Protein AF-A0A9D2EVM4-F1 (afdb_monomer)

Nearest PDB structures (foldseek):
  6ewy-assembly1_A  TM=7.109E-01  e=2.590E-03  Mycobacterium tuberculosis H37Rv
  6tpi-assembly1_A  TM=6.115E-01  e=6.003E-03  Escherichia coli K-12
  3g67-assembly1_B  TM=6.527E-01  e=3.254E-01  Thermotoga maritima
  3g6b-assembly1_B  TM=5.627E-01  e=4.232E-01  Thermotoga maritima
  3g6b-assembly1_A  TM=4.853E-01  e=1.748E+00  Thermotoga maritima

Foldseek 3Di:
DDDDDDDPPDDDPDPPCPDPPDDPDDDPPDDPPVVVVVVVLVVVLVVLVVVLVVLVVVLVVLVVVLVVLCVVLVVVLVVLVVVLVVLVVVLVVLVVVLVVLVVVLVVLVVVLVVVVVVCVVCPVCPLVVVLVVDPDPVVSVVSVVVVVVVVVVSVVSVVVSVVSVVVSVVSVVVSVVSQVVQLVSVVVSLVSVVVSVVSCVVSVVSVVVSVVVNVVSVVVSVVSVVVVVVVVVVVVVVVVVVVVVVVVPPDDDDDDDDDDDDDDDDDDDDDDDDDDDDDDDDDDDDDDDDDDDDDDDDDPPPPDDPPVVDDLLLLQLLLLCVPPVPFPLLSSLQSLLLLVLQLVDPVFPVDSLRSCPDPPARVCPPPPSSVCCSVSPDGPSSSVSNVCSVVVVDHPFPNFNHKDFDDPPDDADDGGRMGTD

Radius of gyration: 46.39 Å; Cα contacts (8 Å, |Δi|>4): 265; chains: 1; bounding box: 104×55×164 Å

Sequence (421 aa):
MKRIRKSSRGCVCLLLSAAIGAVQILPVQAAGTGLEEASERVESAEAQATTLEEAQRQLEGYLSDLNTQLDELGGDLEDLAGQQADLDARLSETRTELADARATEEEQYEAMKKRIQYMYENRDAGFFSLIFSEDSLSDILNKAEYAMEMASYDRRMLTAYKETKDLVSQKESDLLAEQEELDRIVSETQTKQNEILAAIGETGQKIEESARDLEDAENQLAQYRAELQQRELEAEERMAALESETLTADSGVPEAVPDQPEETEPVREPEAPDREPAQTEPAEPEDPGNTEDPGNGNEDVSGGFDYSAYSDLELMAAMIYREANTEPWEGKVAVGNVIMNRLQSSRYPDTMIGVLSQPYQFTPWGSAGYIRALQNGVNSTCMQAAQAAMNGTENYIGNLLHFRMVAPGYTGIIIGNHVFY

Mean predicted aligned error: 19.8 Å

Solvent-accessible surface area (backbone atoms only — not comparable to full-atom values): 25290 Å² total; per-residue (Å²): 143,80,84,82,77,93,84,76,97,67,91,75,94,77,74,92,70,79,76,84,73,78,82,81,80,72,87,76,91,82,62,80,75,58,59,59,63,46,49,56,51,49,55,52,52,50,51,51,51,50,50,50,52,50,46,52,52,49,52,53,46,52,54,52,52,48,50,50,53,50,54,52,54,47,47,57,50,51,54,50,52,49,54,47,52,58,46,56,51,47,53,54,48,48,55,48,55,37,50,56,39,49,52,52,42,50,52,50,50,54,51,50,49,55,52,52,49,52,58,60,75,54,41,90,64,36,68,68,58,64,33,73,69,51,98,40,75,66,58,29,48,52,49,51,49,53,49,52,54,50,55,52,46,56,51,49,52,56,50,51,49,49,54,40,52,53,47,38,58,44,41,56,53,51,54,48,55,56,48,56,52,45,43,47,51,52,53,52,51,50,48,52,55,50,50,53,54,47,52,54,49,55,49,48,52,52,52,55,51,50,49,49,55,46,51,54,51,52,52,51,54,50,49,54,52,51,53,50,54,52,52,51,51,53,48,52,53,51,50,53,50,51,54,59,52,59,72,63,68,86,72,84,85,87,93,90,87,90,90,83,89,85,93,88,85,90,88,85,86,86,88,85,86,90,86,84,86,89,86,80,88,89,89,85,88,88,87,84,87,86,88,88,86,87,81,92,77,88,80,86,71,92,66,83,79,70,70,82,82,52,52,66,56,53,57,42,12,26,46,27,41,74,77,27,64,91,38,50,70,68,30,25,24,35,52,28,33,27,55,49,38,32,48,76,29,96,90,49,42,80,41,64,69,54,50,46,65,35,80,88,76,39,73,54,55,94,32,73,74,36,52,48,26,59,74,69,49,71,56,54,69,30,46,50,20,24,51,37,20,74,69,61,80,51,74,84,61,78,81,34,66,44,70,44,71,67,56,92,94,69,81,60,56,75,42,75,65,32,32,34,68

pLDDT: mean 74.56, std 22.9, range [23.88, 98.25]

Structure (mmCIF, N/CA/C/O backbone):
data_AF-A0A9D2EVM4-F1
#
_entry.id   AF-A0A9D2EVM4-F1
#
loop_
_atom_site.group_PDB
_atom_site.id
_atom_site.type_symbol
_atom_site.label_atom_id
_atom_site.label_alt_id
_atom_site.label_comp_id
_atom_site.label_asym_id
_atom_site.label_entity_id
_atom_site.label_seq_id
_atom_site.pdbx_PDB_ins_code
_atom_site.Cartn_x
_atom_site.Cartn_y
_atom_site.Cartn_z
_atom_site.occupancy
_atom_site.B_iso_or_equiv
_atom_site.auth_seq_id
_atom_site.auth_comp_id
_atom_site.auth_asym_id
_atom_site.auth_atom_id
_atom_site.pdbx_PDB_model_num
ATOM 1 N N . MET A 1 1 ? -12.514 16.812 -3.019 1.00 39.31 1 MET A N 1
ATOM 2 C CA . MET A 1 1 ? -13.933 17.065 -2.649 1.00 39.31 1 MET A CA 1
ATOM 3 C C . MET A 1 1 ? -14.755 15.774 -2.695 1.00 39.31 1 MET A C 1
ATOM 5 O O . MET A 1 1 ? -15.059 15.314 -3.788 1.00 39.31 1 MET A O 1
ATOM 9 N N . LYS A 1 2 ? -15.196 15.246 -1.548 1.00 30.52 2 LYS A N 1
ATOM 10 C CA . LYS A 1 2 ? -16.432 14.445 -1.383 1.00 30.52 2 LYS A CA 1
ATOM 11 C C . LYS A 1 2 ? -16.743 14.401 0.118 1.00 30.52 2 LYS A C 1
ATOM 13 O O . LYS A 1 2 ? -15.826 14.280 0.917 1.00 30.52 2 LYS A O 1
ATOM 18 N N . ARG A 1 3 ? -18.006 14.585 0.517 1.00 29.69 3 ARG A N 1
ATOM 19 C CA . ARG A 1 3 ? -18.390 14.607 1.942 1.00 29.69 3 ARG A CA 1
ATOM 20 C C . ARG A 1 3 ? -18.597 13.176 2.438 1.00 29.69 3 ARG A C 1
ATOM 22 O O . ARG A 1 3 ? -19.536 12.526 1.979 1.00 29.69 3 ARG A O 1
ATOM 29 N N . ILE A 1 4 ? -17.779 12.725 3.388 1.00 31.95 4 ILE A N 1
ATOM 30 C CA . ILE A 1 4 ? -18.047 11.495 4.146 1.00 31.95 4 ILE A CA 1
ATOM 31 C C . ILE A 1 4 ? -19.376 11.679 4.901 1.00 31.95 4 ILE A C 1
ATOM 33 O O . ILE A 1 4 ? -19.664 12.751 5.444 1.00 31.95 4 ILE A O 1
ATOM 37 N N . ARG A 1 5 ? -20.246 10.665 4.860 1.00 30.02 5 ARG A N 1
ATOM 38 C CA . ARG A 1 5 ? -21.597 10.735 5.436 1.00 30.02 5 ARG A CA 1
ATOM 39 C C . ARG A 1 5 ? -21.552 10.482 6.944 1.00 30.02 5 ARG A C 1
ATOM 41 O O . ARG A 1 5 ? -21.119 9.421 7.374 1.00 30.02 5 ARG A O 1
ATOM 48 N N . LYS A 1 6 ? -22.103 11.406 7.741 1.00 35.56 6 LYS A N 1
ATOM 49 C CA . LYS A 1 6 ? -22.449 11.151 9.151 1.00 35.56 6 LYS A CA 1
ATOM 50 C C . LYS A 1 6 ? -23.478 10.011 9.216 1.00 35.56 6 LYS A C 1
ATOM 52 O O . LYS A 1 6 ? -24.622 10.246 8.838 1.00 35.56 6 LYS A O 1
ATOM 57 N N . SER A 1 7 ? -23.093 8.812 9.667 1.00 31.84 7 SER A N 1
ATOM 58 C CA . SER A 1 7 ? -24.020 7.666 9.752 1.00 31.84 7 SER A CA 1
ATOM 59 C C . SER A 1 7 ? -23.641 6.585 10.787 1.00 31.84 7 SER A C 1
ATOM 61 O O . SER A 1 7 ? -23.829 5.401 10.523 1.00 31.84 7 SER A O 1
ATOM 63 N N . SER A 1 8 ? -23.123 6.968 11.960 1.00 28.34 8 SER A N 1
ATOM 64 C CA . SER A 1 8 ? -22.851 6.022 13.070 1.00 28.34 8 SER A CA 1
ATOM 65 C C . SER A 1 8 ? -22.829 6.648 14.480 1.00 28.34 8 SER A C 1
ATOM 67 O O . SER A 1 8 ? -22.432 5.996 15.438 1.00 28.34 8 SER A O 1
ATOM 69 N N . ARG A 1 9 ? -23.276 7.904 14.657 1.00 33.75 9 ARG A N 1
ATOM 70 C CA . ARG A 1 9 ? -23.354 8.554 15.985 1.00 33.75 9 ARG A CA 1
ATOM 71 C C . ARG A 1 9 ? -24.579 8.062 16.773 1.00 33.75 9 ARG A C 1
ATOM 73 O O . ARG A 1 9 ? -25.579 8.770 16.861 1.00 33.75 9 ARG A O 1
ATOM 80 N N . GLY A 1 10 ? -24.498 6.840 17.298 1.00 28.72 10 GLY A N 1
ATOM 81 C CA . GLY A 1 10 ? -25.513 6.215 18.148 1.00 28.72 10 GLY A CA 1
ATOM 82 C C . GLY A 1 10 ? -25.089 6.107 19.620 1.00 28.72 10 GLY A C 1
ATOM 83 O O . GLY A 1 10 ? -23.987 5.673 19.923 1.00 28.72 10 GLY A O 1
ATOM 84 N N . CYS A 1 11 ? -26.008 6.468 20.516 1.00 32.12 11 CYS A N 1
ATOM 85 C CA . CYS A 1 11 ? -26.177 5.924 21.874 1.00 32.12 11 CYS A CA 1
ATOM 86 C C . CYS A 1 11 ? -25.090 6.036 22.969 1.00 32.12 11 CYS A C 1
ATOM 88 O O . CYS A 1 11 ? -25.388 5.586 24.067 1.00 32.12 11 CYS A O 1
ATOM 90 N N . VAL A 1 12 ? -23.925 6.673 22.784 1.00 32.91 12 VAL A N 1
ATOM 91 C CA . VAL A 1 12 ? -22.953 6.830 23.906 1.00 32.91 12 VAL A CA 1
ATOM 92 C C . VAL A 1 12 ? -23.187 8.094 24.764 1.00 32.91 12 VAL A C 1
ATOM 94 O O . VAL A 1 12 ? -23.060 8.055 25.981 1.00 32.91 12 VAL A O 1
ATOM 97 N N . CYS A 1 13 ? -23.591 9.226 24.178 1.00 32.88 13 CYS A N 1
ATOM 98 C CA . CYS A 1 13 ? -23.642 10.524 24.884 1.00 32.88 13 CYS A CA 1
ATOM 99 C C . CYS A 1 13 ? -25.000 10.853 25.553 1.00 32.88 13 CYS A C 1
ATOM 101 O O . CYS A 1 13 ? -25.493 11.968 25.384 1.00 32.88 13 CYS A O 1
ATOM 103 N N . LEU A 1 14 ? -25.646 9.905 26.248 1.00 29.47 14 LEU A N 1
ATOM 104 C CA . LEU A 1 14 ? -27.000 10.101 26.817 1.00 29.47 14 LEU A CA 1
ATOM 105 C C . LEU A 1 14 ? -27.133 9.966 28.348 1.00 29.47 14 LEU A C 1
ATOM 107 O O . LEU A 1 14 ? -28.240 10.123 28.852 1.00 29.47 14 LEU A O 1
ATOM 111 N N . LEU A 1 15 ? -26.038 9.738 29.084 1.00 33.72 15 LEU A N 1
ATOM 112 C CA . LEU A 1 15 ? -26.059 9.576 30.552 1.00 33.72 15 LEU A CA 1
ATOM 113 C C . LEU A 1 15 ? -25.569 10.810 31.347 1.00 33.72 15 LEU A C 1
ATOM 115 O O . LEU A 1 15 ? -25.613 10.816 32.571 1.00 33.72 15 LEU A O 1
ATOM 119 N N . LEU A 1 16 ? -25.165 11.898 30.681 1.00 36.28 16 LEU A N 1
ATOM 120 C CA . LEU A 1 16 ? -24.618 13.106 31.328 1.00 36.28 16 LEU A CA 1
ATOM 121 C C . LEU A 1 16 ? -25.695 14.123 31.762 1.00 36.28 16 LEU A C 1
ATOM 123 O O . LEU A 1 16 ? -25.605 15.315 31.468 1.00 36.28 16 LEU A O 1
ATOM 127 N N . SER A 1 17 ? -26.741 13.658 32.451 1.00 34.50 17 SER A N 1
ATOM 128 C CA . SER A 1 17 ? -27.715 14.548 33.108 1.00 34.50 17 SER A CA 1
ATOM 129 C C . SER A 1 17 ? -28.422 13.914 34.314 1.00 34.50 17 SER A C 1
ATOM 131 O O . SER A 1 17 ? -29.630 14.094 34.494 1.00 34.50 17 SER A O 1
ATOM 133 N N . ALA A 1 18 ? -27.681 13.186 35.155 1.00 38.19 18 ALA A N 1
ATOM 134 C CA . ALA A 1 18 ? -28.130 12.830 36.499 1.00 38.19 18 ALA A CA 1
ATOM 135 C C . ALA A 1 18 ? -28.306 14.118 37.328 1.00 38.19 18 ALA A C 1
ATOM 137 O O . ALA A 1 18 ? -27.344 14.729 37.791 1.00 38.19 18 ALA A O 1
ATOM 138 N N . ALA A 1 19 ? -29.546 14.594 37.456 1.00 33.41 19 ALA A N 1
ATOM 139 C CA . ALA A 1 19 ? -29.829 15.856 38.127 1.00 33.41 19 ALA A CA 1
ATOM 140 C C . ALA A 1 19 ? -29.589 15.732 39.641 1.00 33.41 19 ALA A C 1
ATOM 142 O O . ALA A 1 19 ? -30.377 15.103 40.350 1.00 33.41 19 ALA A O 1
ATOM 143 N N . ILE A 1 20 ? -28.533 16.384 40.143 1.00 40.50 20 ILE A N 1
ATOM 144 C CA . ILE A 1 20 ? -28.272 16.543 41.580 1.00 40.50 20 ILE A CA 1
ATOM 145 C C . ILE A 1 20 ? -29.317 17.511 42.159 1.00 40.50 20 ILE A C 1
ATOM 147 O O . ILE A 1 20 ? -29.101 18.713 42.312 1.00 40.50 20 ILE A O 1
ATOM 151 N N . GLY A 1 21 ? -30.507 16.976 42.433 1.00 34.19 21 GLY A N 1
ATOM 152 C CA . GLY A 1 21 ? -31.557 17.669 43.165 1.00 34.19 21 GLY A CA 1
ATOM 153 C C . GLY A 1 21 ? -31.127 17.846 44.616 1.00 34.19 21 GLY A C 1
ATOM 154 O O . GLY A 1 21 ? -31.143 16.883 45.380 1.00 34.19 21 GLY A O 1
ATOM 155 N N . ALA A 1 22 ? -30.733 19.066 44.982 1.00 36.06 22 ALA A N 1
ATOM 156 C CA . ALA A 1 22 ? -30.311 19.393 46.339 1.00 36.06 22 ALA A CA 1
ATOM 157 C C . ALA A 1 22 ? -31.415 19.051 47.355 1.00 36.06 22 ALA A C 1
ATOM 159 O O . ALA A 1 22 ? -32.533 19.567 47.264 1.00 36.06 22 ALA A O 1
ATOM 160 N N . VAL A 1 23 ? -31.087 18.207 48.336 1.00 39.44 23 VAL A N 1
ATOM 161 C CA . VAL A 1 23 ? -31.995 17.834 49.426 1.00 39.44 23 VAL A CA 1
ATOM 162 C C . VAL A 1 23 ? -32.197 19.059 50.321 1.00 39.44 23 VAL A C 1
ATOM 164 O O . VAL A 1 23 ? -31.332 19.436 51.106 1.00 39.44 23 VAL A O 1
ATOM 167 N N . GLN A 1 24 ? -33.332 19.740 50.158 1.00 33.44 24 GLN A N 1
ATOM 168 C CA . GLN A 1 24 ? -33.692 20.921 50.944 1.00 33.44 24 GLN A CA 1
ATOM 169 C C . GLN A 1 24 ? -34.193 20.492 52.329 1.00 33.44 24 GLN A C 1
ATOM 171 O O . GLN A 1 24 ? -35.390 20.295 52.531 1.00 33.44 24 GLN A O 1
ATOM 176 N N . ILE A 1 25 ? -33.268 20.346 53.279 1.00 42.88 25 ILE A N 1
ATOM 177 C CA . ILE A 1 25 ? -33.569 19.943 54.658 1.00 42.88 25 ILE A CA 1
ATOM 178 C C . ILE A 1 25 ? -34.434 21.013 55.348 1.00 42.88 25 ILE A C 1
ATOM 180 O O . ILE A 1 25 ? -33.997 22.148 55.551 1.00 42.88 25 ILE A O 1
ATOM 184 N N . LEU A 1 26 ? -35.645 20.636 55.766 1.00 32.88 26 LEU A N 1
ATOM 185 C CA . LEU A 1 26 ? -36.423 21.394 56.750 1.00 32.88 26 LEU A CA 1
ATOM 186 C C . LEU A 1 26 ? -36.026 20.958 58.174 1.00 32.88 26 LEU A C 1
ATOM 188 O O . LEU A 1 26 ? -35.838 19.766 58.418 1.00 32.88 26 LEU A O 1
ATOM 192 N N . PRO A 1 27 ? -35.894 21.886 59.139 1.00 36.81 27 PRO A N 1
ATOM 193 C CA . PRO A 1 27 ? -35.387 21.560 60.470 1.00 36.81 27 PRO A CA 1
ATOM 194 C C . PRO A 1 27 ? -36.449 20.852 61.327 1.00 36.81 27 PRO A C 1
ATOM 196 O O . PRO A 1 27 ? -37.291 21.504 61.948 1.00 36.81 27 PRO A O 1
ATOM 199 N N . VAL A 1 28 ? -36.387 19.520 61.414 1.00 40.44 28 VAL A N 1
ATOM 200 C CA . VAL A 1 28 ? -37.257 18.724 62.299 1.00 40.44 28 VAL A CA 1
ATOM 201 C C . VAL A 1 28 ? -36.814 18.852 63.767 1.00 40.44 28 VAL A C 1
ATOM 203 O O . VAL A 1 28 ? -35.996 18.098 64.288 1.00 40.44 28 VAL A O 1
ATOM 206 N N . GLN A 1 29 ? -37.338 19.862 64.466 1.00 39.78 29 GLN A N 1
ATOM 207 C CA . GLN A 1 29 ? -36.953 20.195 65.848 1.00 39.78 29 GLN A CA 1
ATOM 208 C C . GLN A 1 29 ? -37.598 19.276 66.914 1.00 39.78 29 GLN A C 1
ATOM 210 O O . GLN A 1 29 ? -38.138 19.770 67.902 1.00 39.78 29 GLN A O 1
ATOM 215 N N . ALA A 1 30 ? -37.554 17.948 66.725 1.00 39.72 30 ALA A N 1
ATOM 216 C CA . ALA A 1 30 ? -38.198 16.983 67.631 1.00 39.72 30 ALA A CA 1
ATOM 217 C C . ALA A 1 30 ? -37.574 15.562 67.685 1.00 39.72 30 ALA A C 1
ATOM 219 O O . ALA A 1 30 ? -38.296 14.594 67.911 1.00 39.72 30 ALA A O 1
ATOM 220 N N . ALA A 1 31 ? -36.251 15.393 67.535 1.00 38.28 31 ALA A N 1
ATOM 221 C CA . ALA A 1 31 ? -35.596 14.101 67.812 1.00 38.28 31 ALA A CA 1
ATOM 222 C C . ALA A 1 31 ? -34.158 14.243 68.346 1.00 38.28 31 ALA A C 1
ATOM 224 O O . ALA A 1 31 ? -33.323 14.916 67.745 1.00 38.28 31 ALA A O 1
ATOM 225 N N . GLY A 1 32 ? -33.851 13.568 69.460 1.00 52.47 32 GLY A N 1
ATOM 226 C CA . GLY A 1 32 ? -32.473 13.347 69.917 1.00 52.47 32 GLY A CA 1
ATOM 227 C C . GLY A 1 32 ? -31.830 12.153 69.201 1.00 52.47 32 GLY A C 1
ATOM 228 O O . GLY A 1 32 ? -32.542 11.267 68.729 1.00 52.47 32 GLY A O 1
ATOM 229 N N . THR A 1 33 ? -30.494 12.110 69.135 1.00 49.50 33 THR A N 1
ATOM 230 C CA . THR A 1 33 ? -29.648 11.106 68.434 1.00 49.50 33 THR A CA 1
ATOM 231 C C . THR A 1 33 ? -29.844 10.978 66.913 1.00 49.50 33 THR A C 1
ATOM 233 O O . THR A 1 33 ? -28.857 10.979 66.186 1.00 49.50 33 THR A O 1
ATOM 236 N N . GLY A 1 34 ? -31.077 10.974 66.397 1.00 46.44 34 GLY A N 1
ATOM 237 C CA . GLY A 1 34 ? -31.350 10.852 64.959 1.00 46.44 34 GLY A CA 1
ATOM 238 C C . GLY A 1 34 ? -30.875 12.035 64.106 1.00 46.44 34 GLY A C 1
ATOM 239 O O . GLY A 1 34 ? -30.682 11.868 62.908 1.00 46.44 34 GLY A O 1
ATOM 240 N N . LEU A 1 35 ? -30.656 13.216 64.698 1.00 44.41 35 LEU A N 1
ATOM 241 C CA . LEU A 1 35 ? -30.181 14.400 63.969 1.00 44.41 35 LEU A CA 1
ATOM 242 C C . LEU A 1 35 ? -28.689 14.306 63.583 1.00 44.41 35 LEU A C 1
ATOM 244 O O . LEU A 1 35 ? -28.296 14.808 62.536 1.00 44.41 35 LEU A O 1
ATOM 248 N N . GLU A 1 36 ? -27.871 13.652 64.413 1.00 51.59 36 GLU A N 1
ATOM 249 C CA . GLU A 1 36 ? -26.440 13.417 64.150 1.00 51.59 36 GLU A CA 1
ATOM 250 C C . GLU A 1 36 ? -26.270 12.280 63.130 1.00 51.59 36 GLU A C 1
ATOM 252 O O . GLU A 1 36 ? -25.610 12.466 62.110 1.00 51.59 36 GLU A O 1
ATOM 257 N N . GLU A 1 37 ? -27.014 11.179 63.312 1.00 52.78 37 GLU A N 1
ATOM 258 C CA . GLU A 1 37 ? -27.149 10.071 62.346 1.00 52.78 37 GLU A CA 1
ATOM 259 C C . GLU A 1 37 ? -27.666 10.519 60.959 1.00 52.78 37 GLU A C 1
ATOM 261 O O . GLU A 1 37 ? -27.427 9.843 59.956 1.00 52.78 37 GLU A O 1
ATOM 266 N N . ALA A 1 38 ? -28.416 11.624 60.890 1.00 50.75 38 ALA A N 1
ATOM 267 C CA . ALA A 1 38 ? -28.861 12.231 59.636 1.00 50.75 38 ALA A CA 1
ATOM 268 C C . ALA A 1 38 ? -27.774 13.116 59.002 1.00 50.75 38 ALA A C 1
ATOM 270 O O . ALA A 1 38 ? -27.652 13.141 57.779 1.00 50.75 38 ALA A O 1
ATOM 271 N N . SER A 1 39 ? -26.961 13.801 59.813 1.00 54.44 39 SER A N 1
ATOM 272 C CA . SER A 1 39 ? -25.849 14.627 59.328 1.00 54.44 39 SER A CA 1
ATOM 273 C C . SER A 1 39 ? -24.757 13.774 58.676 1.00 54.44 39 SER A C 1
ATOM 275 O O . SER A 1 39 ? -24.348 14.081 57.559 1.00 54.44 39 SER A O 1
ATOM 277 N N . GLU A 1 40 ? -24.346 12.668 59.311 1.00 62.72 40 GLU A N 1
ATOM 278 C CA . GLU A 1 40 ? -23.362 11.732 58.734 1.00 62.72 40 GLU A CA 1
ATOM 279 C C . GLU A 1 40 ? -23.861 11.105 57.417 1.00 62.72 40 GLU A C 1
ATOM 281 O O . GLU A 1 40 ? -23.093 10.931 56.471 1.00 62.72 40 GLU A O 1
ATOM 286 N N . ARG A 1 41 ? -25.167 10.809 57.308 1.00 60.25 41 ARG A N 1
ATOM 287 C CA . ARG A 1 41 ? -25.770 10.292 56.064 1.00 60.25 41 ARG A CA 1
ATOM 288 C C . ARG A 1 41 ? -25.791 11.328 54.935 1.00 60.25 41 ARG A C 1
ATOM 290 O O . ARG A 1 41 ? -25.605 10.951 53.780 1.00 60.25 41 ARG A O 1
ATOM 297 N N . VAL A 1 42 ? -25.992 12.613 55.241 1.00 62.22 42 VAL A N 1
ATOM 298 C CA . VAL A 1 42 ? -25.883 13.694 54.242 1.00 62.22 42 VAL A CA 1
ATOM 299 C C . VAL A 1 42 ? -24.434 13.850 53.781 1.00 62.22 42 VAL A C 1
ATOM 301 O O . VAL A 1 42 ? -24.194 13.864 52.579 1.00 62.22 42 VAL A O 1
ATOM 304 N N . GLU A 1 43 ? -23.469 13.862 54.704 1.00 65.56 43 GLU A N 1
ATOM 305 C CA . GLU A 1 43 ? -22.033 13.924 54.388 1.00 65.56 43 GLU A CA 1
ATOM 306 C C . GLU A 1 43 ? -21.586 12.728 53.519 1.00 65.56 43 GLU A C 1
ATOM 308 O O . GLU A 1 43 ? -20.871 12.900 52.531 1.00 65.56 43 GLU A O 1
ATOM 313 N N . SER A 1 44 ? -22.095 11.522 53.798 1.00 65.31 44 SER A N 1
ATOM 314 C CA . SER A 1 44 ? -21.869 10.330 52.968 1.00 65.31 44 SER A CA 1
ATOM 315 C C . SER A 1 44 ? -22.487 10.436 51.563 1.00 65.31 44 SER A C 1
ATOM 317 O O . SER A 1 44 ? -21.851 10.043 50.582 1.00 65.31 44 SER A O 1
ATOM 319 N N . ALA A 1 45 ? -23.690 11.004 51.433 1.00 61.84 45 ALA A N 1
ATOM 320 C CA . ALA A 1 45 ? -24.338 11.211 50.137 1.00 61.84 45 ALA A CA 1
ATOM 321 C C . ALA A 1 45 ? -23.655 12.314 49.302 1.00 61.84 45 ALA A C 1
ATOM 323 O O . ALA A 1 45 ? -23.560 12.192 48.079 1.00 61.84 45 ALA A O 1
ATOM 324 N N . GLU A 1 46 ? -23.141 13.366 49.948 1.00 65.44 46 GLU A N 1
ATOM 325 C CA . GLU A 1 46 ? -22.321 14.398 49.303 1.00 65.44 46 GLU A CA 1
ATOM 326 C C . GLU A 1 46 ? -20.970 13.828 48.837 1.00 65.44 46 GLU A C 1
ATOM 328 O O . GLU A 1 46 ? -20.564 14.093 47.705 1.00 65.44 46 GLU A O 1
ATOM 333 N N . ALA A 1 47 ? -20.328 12.957 49.625 1.00 71.25 47 ALA A N 1
ATOM 334 C CA . ALA A 1 47 ? -19.101 12.264 49.220 1.00 71.25 47 ALA A CA 1
ATOM 335 C C . ALA A 1 47 ? -19.302 11.350 47.990 1.00 71.25 47 ALA A C 1
ATOM 337 O O . ALA A 1 47 ? -18.462 11.307 47.085 1.00 71.25 47 ALA A O 1
ATOM 338 N N . GLN A 1 48 ? -20.435 10.643 47.895 1.00 69.38 48 GLN A N 1
ATOM 339 C CA . GLN A 1 48 ? -20.762 9.872 46.688 1.00 69.38 48 GLN A CA 1
ATOM 340 C C . GLN A 1 48 ? -21.030 10.778 45.479 1.00 69.38 48 GLN A C 1
ATOM 342 O O . GLN A 1 48 ? -20.581 10.468 44.375 1.00 69.38 48 GLN A O 1
ATOM 347 N N . ALA A 1 49 ? -21.677 11.932 45.674 1.00 69.19 49 ALA A N 1
ATOM 348 C CA . ALA A 1 49 ? -21.855 12.917 44.609 1.00 69.19 49 ALA A CA 1
ATOM 349 C C . ALA A 1 49 ? -20.511 13.478 44.098 1.00 69.19 49 ALA A C 1
ATOM 351 O O . ALA A 1 49 ? -20.334 13.587 42.885 1.00 69.19 49 ALA A O 1
ATOM 352 N N . THR A 1 50 ? -19.533 13.755 44.972 1.00 77.69 50 THR A N 1
ATOM 353 C CA . THR A 1 50 ? -18.189 14.165 44.519 1.00 77.69 50 THR A CA 1
ATOM 354 C C . THR A 1 50 ? -17.448 13.038 43.802 1.00 77.69 50 THR A C 1
ATOM 356 O O . THR A 1 50 ? -16.760 13.305 42.821 1.00 77.69 50 THR A O 1
ATOM 359 N N . THR A 1 51 ? -17.640 11.779 44.214 1.00 76.56 51 THR A N 1
ATOM 360 C CA . THR A 1 51 ? -17.060 10.611 43.520 1.00 76.56 51 THR A CA 1
ATOM 361 C C . THR A 1 51 ? -17.609 10.482 42.089 1.00 76.56 51 THR A C 1
ATOM 363 O O . THR A 1 51 ? -16.846 10.286 41.144 1.00 76.56 51 THR A O 1
ATOM 366 N N . LEU A 1 52 ? -18.921 10.684 41.903 1.00 72.44 52 LEU A N 1
ATOM 367 C CA . LEU A 1 52 ? -19.565 10.720 40.582 1.00 72.44 52 LEU A CA 1
ATOM 368 C C . LEU A 1 52 ? -19.046 11.881 39.710 1.00 72.44 52 LEU A C 1
ATOM 370 O O . LEU A 1 52 ? -18.799 11.687 38.519 1.00 72.44 52 LEU A O 1
ATOM 374 N N . GLU A 1 53 ? -18.832 13.076 40.278 1.00 77.06 53 GLU A N 1
ATOM 375 C CA . GLU A 1 53 ? -18.210 14.192 39.544 1.00 77.06 53 GLU A CA 1
A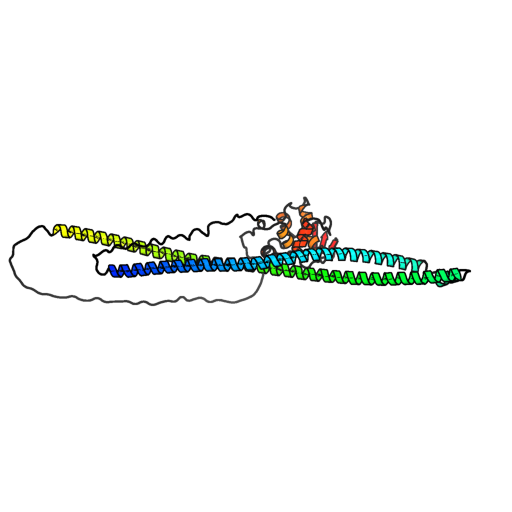TOM 376 C C . GLU A 1 53 ? -16.757 13.897 39.132 1.00 77.06 53 GLU A C 1
ATOM 378 O O . GLU A 1 53 ? -16.321 14.313 38.057 1.00 77.06 53 GLU A O 1
ATOM 383 N N . GLU A 1 54 ? -15.982 13.205 39.970 1.00 81.31 54 GLU A N 1
ATOM 384 C CA . GLU A 1 54 ? -14.603 12.825 39.649 1.00 81.31 54 GLU A CA 1
ATOM 385 C C . GLU A 1 54 ? -14.545 11.769 38.540 1.00 81.31 54 GLU A C 1
ATOM 387 O O . GLU A 1 54 ? -13.772 11.942 37.596 1.00 81.31 54 GLU A O 1
ATOM 392 N N . ALA A 1 55 ? -15.414 10.753 38.570 1.00 76.38 55 ALA A N 1
ATOM 393 C CA . ALA A 1 55 ? -15.549 9.778 37.485 1.00 76.38 55 ALA A CA 1
ATOM 394 C C . ALA A 1 55 ? -15.948 10.444 36.151 1.00 76.38 55 ALA A C 1
ATOM 396 O O . ALA A 1 55 ? -15.368 10.147 35.105 1.00 76.38 55 ALA A O 1
ATOM 397 N N . GLN A 1 56 ? -16.874 11.413 36.176 1.00 78.69 56 GLN A N 1
ATOM 398 C CA . GLN A 1 56 ? -17.239 12.189 34.982 1.00 78.69 56 GLN A CA 1
ATOM 399 C C . GLN A 1 56 ? -16.055 13.000 34.430 1.00 78.69 56 GLN A C 1
ATOM 401 O O . GLN A 1 56 ? -15.808 12.967 33.225 1.00 78.69 56 GLN A O 1
ATOM 406 N N . ARG A 1 57 ? -15.269 13.666 35.290 1.00 86.38 57 ARG A N 1
ATOM 407 C CA . ARG A 1 57 ? -14.056 14.400 34.874 1.00 86.38 57 ARG A CA 1
ATOM 408 C C . ARG A 1 57 ? -12.978 13.479 34.293 1.00 86.38 57 ARG A C 1
ATOM 410 O O . ARG A 1 57 ? -12.293 13.874 33.353 1.00 86.38 57 ARG A O 1
ATOM 417 N N . GLN A 1 58 ? -12.827 12.264 34.824 1.00 84.75 58 GLN A N 1
ATOM 418 C CA . GLN A 1 58 ? -11.895 11.263 34.288 1.00 84.75 58 GLN A CA 1
ATOM 419 C C . GLN A 1 58 ? -12.333 10.777 32.898 1.00 84.75 58 GLN A C 1
ATOM 421 O O . GLN A 1 58 ? -11.517 10.765 31.978 1.00 84.75 58 GLN A O 1
ATOM 426 N N . LEU A 1 59 ? -13.625 10.484 32.708 1.00 83.25 59 LEU A N 1
ATOM 427 C CA . LEU A 1 59 ? -14.205 10.133 31.406 1.00 83.25 59 LEU A CA 1
ATOM 428 C C . LEU A 1 59 ? -14.041 11.251 30.361 1.00 83.25 59 LEU A C 1
ATOM 430 O O . LEU A 1 59 ? -13.663 10.973 29.221 1.00 83.25 59 LEU A O 1
ATOM 434 N N . GLU A 1 60 ? -14.282 12.513 30.732 1.00 85.75 60 GLU A N 1
ATOM 435 C CA . GLU A 1 60 ? -14.016 13.667 29.858 1.00 85.75 60 GLU A CA 1
ATOM 436 C C . GLU A 1 60 ? -12.523 13.782 29.500 1.00 85.75 60 GLU A C 1
ATOM 438 O O . GLU A 1 60 ? -12.189 14.045 28.343 1.00 85.75 60 GLU A O 1
ATOM 443 N N . GLY A 1 61 ? -11.630 13.511 30.459 1.00 90.62 61 GLY A N 1
ATOM 444 C CA . GLY A 1 61 ? -10.183 13.427 30.246 1.00 90.62 61 GLY A CA 1
ATOM 445 C C . GLY A 1 61 ? -9.794 12.350 29.231 1.00 90.62 61 GLY A C 1
ATOM 446 O O . GLY A 1 61 ? -9.180 12.668 28.216 1.00 90.62 61 GLY A O 1
ATOM 447 N N . TYR A 1 62 ? -10.217 11.098 29.434 1.00 87.50 62 TYR A N 1
ATOM 448 C CA . TYR A 1 62 ? -9.905 9.990 28.521 1.00 87.50 62 TYR A CA 1
ATOM 449 C C . TYR A 1 62 ? -10.428 10.227 27.096 1.00 87.50 62 TYR A C 1
ATOM 451 O O . TYR A 1 62 ? -9.759 9.876 26.125 1.00 87.50 62 TYR A O 1
ATOM 459 N N . LEU A 1 63 ? -11.598 10.858 26.947 1.00 88.94 63 LEU A N 1
ATOM 460 C CA . LEU A 1 63 ? -12.137 11.236 25.638 1.00 88.94 63 LEU A CA 1
ATOM 461 C C . LEU A 1 63 ? -11.353 12.387 24.982 1.00 88.94 63 LEU A C 1
ATOM 463 O O . LEU A 1 63 ? -11.196 12.388 23.760 1.00 88.94 63 LEU A O 1
ATOM 467 N N . SER A 1 64 ? -10.843 13.340 25.767 1.00 93.88 64 SER A N 1
ATOM 468 C CA . SER A 1 64 ? -9.968 14.419 25.286 1.00 93.88 64 SER A CA 1
ATOM 469 C C . SER A 1 64 ? -8.602 13.887 24.836 1.00 93.88 64 SER A C 1
ATOM 471 O O . SER A 1 64 ? -8.123 14.243 23.756 1.00 93.88 64 SER A O 1
ATOM 473 N N . ASP A 1 65 ? -7.997 13.000 25.625 1.00 90.50 65 ASP A N 1
ATOM 474 C CA . ASP A 1 65 ? -6.711 12.370 25.315 1.00 90.50 65 ASP A CA 1
ATOM 475 C C . ASP A 1 65 ? -6.827 11.474 24.074 1.00 90.50 65 ASP A C 1
ATOM 477 O O . ASP A 1 65 ? -6.016 11.595 23.155 1.00 90.50 65 ASP A O 1
ATOM 481 N N . LEU A 1 66 ? -7.880 10.649 23.980 1.00 92.62 66 LEU A N 1
ATOM 482 C CA . LEU A 1 66 ? -8.151 9.844 22.786 1.00 92.62 66 LEU A CA 1
ATOM 483 C C . LEU A 1 66 ? -8.371 10.720 21.548 1.00 92.62 66 LEU A C 1
ATOM 485 O O . LEU A 1 66 ? -7.821 10.414 20.495 1.00 92.62 66 LEU A O 1
ATOM 489 N N . ASN A 1 67 ? -9.149 11.805 21.638 1.00 92.81 67 ASN A N 1
ATOM 490 C CA . ASN A 1 67 ? -9.335 12.693 20.487 1.00 92.81 67 ASN A CA 1
ATOM 491 C C . ASN A 1 67 ? -8.000 13.322 20.054 1.00 92.81 67 ASN A C 1
ATOM 493 O O . ASN A 1 67 ? -7.746 13.423 18.860 1.00 92.81 67 ASN A O 1
ATOM 497 N N . THR A 1 68 ? -7.138 13.697 21.002 1.00 95.94 68 THR A N 1
ATOM 498 C CA . THR A 1 68 ? -5.804 14.245 20.704 1.00 95.94 68 THR A CA 1
ATOM 499 C C . THR A 1 68 ? -4.931 13.214 19.981 1.00 95.94 68 THR A C 1
ATOM 501 O O . THR A 1 68 ? -4.395 13.514 18.919 1.00 95.94 68 THR A O 1
ATOM 504 N N . GLN A 1 69 ? -4.872 11.974 20.478 1.00 95.00 69 GLN A N 1
ATOM 505 C CA . GLN A 1 69 ? -4.139 10.879 19.826 1.00 95.00 69 GLN A CA 1
ATOM 506 C C . GLN A 1 69 ? -4.696 10.544 18.433 1.00 95.00 69 GLN A C 1
ATOM 508 O O . GLN A 1 69 ? -3.931 10.257 17.518 1.00 95.00 69 GLN A O 1
ATOM 513 N N . LEU A 1 70 ? -6.019 10.589 18.244 1.00 92.81 70 LEU A N 1
ATOM 514 C CA . LEU A 1 70 ? -6.652 10.338 16.945 1.00 92.81 70 LEU A CA 1
ATOM 515 C C . LEU A 1 70 ? -6.438 11.480 15.941 1.00 92.81 70 LEU A C 1
ATOM 517 O O . LEU A 1 70 ? -6.326 11.204 14.748 1.00 92.81 70 LEU A O 1
ATOM 521 N N . ASP A 1 71 ? -6.358 12.733 16.396 1.00 95.44 71 ASP A N 1
ATOM 522 C CA . ASP A 1 71 ? -6.001 13.871 15.543 1.00 95.44 71 ASP A CA 1
ATOM 523 C C . ASP A 1 71 ? -4.505 13.821 15.154 1.00 95.44 71 ASP A C 1
ATOM 525 O O . ASP A 1 71 ? -4.172 14.066 13.994 1.00 95.44 71 ASP A O 1
ATOM 529 N N . GLU A 1 72 ? -3.606 13.427 16.068 1.00 95.38 72 GLU A N 1
ATOM 530 C CA . GLU A 1 72 ? -2.172 13.219 15.784 1.00 95.38 72 GLU A CA 1
ATOM 531 C C . GLU A 1 72 ? -1.935 12.048 14.811 1.00 95.38 72 GLU A C 1
ATOM 533 O O . GLU A 1 72 ? -1.324 12.233 13.758 1.00 95.38 72 GLU A O 1
ATOM 538 N N . LEU A 1 73 ? -2.487 10.862 15.097 1.00 94.00 73 LEU A N 1
ATOM 539 C CA . LEU A 1 73 ? -2.387 9.683 14.222 1.00 94.00 73 LEU A CA 1
ATOM 540 C C . LEU A 1 73 ? -3.121 9.883 12.883 1.00 94.00 73 LEU A C 1
ATOM 542 O O . LEU A 1 73 ? -2.741 9.296 11.870 1.00 94.00 73 LEU A O 1
ATOM 546 N N . GLY A 1 74 ? -4.159 10.724 12.858 1.00 90.62 74 GLY A N 1
ATOM 547 C CA . GLY A 1 74 ? -4.816 11.169 11.631 1.00 90.62 74 GLY A CA 1
ATOM 548 C C . GLY A 1 74 ? -3.912 12.052 10.766 1.00 90.62 74 GLY A C 1
ATOM 549 O O . GLY A 1 74 ? -3.906 11.891 9.546 1.00 90.62 74 GLY A O 1
ATOM 550 N N . GLY A 1 75 ? -3.115 12.927 11.390 1.00 96.69 75 GLY A N 1
ATOM 551 C CA . GLY A 1 75 ? -2.084 13.725 10.724 1.00 96.69 75 GLY A CA 1
ATOM 552 C C . GLY A 1 75 ? -0.960 12.866 10.141 1.00 96.69 75 GLY A C 1
ATOM 553 O O . GLY A 1 75 ? -0.676 12.982 8.950 1.00 96.69 75 GLY A O 1
ATOM 554 N N . ASP A 1 76 ? -0.400 11.943 10.934 1.00 96.06 76 ASP A N 1
ATOM 555 C CA . ASP A 1 76 ? 0.606 10.968 10.472 1.00 96.06 76 ASP A CA 1
ATOM 556 C C . ASP A 1 76 ? 0.122 10.207 9.219 1.00 96.06 76 ASP A C 1
ATOM 558 O O . ASP A 1 76 ? 0.879 10.000 8.270 1.00 96.06 76 ASP A O 1
ATOM 562 N N . LEU A 1 77 ? -1.154 9.800 9.193 1.00 90.25 77 LEU A N 1
ATOM 563 C CA . LEU A 1 77 ? -1.756 9.094 8.058 1.00 90.25 77 LEU A CA 1
ATOM 564 C C . LEU A 1 77 ? -2.026 9.991 6.837 1.00 90.25 77 LEU A C 1
ATOM 566 O O . LEU A 1 77 ? -1.949 9.491 5.714 1.00 90.25 77 LEU A O 1
ATOM 570 N N . GLU A 1 78 ? -2.330 11.283 7.009 1.00 93.31 78 GLU A N 1
ATOM 571 C CA . GLU A 1 78 ? -2.464 12.220 5.878 1.00 93.31 78 GLU A CA 1
ATOM 572 C C . GLU A 1 78 ? -1.092 12.521 5.244 1.00 93.31 78 GLU A C 1
ATOM 574 O O . GLU A 1 78 ? -0.972 12.490 4.016 1.00 93.31 78 GLU A O 1
ATOM 579 N N . ASP A 1 79 ? -0.040 12.684 6.055 1.00 96.88 79 ASP A N 1
ATOM 580 C CA . ASP A 1 79 ? 1.340 12.857 5.577 1.00 96.88 79 ASP A CA 1
ATOM 581 C C . ASP A 1 79 ? 1.881 11.589 4.885 1.00 96.88 79 ASP A C 1
ATOM 583 O O . ASP A 1 79 ? 2.471 11.685 3.804 1.00 96.88 79 ASP A O 1
ATOM 587 N N . LEU A 1 80 ? 1.646 10.391 5.441 1.00 93.12 80 LEU A N 1
ATOM 588 C CA . LEU A 1 80 ? 2.014 9.117 4.800 1.00 93.12 80 LEU A CA 1
ATOM 589 C C . LEU A 1 80 ? 1.264 8.900 3.475 1.00 93.12 80 LEU A C 1
ATOM 591 O O . LEU A 1 80 ? 1.871 8.482 2.488 1.00 93.12 80 LEU A O 1
ATOM 595 N N . ALA A 1 81 ? -0.029 9.236 3.409 1.00 81.69 81 ALA A N 1
ATOM 596 C CA . ALA A 1 81 ? -0.802 9.167 2.167 1.00 81.69 81 ALA A CA 1
ATOM 597 C C . ALA A 1 81 ? -0.307 10.174 1.109 1.00 81.69 81 ALA A C 1
ATOM 599 O O . ALA A 1 81 ? -0.328 9.870 -0.087 1.00 81.69 81 ALA A O 1
ATOM 600 N N . GLY A 1 82 ? 0.175 11.347 1.533 1.00 91.44 82 GLY A N 1
ATOM 601 C CA . GLY A 1 82 ? 0.859 12.310 0.666 1.00 91.44 82 GLY A CA 1
ATOM 602 C C . GLY A 1 82 ? 2.162 11.749 0.091 1.00 91.44 82 GLY A C 1
ATOM 603 O O . GLY A 1 82 ? 2.344 11.741 -1.126 1.00 91.44 82 GLY A O 1
ATOM 604 N N . GLN A 1 83 ? 3.028 11.197 0.950 1.00 95.44 83 GLN A N 1
ATOM 605 C CA . GLN A 1 83 ? 4.282 10.552 0.538 1.00 95.44 83 GLN A CA 1
ATOM 606 C C . GLN A 1 83 ? 4.040 9.378 -0.420 1.00 95.44 83 GLN A C 1
ATOM 608 O O . GLN A 1 83 ? 4.754 9.242 -1.415 1.00 95.44 83 GLN A O 1
ATOM 613 N N . GLN A 1 84 ? 3.008 8.563 -0.169 1.00 84.38 84 GLN A N 1
ATOM 614 C CA . GLN A 1 84 ? 2.621 7.480 -1.072 1.00 84.38 84 GLN A CA 1
ATOM 615 C C . GLN A 1 84 ? 2.206 8.013 -2.452 1.00 84.38 84 GLN A C 1
ATOM 617 O O . GLN A 1 84 ? 2.644 7.473 -3.464 1.00 84.38 84 GLN A O 1
ATOM 622 N N . ALA A 1 85 ? 1.396 9.075 -2.515 1.00 84.81 85 ALA A N 1
ATOM 623 C CA . ALA A 1 85 ? 0.934 9.640 -3.784 1.00 84.81 85 ALA A CA 1
ATOM 624 C C . ALA A 1 85 ? 2.081 10.231 -4.628 1.00 84.81 85 ALA A C 1
ATOM 626 O O . ALA A 1 85 ? 2.119 10.017 -5.843 1.00 84.81 85 ALA A O 1
ATOM 627 N N . ASP A 1 86 ? 3.035 10.921 -3.995 1.00 93.50 86 ASP A N 1
ATOM 628 C CA . ASP A 1 86 ? 4.239 11.431 -4.664 1.00 93.50 86 ASP A CA 1
ATOM 629 C C . ASP A 1 86 ? 5.159 10.288 -5.141 1.00 93.50 86 ASP A C 1
ATOM 631 O O . ASP A 1 86 ? 5.776 10.380 -6.207 1.00 93.50 86 ASP A O 1
ATOM 635 N N . LEU A 1 87 ? 5.235 9.183 -4.390 1.00 90.62 87 LEU A N 1
ATOM 636 C CA . LEU A 1 87 ? 6.025 8.008 -4.762 1.00 90.62 87 LEU A CA 1
ATOM 637 C C . LEU A 1 87 ? 5.379 7.180 -5.883 1.00 90.62 87 LEU A C 1
ATOM 639 O O . LEU A 1 87 ? 6.082 6.771 -6.803 1.00 90.62 87 LEU A O 1
ATOM 643 N N . ASP A 1 88 ? 4.058 6.983 -5.870 1.00 80.19 88 ASP A N 1
ATOM 644 C CA . ASP A 1 88 ? 3.327 6.331 -6.967 1.00 80.19 88 ASP A CA 1
ATOM 645 C C . ASP A 1 88 ? 3.442 7.144 -8.276 1.00 80.19 88 ASP A C 1
ATOM 647 O O . ASP A 1 88 ? 3.577 6.569 -9.362 1.00 80.19 88 ASP A O 1
ATOM 651 N N . ALA A 1 89 ? 3.469 8.481 -8.188 1.00 85.94 89 ALA A N 1
ATOM 652 C CA . ALA A 1 89 ? 3.735 9.353 -9.333 1.00 85.94 89 ALA A CA 1
ATOM 653 C C . ALA A 1 89 ? 5.161 9.161 -9.887 1.00 85.94 89 ALA A C 1
ATOM 655 O O . ALA A 1 89 ? 5.321 8.943 -11.092 1.00 85.94 89 ALA A O 1
ATOM 656 N N . ARG A 1 90 ? 6.182 9.164 -9.016 1.00 92.75 90 ARG A N 1
ATOM 657 C CA . ARG A 1 90 ? 7.581 8.878 -9.388 1.00 92.75 90 ARG A CA 1
ATOM 658 C C . ARG A 1 90 ? 7.748 7.494 -10.006 1.00 92.75 90 ARG A C 1
ATOM 660 O O . ARG A 1 90 ? 8.321 7.383 -11.082 1.00 92.75 90 ARG A O 1
ATOM 667 N N . LEU A 1 91 ? 7.174 6.456 -9.397 1.00 81.81 91 LEU A N 1
ATOM 668 C CA . LEU A 1 91 ? 7.187 5.090 -9.929 1.00 81.81 91 LEU A CA 1
ATOM 669 C C . LEU A 1 91 ? 6.600 5.026 -11.345 1.00 81.81 91 LEU A C 1
ATOM 671 O O . LEU A 1 91 ? 7.126 4.307 -12.194 1.00 81.81 91 LEU A O 1
ATOM 675 N N . SER A 1 92 ? 5.536 5.784 -11.630 1.00 83.62 92 SER A N 1
ATOM 676 C CA . SER A 1 92 ? 4.963 5.881 -12.977 1.00 83.62 92 SER A CA 1
ATOM 677 C C . SER A 1 92 ? 5.895 6.589 -13.972 1.00 83.62 92 SER A C 1
ATOM 679 O O . SER A 1 92 ? 5.957 6.184 -15.135 1.00 83.62 92 SER A O 1
ATOM 681 N N . GLU A 1 93 ? 6.621 7.623 -13.544 1.00 92.00 93 GLU A N 1
ATOM 682 C CA . GLU A 1 93 ? 7.613 8.332 -14.364 1.00 92.00 93 GLU A CA 1
ATOM 683 C C . GLU A 1 93 ? 8.836 7.439 -14.633 1.00 92.00 93 GLU A C 1
ATOM 685 O O . GLU A 1 93 ? 9.125 7.134 -15.791 1.00 92.00 93 GLU A O 1
ATOM 690 N N . THR A 1 94 ? 9.461 6.887 -13.587 1.00 87.94 94 THR A N 1
ATOM 691 C CA . THR A 1 94 ? 10.594 5.947 -13.660 1.00 87.94 94 THR A CA 1
ATOM 692 C C . THR A 1 94 ? 10.287 4.731 -14.543 1.00 87.94 94 THR A C 1
ATOM 694 O O . THR A 1 94 ? 11.118 4.357 -15.374 1.00 87.94 94 THR A O 1
ATOM 697 N N . ARG A 1 95 ? 9.091 4.126 -14.429 1.00 79.94 95 ARG A N 1
ATOM 698 C CA . ARG A 1 95 ? 8.652 3.011 -15.298 1.00 79.94 95 ARG A CA 1
ATOM 699 C C . ARG A 1 95 ? 8.537 3.429 -16.771 1.00 79.94 95 ARG A C 1
ATOM 701 O O . ARG A 1 95 ? 8.884 2.637 -17.645 1.00 79.94 95 ARG A O 1
ATOM 708 N N . THR A 1 96 ? 8.083 4.653 -17.047 1.00 88.44 96 THR A N 1
ATOM 709 C CA . THR A 1 96 ? 7.952 5.185 -18.416 1.00 88.44 96 THR A CA 1
ATOM 710 C C . THR A 1 96 ? 9.325 5.474 -19.025 1.00 88.44 96 THR A C 1
ATOM 712 O O . THR A 1 96 ? 9.634 4.974 -20.104 1.00 88.44 96 THR A O 1
ATOM 715 N N . GLU A 1 97 ? 10.193 6.188 -18.302 1.00 93.94 97 GLU A N 1
ATOM 716 C CA . GLU A 1 97 ? 11.559 6.484 -18.754 1.00 93.94 97 GLU A CA 1
ATOM 717 C C . GLU A 1 97 ? 12.391 5.208 -18.967 1.00 93.94 97 GLU A C 1
ATOM 719 O O . GLU A 1 97 ? 13.159 5.124 -19.925 1.00 93.94 97 GLU A O 1
ATOM 724 N N . LEU A 1 98 ? 12.218 4.184 -18.119 1.00 88.88 98 LEU A N 1
ATOM 725 C CA . LEU A 1 98 ? 12.868 2.882 -18.290 1.00 88.88 98 LEU A CA 1
ATOM 726 C C . LEU A 1 98 ? 12.393 2.154 -19.560 1.00 88.88 98 LEU A C 1
ATOM 728 O O . LEU A 1 98 ? 13.204 1.517 -20.236 1.00 88.88 98 LEU A O 1
ATOM 732 N N . ALA A 1 99 ? 11.104 2.244 -19.901 1.00 84.44 99 ALA A N 1
ATOM 733 C CA . ALA A 1 99 ? 10.564 1.653 -21.123 1.00 84.44 99 ALA A CA 1
ATOM 734 C C . ALA A 1 99 ? 11.123 2.343 -22.381 1.00 84.44 99 ALA A C 1
ATOM 736 O O . ALA A 1 99 ? 11.622 1.658 -23.277 1.00 84.44 99 ALA A O 1
ATOM 737 N N . ASP A 1 100 ? 11.132 3.679 -22.413 1.00 90.38 100 ASP A N 1
ATOM 738 C CA . ASP A 1 100 ? 11.693 4.460 -23.524 1.00 90.38 100 ASP A CA 1
ATOM 739 C C . ASP A 1 100 ? 13.215 4.258 -23.663 1.00 90.38 100 ASP A C 1
ATOM 741 O O . ASP A 1 100 ? 13.737 4.127 -24.777 1.00 90.38 100 ASP A O 1
ATOM 745 N N . ALA A 1 101 ? 13.941 4.156 -22.544 1.00 94.12 101 ALA A N 1
ATOM 746 C CA . ALA A 1 101 ? 15.372 3.858 -22.538 1.00 94.12 101 ALA A CA 1
ATOM 747 C C . ALA A 1 101 ? 15.671 2.445 -23.071 1.00 94.12 101 ALA A C 1
ATOM 749 O O . ALA A 1 101 ? 16.563 2.289 -23.906 1.00 94.12 101 ALA A O 1
ATOM 750 N N . ARG A 1 102 ? 14.898 1.424 -22.665 1.00 85.69 102 ARG A N 1
ATOM 751 C CA . ARG A 1 102 ? 15.017 0.049 -23.192 1.00 85.69 102 ARG A CA 1
ATOM 752 C C . ARG A 1 102 ? 14.643 -0.046 -24.679 1.00 85.69 102 ARG A C 1
ATOM 754 O O . ARG A 1 102 ? 15.322 -0.748 -25.422 1.00 85.69 102 ARG A O 1
ATOM 761 N N . ALA A 1 103 ? 13.629 0.685 -25.143 1.00 91.75 103 ALA A N 1
ATOM 762 C CA . ALA A 1 103 ? 13.283 0.743 -26.567 1.00 91.75 103 ALA A CA 1
ATOM 763 C C . ALA A 1 103 ? 14.397 1.404 -27.404 1.00 91.75 103 ALA A C 1
ATOM 765 O O . ALA A 1 103 ? 14.778 0.900 -28.463 1.00 91.75 103 ALA A O 1
ATOM 766 N N . THR A 1 104 ? 14.975 2.495 -26.891 1.00 96.25 104 THR A N 1
ATOM 767 C CA . THR A 1 104 ? 16.132 3.178 -27.495 1.00 96.25 104 THR A CA 1
ATOM 768 C C . THR A 1 104 ? 17.358 2.259 -27.554 1.00 96.25 104 THR A C 1
ATOM 770 O O . THR A 1 104 ? 18.061 2.212 -28.564 1.00 96.25 104 THR A O 1
ATOM 773 N N . GLU A 1 105 ? 17.603 1.498 -26.486 1.00 95.19 105 GLU A N 1
ATOM 774 C CA . GLU A 1 105 ? 18.669 0.502 -26.400 1.00 95.19 105 GLU A CA 1
ATOM 775 C C . GLU A 1 105 ? 18.518 -0.601 -27.462 1.00 95.19 105 GLU A C 1
ATOM 777 O O . GLU A 1 105 ? 19.488 -0.924 -28.152 1.00 95.19 105 GLU A O 1
ATOM 782 N N . GLU A 1 106 ? 17.312 -1.154 -27.634 1.00 95.31 106 GLU A N 1
ATOM 783 C CA . GLU A 1 106 ? 17.038 -2.193 -28.634 1.00 95.31 106 GLU A CA 1
ATOM 784 C C . GLU A 1 106 ? 17.218 -1.669 -30.070 1.00 95.31 106 GLU A C 1
ATOM 786 O O . GLU A 1 106 ? 17.867 -2.329 -30.890 1.00 95.31 106 GLU A O 1
ATOM 791 N N . GLU A 1 107 ? 16.736 -0.457 -30.381 1.00 96.81 107 GLU A N 1
ATOM 792 C CA . GLU A 1 107 ? 16.947 0.151 -31.703 1.00 96.81 107 GLU A CA 1
ATOM 793 C C . GLU A 1 107 ? 18.442 0.357 -31.995 1.00 96.81 107 GLU A C 1
ATOM 795 O O . GLU A 1 107 ? 18.928 -0.036 -33.063 1.00 96.81 107 GLU A O 1
ATOM 800 N N . GLN A 1 108 ? 19.194 0.914 -31.040 1.00 94.88 108 GLN A N 1
ATOM 801 C CA . GLN A 1 108 ? 20.642 1.095 -31.159 1.00 94.88 108 GLN A CA 1
ATOM 802 C C . GLN A 1 108 ? 21.373 -0.247 -31.334 1.00 94.88 108 GLN A C 1
ATOM 804 O O . GLN A 1 108 ? 22.278 -0.349 -32.169 1.00 94.88 108 GLN A O 1
ATOM 809 N N . TYR A 1 109 ? 20.975 -1.288 -30.597 1.00 94.06 109 TYR A N 1
ATOM 810 C CA . TYR A 1 109 ? 21.557 -2.627 -30.689 1.00 94.06 109 TYR A CA 1
ATOM 811 C C . TYR A 1 109 ? 21.311 -3.270 -32.062 1.00 94.06 109 TYR A C 1
ATOM 813 O O . TYR A 1 109 ? 22.250 -3.757 -32.701 1.00 94.06 109 TYR A O 1
ATOM 821 N N . GLU A 1 110 ? 20.081 -3.218 -32.580 1.00 96.81 110 GLU A N 1
ATOM 822 C CA . GLU A 1 110 ? 19.754 -3.751 -33.906 1.00 96.81 110 GLU A CA 1
ATOM 823 C C . GLU A 1 110 ? 20.370 -2.930 -35.046 1.00 96.81 110 GLU A C 1
ATOM 825 O O . GLU A 1 110 ? 20.794 -3.500 -36.058 1.00 96.81 110 GLU A O 1
ATOM 830 N N . ALA A 1 111 ? 20.478 -1.606 -34.898 1.00 94.00 111 ALA A N 1
ATOM 831 C CA . ALA A 1 111 ? 21.226 -0.760 -35.825 1.00 94.00 111 ALA A CA 1
ATOM 832 C C . ALA A 1 111 ? 22.715 -1.149 -35.847 1.00 94.00 111 ALA A C 1
ATOM 834 O O . ALA A 1 111 ? 23.280 -1.367 -36.922 1.00 94.00 111 ALA A O 1
ATOM 835 N N . MET A 1 112 ? 23.331 -1.329 -34.673 1.00 92.25 112 MET A N 1
ATOM 836 C CA . MET A 1 112 ? 24.726 -1.750 -34.531 1.00 92.25 112 MET A CA 1
ATOM 837 C C . MET A 1 112 ? 24.972 -3.151 -35.115 1.00 92.25 112 MET A C 1
ATOM 839 O O . MET A 1 112 ? 25.961 -3.360 -35.819 1.00 92.25 112 MET A O 1
ATOM 843 N N . LYS A 1 113 ? 24.049 -4.104 -34.921 1.00 94.44 113 LYS A N 1
ATOM 844 C CA . LYS A 1 113 ? 24.113 -5.439 -35.543 1.00 94.44 113 LYS A CA 1
ATOM 845 C C . LYS A 1 113 ? 24.096 -5.367 -37.068 1.00 94.44 113 LYS A C 1
ATOM 847 O O . LYS A 1 113 ? 25.008 -5.898 -37.701 1.00 94.44 113 LYS A O 1
ATOM 852 N N . LYS A 1 114 ? 23.113 -4.675 -37.660 1.00 92.56 114 LYS A N 1
ATOM 853 C CA . LYS A 1 114 ? 23.009 -4.479 -39.124 1.00 92.56 114 LYS A CA 1
ATOM 854 C C . LYS A 1 114 ? 24.263 -3.799 -39.682 1.00 92.56 114 LYS A C 1
ATOM 856 O O . LYS A 1 114 ? 24.764 -4.169 -40.743 1.00 92.56 114 LYS A O 1
ATOM 861 N N . ARG A 1 115 ? 24.809 -2.836 -38.935 1.00 89.50 115 ARG A N 1
ATOM 862 C CA . ARG A 1 115 ? 26.030 -2.103 -39.274 1.00 89.50 115 ARG A CA 1
ATOM 863 C C . ARG A 1 115 ? 27.276 -2.997 -39.283 1.00 89.50 115 ARG A C 1
ATOM 865 O O . ARG A 1 115 ? 28.037 -2.967 -40.250 1.00 89.50 115 ARG A O 1
ATOM 872 N N . ILE A 1 116 ? 27.465 -3.818 -38.250 1.00 86.19 116 ILE A N 1
ATOM 873 C CA . ILE A 1 116 ? 28.571 -4.784 -38.154 1.00 86.19 116 ILE A CA 1
ATOM 874 C C . ILE A 1 116 ? 28.441 -5.874 -39.227 1.00 86.19 116 ILE A C 1
ATOM 876 O O . ILE A 1 116 ? 29.435 -6.204 -39.874 1.00 86.19 116 ILE A O 1
ATOM 880 N N . GLN A 1 117 ? 27.227 -6.379 -39.469 1.00 89.12 117 GLN A N 1
ATOM 881 C CA . GLN A 1 117 ? 26.937 -7.335 -40.541 1.00 89.12 117 GLN A CA 1
ATOM 882 C C . GLN A 1 117 ? 27.364 -6.779 -41.907 1.00 89.12 117 GLN A C 1
ATOM 884 O O . GLN A 1 117 ? 28.164 -7.411 -42.594 1.00 89.12 117 GLN A O 1
ATOM 889 N N . TYR A 1 118 ? 26.934 -5.561 -42.257 1.00 85.25 118 TYR A N 1
ATOM 890 C CA . TYR A 1 118 ? 27.316 -4.913 -43.515 1.00 85.25 118 TYR A CA 1
ATOM 891 C C . TYR A 1 118 ? 28.842 -4.779 -43.671 1.00 85.25 118 TYR A C 1
ATOM 893 O O . TYR A 1 118 ? 29.379 -5.038 -44.749 1.00 85.25 118 TYR A O 1
ATOM 901 N N . MET A 1 119 ? 29.564 -4.414 -42.603 1.00 78.75 119 MET A N 1
ATOM 902 C CA . MET A 1 119 ? 31.033 -4.326 -42.628 1.00 78.75 119 MET A CA 1
ATOM 903 C C . MET A 1 119 ? 31.726 -5.689 -42.784 1.00 78.75 119 MET A C 1
ATOM 905 O O . MET A 1 119 ? 32.831 -5.748 -43.323 1.00 78.75 119 MET A O 1
ATOM 909 N N . TYR A 1 120 ? 31.104 -6.777 -42.323 1.00 81.44 120 TYR A N 1
ATOM 910 C CA . TYR A 1 120 ? 31.634 -8.134 -42.472 1.00 81.44 120 TYR A CA 1
ATOM 911 C C . TYR A 1 120 ? 31.348 -8.720 -43.862 1.00 81.44 120 TYR A C 1
ATOM 913 O O . TYR A 1 120 ? 32.232 -9.326 -44.464 1.00 81.44 120 TYR A O 1
ATOM 921 N N . GLU A 1 121 ? 30.143 -8.512 -44.394 1.00 84.25 121 GLU A N 1
ATOM 922 C CA . GLU A 1 121 ? 29.723 -9.018 -45.709 1.00 84.25 121 GLU A CA 1
ATOM 923 C C . GLU A 1 121 ? 30.455 -8.319 -46.866 1.00 84.25 121 GLU A C 1
ATOM 925 O O . GLU A 1 121 ? 30.830 -8.966 -47.839 1.00 84.25 121 GLU A O 1
ATOM 930 N N . ASN A 1 122 ? 30.745 -7.019 -46.743 1.00 74.00 122 ASN A N 1
ATOM 931 C CA . ASN A 1 122 ? 31.443 -6.237 -47.775 1.00 74.00 122 ASN A CA 1
ATOM 932 C C . ASN A 1 122 ? 32.979 -6.215 -47.599 1.00 74.00 122 ASN A C 1
ATOM 934 O O . ASN A 1 122 ? 33.669 -5.357 -48.153 1.00 74.00 122 ASN A O 1
ATOM 938 N N . ARG A 1 123 ? 33.536 -7.141 -46.807 1.00 64.62 123 ARG A N 1
ATOM 939 C CA . ARG A 1 123 ? 34.930 -7.098 -46.329 1.00 64.62 123 ARG A CA 1
ATOM 940 C C . ARG A 1 123 ? 35.999 -7.323 -47.404 1.00 64.62 123 ARG A C 1
ATOM 942 O O . ARG A 1 123 ? 37.110 -6.818 -47.239 1.00 64.62 123 ARG A O 1
ATOM 949 N N . ASP A 1 124 ? 35.691 -8.045 -48.482 1.00 55.38 124 ASP A N 1
ATOM 950 C CA . ASP A 1 124 ? 36.664 -8.349 -49.548 1.00 55.38 124 ASP A CA 1
ATOM 951 C C . ASP A 1 124 ? 37.106 -7.092 -50.320 1.00 55.38 124 ASP A C 1
ATOM 953 O O . ASP A 1 124 ? 38.262 -6.987 -50.727 1.00 55.38 124 ASP A O 1
ATOM 957 N N . ALA A 1 125 ? 36.238 -6.080 -50.424 1.00 55.97 125 ALA A N 1
ATOM 958 C CA . ALA A 1 125 ? 36.592 -4.738 -50.890 1.00 55.97 125 ALA A CA 1
ATOM 959 C C . ALA A 1 125 ? 37.082 -3.859 -49.719 1.00 55.97 125 ALA A C 1
ATOM 961 O O . ALA A 1 125 ? 36.583 -2.756 -49.492 1.00 55.97 125 ALA A O 1
ATOM 962 N N . GLY A 1 126 ? 38.042 -4.371 -48.938 1.00 58.47 126 GLY A N 1
ATOM 963 C CA . GLY A 1 126 ? 38.533 -3.721 -47.720 1.00 58.47 126 GLY A CA 1
ATOM 964 C C . GLY A 1 126 ? 38.957 -2.269 -47.965 1.00 58.47 126 GLY A C 1
ATOM 965 O O . GLY A 1 126 ? 39.546 -1.969 -48.999 1.00 58.47 126 GLY A O 1
ATOM 966 N N . PHE A 1 127 ? 38.676 -1.367 -47.016 1.00 61.94 127 PHE A N 1
ATOM 967 C CA . PHE A 1 127 ? 38.625 0.086 -47.265 1.00 61.94 127 PHE A CA 1
ATOM 968 C C . PHE A 1 127 ? 39.853 0.663 -48.000 1.00 61.94 127 PHE A C 1
ATOM 970 O O . PHE A 1 127 ? 39.712 1.470 -48.915 1.00 61.94 127 PHE A O 1
ATOM 977 N N . PHE A 1 128 ? 41.061 0.198 -47.670 1.00 60.66 128 PHE A N 1
ATOM 978 C CA . PHE A 1 128 ? 42.292 0.581 -48.370 1.00 60.66 128 PHE A CA 1
ATOM 979 C C . PHE A 1 128 ? 42.260 0.261 -49.874 1.00 60.66 128 PHE A C 1
ATOM 981 O O . PHE A 1 128 ? 42.690 1.081 -50.675 1.00 60.66 128 PHE A O 1
ATOM 988 N N . SER A 1 129 ? 41.702 -0.884 -50.275 1.00 64.75 129 SER A N 1
ATOM 989 C CA . SER A 1 129 ? 41.516 -1.248 -51.684 1.00 64.75 129 SER A CA 1
ATOM 990 C C . SER A 1 129 ? 40.492 -0.363 -52.396 1.00 64.75 129 SER A C 1
ATOM 992 O O . SER A 1 129 ? 40.620 -0.177 -53.598 1.00 64.75 129 SER A O 1
ATOM 994 N N . LEU A 1 130 ? 39.499 0.182 -51.682 1.00 65.69 130 LEU A N 1
ATOM 995 C CA . LEU A 1 130 ? 38.498 1.104 -52.235 1.00 65.69 130 LEU A CA 1
ATOM 996 C C . LEU A 1 130 ? 39.021 2.550 -52.341 1.00 65.69 130 LEU A C 1
ATOM 998 O O . LEU A 1 130 ? 38.527 3.323 -53.162 1.00 65.69 130 LEU A O 1
ATOM 1002 N N . ILE A 1 131 ? 40.020 2.920 -51.532 1.00 66.38 131 ILE A N 1
ATOM 1003 C CA . ILE A 1 131 ? 40.803 4.151 -51.714 1.00 66.38 131 ILE A CA 1
ATOM 1004 C C . ILE A 1 131 ? 41.756 3.977 -52.906 1.00 66.38 131 ILE A C 1
ATOM 1006 O O . ILE A 1 131 ? 41.719 4.763 -53.844 1.00 66.38 131 ILE A O 1
ATOM 1010 N N . PHE A 1 132 ? 42.590 2.932 -52.897 1.00 69.50 132 PHE A N 1
ATOM 1011 C CA . PHE A 1 132 ? 43.645 2.725 -53.899 1.00 69.50 132 PHE A CA 1
ATOM 1012 C C . PHE A 1 132 ? 43.154 2.192 -55.261 1.00 69.50 132 PHE A C 1
ATOM 1014 O O . PHE A 1 132 ? 43.982 1.924 -56.129 1.00 69.50 132 PHE A O 1
ATOM 1021 N N . SER A 1 133 ? 41.840 2.050 -55.471 1.00 74.06 133 SER A N 1
ATOM 1022 C CA . SER A 1 133 ? 41.239 1.732 -56.776 1.00 74.06 133 SER A CA 1
ATOM 1023 C C . SER A 1 133 ? 40.909 2.960 -57.634 1.00 74.06 133 SER A C 1
ATOM 1025 O O . SER A 1 133 ? 40.393 2.785 -58.732 1.00 74.06 133 SER A O 1
ATOM 1027 N N . GLU A 1 134 ? 41.128 4.181 -57.135 1.00 76.38 134 GLU A N 1
ATOM 1028 C CA . GLU A 1 134 ? 40.772 5.427 -57.828 1.00 76.38 134 GLU A CA 1
ATOM 1029 C C . GLU A 1 134 ? 41.973 6.080 -58.528 1.00 76.38 134 GLU A C 1
ATOM 1031 O O . GLU A 1 134 ? 43.055 6.198 -57.955 1.00 76.38 134 GLU A O 1
ATOM 1036 N N . ASP A 1 135 ? 41.753 6.595 -59.742 1.00 76.44 135 ASP A N 1
ATOM 1037 C CA . ASP A 1 135 ? 42.782 7.252 -60.570 1.00 76.44 13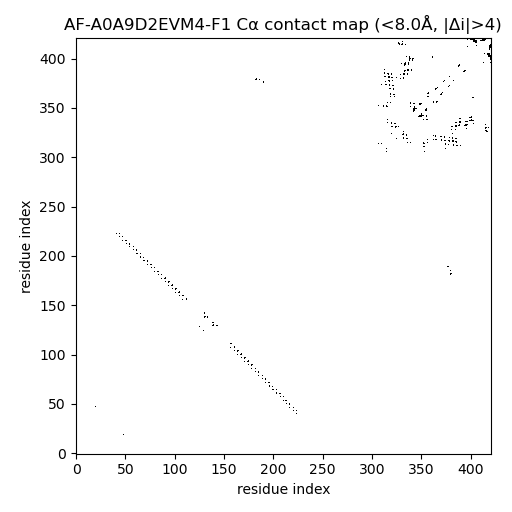5 ASP A CA 1
ATOM 1038 C C . ASP A 1 135 ? 43.159 8.678 -60.098 1.00 76.44 135 ASP A C 1
ATOM 1040 O O . ASP A 1 135 ? 44.043 9.323 -60.668 1.00 76.44 135 ASP A O 1
ATOM 1044 N N . SER A 1 136 ? 42.473 9.211 -59.080 1.00 86.62 136 SER A N 1
ATOM 1045 C CA . SER A 1 136 ? 42.471 10.636 -58.720 1.00 86.62 136 SER A CA 1
ATOM 1046 C C . SER A 1 136 ? 42.809 10.872 -57.248 1.00 86.62 136 SER A C 1
ATOM 1048 O O . SER A 1 136 ? 42.144 10.364 -56.346 1.00 86.62 136 SER A O 1
ATOM 1050 N N . LEU A 1 137 ? 43.811 11.722 -56.988 1.00 77.50 137 LEU A N 1
ATOM 1051 C CA . LEU A 1 137 ? 44.229 12.086 -55.628 1.00 77.50 137 LEU A CA 1
ATOM 1052 C C . LEU A 1 137 ? 43.131 12.829 -54.844 1.00 77.50 137 LEU A C 1
ATOM 1054 O O . LEU A 1 137 ? 43.071 12.711 -53.621 1.00 77.50 137 LEU A O 1
ATOM 1058 N N . SER A 1 138 ? 42.254 13.569 -55.529 1.00 84.06 138 SER A N 1
ATOM 1059 C CA . SER A 1 138 ? 41.111 14.236 -54.895 1.00 84.06 138 SER A CA 1
ATOM 1060 C C . SER A 1 138 ? 40.058 13.231 -54.438 1.00 84.06 138 SER A C 1
ATOM 1062 O O . SER A 1 138 ? 39.540 13.356 -53.334 1.00 84.06 138 SER A O 1
ATOM 1064 N N . ASP A 1 139 ? 39.789 12.197 -55.232 1.00 80.12 139 ASP A N 1
ATOM 1065 C CA . ASP A 1 139 ? 38.783 11.184 -54.903 1.00 80.12 139 ASP A CA 1
ATOM 1066 C C . ASP A 1 139 ? 39.307 10.181 -53.864 1.00 80.12 139 ASP A C 1
ATOM 1068 O O . ASP A 1 139 ? 38.572 9.789 -52.957 1.00 80.12 139 ASP A O 1
ATOM 1072 N N . ILE A 1 140 ? 40.613 9.886 -53.896 1.00 80.25 140 ILE A N 1
ATOM 1073 C CA . ILE A 1 140 ? 41.364 9.247 -52.802 1.00 80.25 140 ILE A CA 1
ATOM 1074 C C . ILE A 1 140 ? 41.186 10.018 -51.484 1.00 80.25 140 ILE A C 1
ATOM 1076 O O . ILE A 1 140 ? 40.874 9.408 -50.460 1.00 80.25 140 ILE A O 1
ATOM 1080 N N . LEU A 1 141 ? 41.363 11.346 -51.500 1.00 80.69 141 LEU A N 1
ATOM 1081 C CA . LEU A 1 141 ? 41.241 12.188 -50.306 1.00 80.69 141 LEU A CA 1
ATOM 1082 C C . LEU A 1 141 ? 39.796 12.233 -49.790 1.00 80.69 141 LEU A C 1
ATOM 1084 O O . LEU A 1 141 ? 39.575 11.968 -48.611 1.00 80.69 141 LEU A O 1
ATOM 1088 N N . ASN A 1 142 ? 38.822 12.467 -50.674 1.00 80.75 142 ASN A N 1
ATOM 1089 C CA . ASN A 1 142 ? 37.396 12.471 -50.337 1.00 80.75 142 ASN A CA 1
ATOM 1090 C C . ASN A 1 142 ? 36.970 11.132 -49.703 1.00 80.75 142 ASN A C 1
ATOM 1092 O O . ASN A 1 142 ? 36.333 11.109 -48.651 1.00 80.75 142 ASN A O 1
ATOM 1096 N N . LYS A 1 143 ? 37.357 9.991 -50.297 1.00 79.62 143 LYS A N 1
ATOM 1097 C CA . LYS A 1 143 ? 37.066 8.661 -49.731 1.00 79.62 143 LYS A CA 1
ATOM 1098 C C . LYS A 1 143 ? 37.739 8.433 -48.378 1.00 79.62 143 LYS A C 1
ATOM 1100 O O . LYS A 1 143 ? 37.136 7.799 -47.514 1.00 79.62 143 LYS A O 1
ATOM 1105 N N . ALA A 1 144 ? 38.963 8.923 -48.182 1.00 78.56 144 ALA A N 1
ATOM 1106 C CA . ALA A 1 144 ? 39.654 8.833 -46.897 1.00 78.56 144 ALA A CA 1
ATOM 1107 C C . ALA A 1 144 ? 38.976 9.691 -45.812 1.00 78.56 144 ALA A C 1
ATOM 1109 O O . ALA A 1 144 ? 38.886 9.257 -44.665 1.00 78.56 144 ALA A O 1
ATOM 1110 N N . GLU A 1 145 ? 38.449 10.865 -46.166 1.00 79.44 145 GLU A N 1
ATOM 1111 C CA . GLU A 1 145 ? 37.672 11.721 -45.262 1.00 79.44 145 GLU A CA 1
ATOM 1112 C C . GLU A 1 145 ? 36.362 11.039 -44.838 1.00 79.44 145 GLU A C 1
ATOM 1114 O O . GLU A 1 145 ? 36.150 10.831 -43.640 1.00 79.44 145 GLU A O 1
ATOM 1119 N N . TYR A 1 146 ? 35.572 10.530 -45.795 1.00 80.31 146 TYR A N 1
ATOM 1120 C CA . TYR A 1 146 ? 34.387 9.711 -45.498 1.00 80.31 146 TYR A CA 1
ATOM 1121 C C . TYR A 1 146 ? 34.713 8.479 -44.634 1.00 80.31 146 TYR A C 1
ATOM 1123 O O . TYR A 1 146 ? 33.907 8.100 -43.786 1.00 80.31 146 TYR A O 1
ATOM 1131 N N . ALA A 1 147 ? 35.893 7.862 -44.788 1.00 78.62 147 ALA A N 1
ATOM 1132 C CA . ALA A 1 147 ? 36.339 6.756 -43.932 1.00 78.62 147 ALA A CA 1
ATOM 1133 C C . ALA A 1 147 ? 36.436 7.166 -42.456 1.00 78.62 147 ALA A C 1
ATOM 1135 O O . ALA A 1 147 ? 35.991 6.440 -41.563 1.00 78.62 147 ALA A O 1
ATOM 1136 N N . MET A 1 148 ? 37.043 8.329 -42.207 1.00 81.31 148 MET A N 1
ATOM 1137 C CA . MET A 1 148 ? 37.301 8.850 -40.868 1.00 81.31 148 MET A CA 1
ATOM 1138 C C . MET A 1 148 ? 36.019 9.371 -40.220 1.00 81.31 148 MET A C 1
ATOM 1140 O O . MET A 1 148 ? 35.774 9.069 -39.051 1.00 81.31 148 MET A O 1
ATOM 1144 N N . GLU A 1 149 ? 35.161 10.065 -40.975 1.00 87.56 149 GLU A N 1
ATOM 1145 C CA . GLU A 1 149 ? 33.823 10.436 -40.507 1.00 87.56 149 GLU A CA 1
ATOM 1146 C C . GLU A 1 149 ? 33.011 9.198 -40.119 1.00 87.56 149 GLU A C 1
ATOM 1148 O O . GLU A 1 149 ? 32.480 9.136 -39.008 1.00 87.56 149 GLU A O 1
ATOM 1153 N N . MET A 1 150 ? 32.980 8.184 -40.989 1.00 84.56 150 MET A N 1
ATOM 1154 C CA . MET A 1 150 ? 32.227 6.950 -40.780 1.00 84.56 150 MET A CA 1
ATOM 1155 C C . MET A 1 150 ? 32.721 6.178 -39.545 1.00 84.56 150 MET A C 1
ATOM 1157 O O . MET A 1 150 ? 31.915 5.818 -38.688 1.00 84.56 150 MET A O 1
ATOM 1161 N N . ALA A 1 151 ? 34.037 6.017 -39.372 1.00 84.94 151 ALA A N 1
ATOM 1162 C CA . ALA A 1 151 ? 34.607 5.408 -38.168 1.00 84.94 151 ALA A CA 1
ATOM 1163 C C . ALA A 1 151 ? 34.361 6.251 -36.895 1.00 84.94 151 ALA A C 1
ATOM 1165 O O . ALA A 1 151 ? 34.168 5.699 -35.808 1.00 84.94 151 ALA A O 1
ATOM 1166 N N . SER A 1 152 ? 34.329 7.587 -37.006 1.00 90.19 152 SER A N 1
ATOM 1167 C CA . SER A 1 152 ? 33.966 8.476 -35.890 1.00 90.19 152 SER A CA 1
ATOM 1168 C C . SER A 1 152 ? 32.488 8.362 -35.504 1.00 90.19 152 SER A C 1
ATOM 1170 O O . SER A 1 152 ? 32.139 8.553 -34.339 1.00 90.19 152 SER A O 1
ATOM 1172 N N . TYR A 1 153 ? 31.615 8.077 -36.474 1.00 91.12 153 TYR A N 1
ATOM 1173 C CA . TYR A 1 153 ? 30.193 7.849 -36.257 1.00 91.12 153 TYR A CA 1
ATOM 1174 C C . TYR A 1 153 ? 29.974 6.507 -35.559 1.00 91.12 153 TYR A C 1
ATOM 1176 O O . TYR A 1 153 ? 29.391 6.496 -34.479 1.00 91.12 153 TYR A O 1
ATOM 1184 N N . ASP A 1 154 ? 30.541 5.414 -36.081 1.00 90.75 154 ASP A N 1
ATOM 1185 C CA . ASP A 1 154 ? 30.447 4.085 -35.457 1.00 90.75 154 ASP A CA 1
ATOM 1186 C C . ASP A 1 154 ? 30.946 4.106 -34.002 1.00 90.75 154 ASP A C 1
ATOM 1188 O O . ASP A 1 154 ? 30.288 3.584 -33.100 1.00 90.75 154 ASP A O 1
ATOM 1192 N N . ARG A 1 155 ? 32.070 4.794 -33.736 1.00 92.44 155 ARG A N 1
ATOM 1193 C CA . ARG A 1 155 ? 32.581 4.976 -32.370 1.00 92.44 155 ARG A CA 1
ATOM 1194 C C . ARG A 1 155 ? 31.621 5.777 -31.483 1.00 92.44 155 ARG A C 1
ATOM 1196 O O . ARG A 1 155 ? 31.436 5.398 -30.331 1.00 92.44 155 ARG A O 1
ATOM 1203 N N . ARG A 1 156 ? 31.014 6.859 -31.988 1.00 96.81 156 ARG A N 1
ATOM 1204 C CA . ARG A 1 156 ? 30.023 7.649 -31.231 1.00 96.81 156 ARG A CA 1
ATOM 1205 C C . ARG A 1 156 ? 28.757 6.852 -30.934 1.00 96.81 156 ARG A C 1
ATOM 1207 O O . ARG A 1 156 ? 28.246 6.967 -29.830 1.00 96.81 156 ARG A O 1
ATOM 1214 N N . MET A 1 157 ? 28.283 6.029 -31.868 1.00 95.00 157 MET A N 1
ATOM 1215 C CA . MET A 1 157 ? 27.120 5.162 -31.645 1.00 95.00 157 MET A CA 1
ATOM 1216 C C . MET A 1 157 ? 27.416 4.068 -30.608 1.00 95.00 157 MET A C 1
ATOM 1218 O O . MET A 1 157 ? 26.565 3.781 -29.776 1.00 95.00 157 MET A O 1
ATOM 1222 N N . LEU A 1 158 ? 28.636 3.516 -30.580 1.00 94.50 158 LEU A N 1
ATOM 1223 C CA . LEU A 1 158 ? 29.070 2.605 -29.510 1.00 94.50 158 LEU A CA 1
ATOM 1224 C C . LEU A 1 158 ? 29.181 3.296 -28.138 1.00 94.50 158 LEU A C 1
ATOM 1226 O O . LEU A 1 158 ? 28.869 2.673 -27.126 1.00 94.50 158 LEU A O 1
ATOM 1230 N N . THR A 1 159 ? 29.609 4.563 -28.085 1.00 97.69 159 THR A N 1
ATOM 1231 C CA . THR A 1 159 ? 29.589 5.360 -26.844 1.00 97.69 159 THR A CA 1
ATOM 1232 C C . THR A 1 159 ? 28.155 5.616 -26.381 1.00 97.69 159 THR A C 1
ATOM 1234 O O . THR A 1 159 ? 27.837 5.258 -25.252 1.00 97.69 159 THR A O 1
ATOM 1237 N N . ALA A 1 160 ? 27.282 6.116 -27.260 1.00 96.88 160 ALA A N 1
ATOM 1238 C CA . ALA A 1 160 ? 25.878 6.378 -26.941 1.00 96.88 160 ALA A CA 1
ATOM 1239 C C . ALA A 1 160 ? 25.144 5.112 -26.465 1.00 96.88 160 ALA A C 1
ATOM 1241 O O . ALA A 1 160 ? 24.448 5.156 -25.461 1.00 96.88 160 ALA A O 1
ATOM 1242 N N . TYR A 1 161 ? 25.376 3.960 -27.106 1.00 96.56 161 TYR A N 1
ATOM 1243 C CA . TYR A 1 161 ? 24.809 2.681 -26.665 1.00 96.56 161 TYR A CA 1
ATOM 1244 C C . TYR A 1 161 ? 25.299 2.241 -25.283 1.00 96.56 161 TYR A C 1
ATOM 1246 O O . TYR A 1 161 ? 24.527 1.678 -24.507 1.00 96.56 161 TYR A O 1
ATOM 1254 N N . LYS A 1 162 ? 26.557 2.532 -24.925 1.00 97.62 162 LYS A N 1
ATOM 1255 C CA . LYS A 1 162 ? 27.032 2.311 -23.553 1.00 97.62 162 LYS A CA 1
ATOM 1256 C C . LYS A 1 162 ? 26.335 3.257 -22.568 1.00 97.62 162 LYS A C 1
ATOM 1258 O O . LYS A 1 162 ? 25.925 2.808 -21.508 1.00 97.62 162 LYS A O 1
ATOM 1263 N N . GLU A 1 163 ? 26.183 4.530 -22.920 1.00 98.12 163 GLU A N 1
ATOM 1264 C CA . GLU A 1 163 ? 25.515 5.536 -22.082 1.00 98.12 163 GLU A CA 1
ATOM 1265 C C . GLU A 1 163 ? 24.025 5.192 -21.871 1.00 98.12 163 GLU A C 1
ATOM 1267 O O . GLU A 1 163 ? 23.534 5.282 -20.749 1.00 98.12 163 GLU A O 1
ATOM 1272 N N . THR A 1 164 ? 23.327 4.691 -22.898 1.00 97.56 164 THR A N 1
ATOM 1273 C CA . THR A 1 164 ? 21.958 4.158 -22.775 1.00 97.56 164 THR A CA 1
ATOM 1274 C C . THR A 1 164 ? 21.913 2.884 -21.918 1.00 97.56 164 THR A C 1
ATOM 1276 O O . THR A 1 164 ? 21.058 2.788 -21.043 1.00 97.56 164 THR A O 1
ATOM 1279 N N . LYS A 1 165 ? 22.861 1.946 -22.077 1.00 96.00 165 LYS A N 1
ATOM 1280 C CA . LYS A 1 165 ? 22.994 0.757 -21.207 1.00 96.00 165 LYS A CA 1
ATOM 1281 C C . LYS A 1 165 ? 23.219 1.116 -19.733 1.00 96.00 165 LYS A C 1
ATOM 1283 O O . LYS A 1 165 ? 22.609 0.509 -18.854 1.00 96.00 165 LYS A O 1
ATOM 1288 N N . ASP A 1 166 ? 24.090 2.088 -19.466 1.00 97.12 166 ASP A N 1
ATOM 1289 C CA . ASP A 1 166 ? 24.365 2.580 -18.113 1.00 97.12 166 ASP A CA 1
ATOM 1290 C C . ASP A 1 166 ? 23.103 3.251 -17.516 1.00 97.12 166 ASP A C 1
ATOM 1292 O O . ASP A 1 166 ? 22.774 3.005 -16.357 1.00 97.12 166 ASP A O 1
ATOM 1296 N N . LEU A 1 167 ? 22.353 4.028 -18.315 1.00 96.00 167 LEU A N 1
ATOM 1297 C CA . LEU A 1 167 ? 21.086 4.664 -17.917 1.00 96.00 167 LEU A CA 1
ATOM 1298 C C . LEU A 1 167 ? 19.974 3.648 -17.607 1.00 96.00 167 LEU A C 1
ATOM 1300 O O . LEU A 1 167 ? 19.293 3.795 -16.596 1.00 96.00 167 LEU A O 1
ATOM 1304 N N . VAL A 1 168 ? 19.800 2.610 -18.435 1.00 90.50 168 VAL A N 1
ATOM 1305 C CA . VAL A 1 168 ? 18.839 1.519 -18.177 1.00 90.50 168 VAL A CA 1
ATOM 1306 C C . VAL A 1 168 ? 19.171 0.832 -16.850 1.00 90.50 168 VAL A C 1
ATOM 1308 O O . VAL A 1 168 ? 18.295 0.688 -16.001 1.00 90.50 168 VAL A O 1
ATOM 1311 N N . SER A 1 169 ? 20.447 0.501 -16.617 1.00 90.69 169 SER A N 1
ATOM 1312 C CA . SER A 1 169 ? 20.887 -0.101 -15.352 1.00 90.69 169 SER A CA 1
ATOM 1313 C C . SER A 1 169 ? 20.697 0.823 -14.144 1.00 90.69 169 SER A C 1
ATOM 1315 O O . SER A 1 169 ? 20.464 0.322 -13.044 1.00 90.69 169 SER A O 1
ATOM 1317 N N . GLN A 1 170 ? 20.802 2.146 -14.316 1.00 94.06 170 GLN A N 1
ATOM 1318 C CA . GLN A 1 170 ? 20.487 3.097 -13.251 1.00 94.06 170 GLN A CA 1
ATOM 1319 C C . GLN A 1 170 ? 18.981 3.114 -12.970 1.00 94.06 170 GLN A C 1
ATOM 1321 O O . GLN A 1 170 ? 18.585 2.934 -11.824 1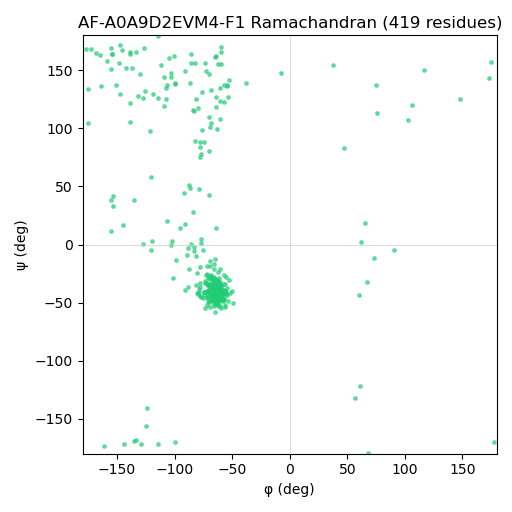.00 94.06 170 GLN A O 1
ATOM 1326 N N . LYS A 1 171 ? 18.138 3.247 -14.001 1.00 87.00 171 LYS A N 1
ATOM 1327 C CA . LYS A 1 171 ? 16.677 3.293 -13.844 1.00 87.00 171 LYS A CA 1
ATOM 1328 C C . LYS A 1 171 ? 16.082 2.005 -13.279 1.00 87.00 171 LYS A C 1
ATOM 1330 O O . LYS A 1 171 ? 15.105 2.071 -12.543 1.00 87.00 171 LYS A O 1
ATOM 1335 N N . GLU A 1 172 ? 16.689 0.852 -13.547 1.00 78.19 172 GLU A N 1
ATOM 1336 C CA . GLU A 1 172 ? 16.348 -0.412 -12.880 1.00 78.19 172 GLU A CA 1
ATOM 1337 C C . GLU A 1 172 ? 16.687 -0.389 -11.378 1.00 78.19 172 GLU A C 1
ATOM 1339 O O . GLU A 1 172 ? 15.908 -0.892 -10.572 1.00 78.19 172 GLU A O 1
ATOM 1344 N N . SER A 1 173 ? 17.804 0.235 -10.984 1.00 88.12 173 SER A N 1
ATOM 1345 C CA . SER A 1 173 ? 18.179 0.404 -9.573 1.00 88.12 173 SER A CA 1
ATOM 1346 C C . SER A 1 173 ? 17.309 1.438 -8.851 1.00 88.12 173 SER A C 1
ATOM 1348 O O . SER A 1 173 ? 16.919 1.202 -7.709 1.00 88.12 173 SER A O 1
ATOM 1350 N N . ASP A 1 174 ? 16.992 2.559 -9.507 1.00 85.25 174 ASP A N 1
ATOM 1351 C CA . ASP A 1 174 ? 16.097 3.594 -8.978 1.00 85.25 174 ASP A CA 1
ATOM 1352 C C . ASP A 1 174 ? 14.699 2.991 -8.736 1.00 85.25 174 ASP A C 1
ATOM 1354 O O . ASP A 1 174 ? 14.154 3.093 -7.639 1.00 85.25 174 ASP A O 1
ATOM 1358 N N . LEU A 1 175 ? 14.164 2.253 -9.719 1.00 79.06 175 LEU A N 1
ATOM 1359 C CA . LEU A 1 175 ? 12.858 1.587 -9.653 1.00 79.06 175 LEU A CA 1
ATOM 1360 C C . LEU A 1 175 ? 12.756 0.525 -8.542 1.00 79.06 175 LEU A C 1
ATOM 1362 O O . LEU A 1 175 ? 11.658 0.276 -8.040 1.00 79.06 175 LEU A O 1
ATOM 1366 N N . LEU A 1 176 ? 13.866 -0.120 -8.168 1.00 76.44 176 LEU A N 1
ATOM 1367 C CA . LEU A 1 176 ? 13.913 -1.047 -7.031 1.00 76.44 176 LEU A CA 1
ATOM 1368 C C . LEU A 1 176 ? 13.897 -0.294 -5.695 1.00 76.44 176 LEU A C 1
ATOM 1370 O O . LEU A 1 176 ? 13.094 -0.628 -4.827 1.00 76.44 176 LEU A O 1
ATOM 1374 N N . ALA A 1 177 ? 14.705 0.761 -5.551 1.00 82.94 177 ALA A N 1
ATOM 1375 C CA . ALA A 1 177 ? 14.710 1.592 -4.345 1.00 82.94 177 ALA A CA 1
ATOM 1376 C C . ALA A 1 177 ? 13.353 2.287 -4.108 1.00 82.94 177 ALA A C 1
ATOM 1378 O O . ALA A 1 177 ? 12.900 2.403 -2.971 1.00 82.94 177 ALA A O 1
ATOM 1379 N N . GLU A 1 178 ? 12.661 2.696 -5.176 1.00 83.62 178 GLU A N 1
ATOM 1380 C CA . GLU A 1 178 ? 11.304 3.254 -5.098 1.00 83.62 178 GLU A CA 1
ATOM 1381 C C . GLU A 1 178 ? 10.244 2.214 -4.688 1.00 83.62 178 GLU A C 1
ATOM 1383 O O . GLU A 1 178 ? 9.239 2.580 -4.082 1.00 83.62 178 GLU A O 1
ATOM 1388 N N . GLN A 1 179 ? 10.466 0.920 -4.950 1.00 73.50 179 GLN A N 1
ATOM 1389 C CA . GLN A 1 179 ? 9.595 -0.160 -4.461 1.00 73.50 179 GLN A CA 1
ATOM 1390 C C . GLN A 1 179 ? 9.864 -0.512 -2.992 1.00 73.50 179 GLN A C 1
ATOM 1392 O O . GLN A 1 179 ? 8.914 -0.748 -2.247 1.00 73.50 179 GLN A O 1
ATOM 1397 N N . GLU A 1 180 ? 11.128 -0.509 -2.554 1.00 77.00 180 GLU A N 1
ATOM 1398 C CA . GLU A 1 180 ? 11.485 -0.701 -1.139 1.00 77.00 180 GLU A CA 1
ATOM 1399 C C . GLU A 1 180 ? 10.906 0.419 -0.255 1.00 77.00 180 GLU A C 1
ATOM 1401 O O . GLU A 1 180 ? 10.347 0.145 0.808 1.00 77.00 180 GLU A O 1
ATOM 1406 N N . GLU A 1 181 ? 10.958 1.670 -0.724 1.00 85.19 181 GLU A N 1
ATOM 1407 C CA . GLU A 1 181 ? 10.353 2.821 -0.039 1.00 85.19 181 GLU A CA 1
ATOM 1408 C C . GLU A 1 181 ? 8.815 2.731 0.014 1.00 85.19 181 GLU A C 1
ATOM 1410 O O . GLU A 1 181 ? 8.206 3.083 1.026 1.00 85.19 181 GLU A O 1
ATOM 1415 N N . LEU A 1 182 ? 8.169 2.207 -1.035 1.00 77.19 182 LEU A N 1
ATOM 1416 C CA . LEU A 1 182 ? 6.714 2.042 -1.060 1.00 77.19 182 LEU A CA 1
ATOM 1417 C C . LEU A 1 182 ? 6.248 0.974 -0.059 1.00 77.19 182 LEU A C 1
ATOM 1419 O O . LEU A 1 182 ? 5.294 1.201 0.686 1.00 77.19 182 LEU A O 1
ATOM 1423 N N . ASP A 1 183 ? 6.940 -0.168 0.011 1.00 73.94 183 ASP A N 1
ATOM 1424 C CA . ASP A 1 183 ? 6.645 -1.198 1.013 1.00 73.94 183 ASP A CA 1
ATOM 1425 C C . ASP A 1 183 ? 6.970 -0.718 2.448 1.00 73.94 183 ASP A C 1
ATOM 1427 O O . ASP A 1 183 ? 6.259 -1.10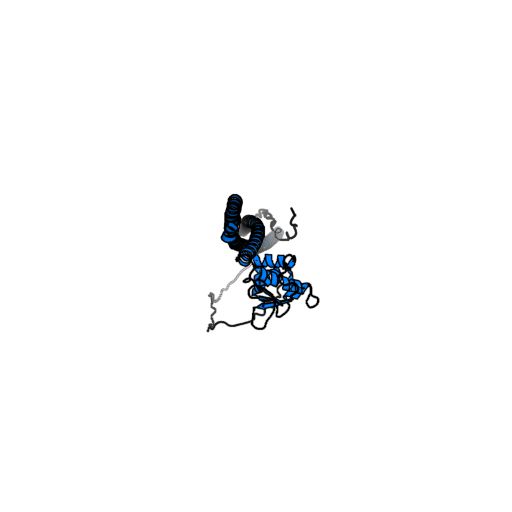3 3.383 1.00 73.94 183 ASP A O 1
ATOM 1431 N N . ARG A 1 184 ? 7.943 0.195 2.640 1.00 84.81 184 ARG A N 1
ATOM 1432 C CA . ARG A 1 184 ? 8.160 0.895 3.924 1.00 84.81 184 ARG A CA 1
ATOM 1433 C C . ARG A 1 184 ? 6.952 1.754 4.310 1.00 84.81 184 ARG A C 1
ATOM 1435 O O . ARG A 1 184 ? 6.411 1.566 5.400 1.00 84.81 184 ARG A O 1
ATOM 1442 N N . ILE A 1 185 ? 6.493 2.640 3.422 1.00 84.38 185 ILE A N 1
ATOM 1443 C CA . ILE A 1 185 ? 5.348 3.536 3.677 1.00 84.38 185 ILE A CA 1
ATOM 1444 C C . ILE A 1 185 ? 4.070 2.734 3.971 1.00 84.38 185 ILE A C 1
ATOM 1446 O O . ILE A 1 185 ? 3.331 3.080 4.894 1.00 84.38 185 ILE A O 1
ATOM 1450 N N . VAL A 1 186 ? 3.822 1.625 3.262 1.00 77.19 186 VAL A N 1
ATOM 1451 C CA . VAL A 1 186 ? 2.679 0.738 3.552 1.00 77.19 186 VAL A CA 1
ATOM 1452 C C . VAL A 1 186 ? 2.817 0.056 4.922 1.00 77.19 186 VAL A C 1
ATOM 1454 O O . VAL A 1 186 ? 1.837 -0.014 5.665 1.00 77.19 186 VAL A O 1
ATOM 1457 N N . SER A 1 187 ? 4.018 -0.388 5.312 1.00 77.88 187 SER A N 1
ATOM 1458 C CA . SER A 1 187 ? 4.252 -0.977 6.641 1.00 77.88 187 SER A CA 1
ATOM 1459 C C . SER A 1 187 ? 4.071 0.037 7.780 1.00 77.88 187 SER A C 1
ATOM 1461 O O . SER A 1 187 ? 3.517 -0.303 8.829 1.00 77.88 187 SER A O 1
ATOM 1463 N N . GLU A 1 188 ? 4.508 1.282 7.592 1.00 86.31 188 GLU A N 1
ATOM 1464 C CA . GLU A 1 188 ? 4.313 2.374 8.556 1.00 86.31 188 GLU A CA 1
ATOM 1465 C C . GLU A 1 188 ? 2.827 2.757 8.651 1.00 86.31 188 GLU A C 1
ATOM 1467 O O . GLU A 1 188 ? 2.276 2.825 9.749 1.00 86.31 188 GLU A O 1
ATOM 1472 N N . THR A 1 189 ? 2.137 2.854 7.511 1.00 80.81 189 THR A N 1
ATOM 1473 C CA . THR A 1 189 ? 0.685 3.092 7.425 1.00 80.81 189 THR A CA 1
ATOM 1474 C C . THR A 1 189 ? -0.126 2.019 8.162 1.00 80.81 189 THR A C 1
ATOM 1476 O O . THR A 1 189 ? -1.025 2.348 8.937 1.00 80.81 189 THR A O 1
ATOM 1479 N N . GLN A 1 190 ? 0.198 0.733 7.982 1.00 77.38 190 GLN A N 1
ATOM 1480 C CA . GLN A 1 190 ? -0.480 -0.353 8.700 1.00 77.38 190 GLN A CA 1
ATOM 1481 C C . GLN A 1 190 ? -0.183 -0.320 10.207 1.00 77.38 190 GLN A C 1
ATOM 1483 O O . GLN A 1 190 ? -1.064 -0.604 11.019 1.00 77.38 190 GLN A O 1
ATOM 1488 N N . THR A 1 191 ? 1.036 0.062 10.596 1.00 85.81 191 THR A N 1
ATOM 1489 C CA . THR A 1 191 ? 1.404 0.235 12.010 1.00 85.81 191 THR A CA 1
ATOM 1490 C C . THR A 1 191 ? 0.573 1.350 12.647 1.00 85.81 191 THR A C 1
ATOM 1492 O O . THR A 1 191 ? -0.030 1.131 13.695 1.00 85.81 191 THR A O 1
ATOM 1495 N N . LYS A 1 192 ? 0.418 2.491 11.964 1.00 86.69 192 LYS A N 1
ATOM 1496 C CA . LYS A 1 192 ? -0.416 3.620 12.407 1.00 86.69 192 LYS A CA 1
ATOM 1497 C C . LYS A 1 192 ? -1.901 3.271 12.531 1.00 86.69 192 LYS A C 1
ATOM 1499 O O . LYS A 1 192 ? -2.548 3.670 13.496 1.00 86.69 192 LYS A O 1
ATOM 1504 N N . GLN A 1 193 ? -2.445 2.463 11.620 1.00 78.06 193 GLN A N 1
ATOM 1505 C CA . GLN A 1 193 ? -3.814 1.943 11.759 1.00 78.06 193 GLN A CA 1
ATOM 1506 C C . GLN A 1 193 ? -3.968 1.024 12.983 1.00 78.06 193 GLN A C 1
ATOM 1508 O O . GLN A 1 193 ? -4.976 1.099 13.687 1.00 78.06 193 GLN A O 1
ATOM 1513 N N . ASN A 1 194 ? -2.961 0.199 13.282 1.00 81.19 194 ASN A N 1
ATOM 1514 C CA . ASN A 1 194 ? -2.964 -0.651 14.473 1.00 81.19 194 ASN A CA 1
ATOM 1515 C C . ASN A 1 194 ? -2.833 0.174 15.772 1.00 81.19 194 ASN A C 1
ATOM 1517 O O . ASN A 1 194 ? -3.500 -0.148 16.753 1.00 81.19 194 ASN A O 1
ATOM 1521 N N . GLU A 1 195 ? -2.039 1.254 15.774 1.00 86.56 195 GLU A N 1
ATOM 1522 C CA . GLU A 1 195 ? -1.945 2.220 16.885 1.00 86.56 195 GLU A CA 1
ATOM 1523 C C . GLU A 1 195 ? -3.309 2.877 17.177 1.00 86.56 195 GLU A C 1
ATOM 1525 O O . GLU A 1 195 ? -3.741 2.904 18.329 1.00 86.56 195 GLU A O 1
ATOM 1530 N N . ILE A 1 196 ? -4.044 3.304 16.140 1.00 84.31 196 ILE A N 1
ATOM 1531 C CA . ILE A 1 196 ? -5.416 3.834 16.269 1.00 84.31 196 ILE A CA 1
ATOM 1532 C C . ILE A 1 196 ? -6.362 2.808 16.909 1.00 84.31 196 ILE A C 1
ATOM 1534 O O . ILE A 1 196 ? -7.111 3.140 17.831 1.00 84.31 196 ILE A O 1
ATOM 1538 N N . LEU A 1 197 ? -6.341 1.555 16.439 1.00 78.69 197 LEU A N 1
ATOM 1539 C CA . LEU A 1 197 ? -7.199 0.495 16.980 1.00 78.69 197 LEU A CA 1
ATOM 1540 C C . LEU A 1 197 ? -6.855 0.163 18.441 1.00 78.69 1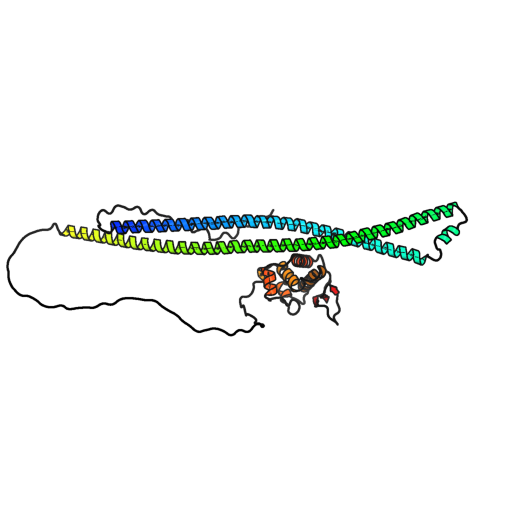97 LEU A C 1
ATOM 1542 O O . LEU A 1 197 ? -7.763 -0.074 19.239 1.00 78.69 197 LEU A O 1
ATOM 1546 N N . ALA A 1 198 ? -5.570 0.196 18.807 1.00 84.12 198 ALA A N 1
ATOM 1547 C CA . ALA A 1 198 ? -5.118 0.005 20.181 1.00 84.12 198 ALA A CA 1
ATOM 1548 C C . ALA A 1 198 ? -5.582 1.146 21.104 1.00 84.12 198 ALA A C 1
ATOM 1550 O O . ALA A 1 198 ? -6.169 0.868 22.148 1.00 84.12 198 ALA A O 1
ATOM 1551 N N . ALA A 1 199 ? -5.412 2.410 20.699 1.00 88.56 199 ALA A N 1
ATOM 1552 C CA . ALA A 1 199 ? -5.839 3.577 21.478 1.00 88.56 199 ALA A CA 1
ATOM 1553 C C . ALA A 1 199 ? -7.363 3.605 21.714 1.00 88.56 199 ALA A C 1
ATOM 1555 O O . ALA A 1 199 ? -7.828 3.879 22.824 1.00 88.56 199 ALA A O 1
ATOM 1556 N N . ILE A 1 200 ? -8.153 3.260 20.688 1.00 82.00 200 ILE A N 1
ATOM 1557 C CA . ILE A 1 200 ? -9.613 3.115 20.804 1.00 82.00 200 ILE A CA 1
ATOM 1558 C C . ILE A 1 200 ? -9.975 1.963 21.754 1.00 82.00 200 ILE A C 1
ATOM 1560 O O . ILE A 1 200 ? -10.888 2.113 22.565 1.00 82.00 200 ILE A O 1
ATOM 1564 N N . GLY A 1 201 ? -9.264 0.833 21.685 1.00 81.88 201 GLY A N 1
ATOM 1565 C CA . GLY A 1 201 ? -9.481 -0.317 22.566 1.00 81.88 201 GLY A CA 1
ATOM 1566 C C . GLY A 1 201 ? -9.163 -0.025 24.036 1.00 81.88 201 GLY A C 1
ATOM 1567 O O . GLY A 1 201 ? -9.982 -0.313 24.906 1.00 81.88 201 GLY A O 1
ATOM 1568 N N . GLU A 1 202 ? -8.011 0.589 24.316 1.00 87.25 202 GLU A N 1
ATOM 1569 C CA . GLU A 1 202 ? -7.574 0.938 25.674 1.00 87.25 202 GLU A CA 1
ATOM 1570 C C . GLU A 1 202 ? -8.508 1.972 26.319 1.00 87.25 202 GLU A C 1
ATOM 1572 O O . GLU A 1 202 ? -8.959 1.793 27.452 1.00 87.25 202 GLU A O 1
ATOM 1577 N N . THR A 1 203 ? -8.868 3.032 25.590 1.00 87.12 203 THR A N 1
ATOM 1578 C CA . THR A 1 203 ? -9.835 4.022 26.086 1.00 87.12 203 THR A CA 1
ATOM 1579 C C . THR A 1 203 ? -11.238 3.424 26.221 1.00 87.12 203 THR A C 1
ATOM 1581 O O . THR A 1 203 ? -11.945 3.754 27.169 1.00 87.12 203 THR A O 1
ATOM 1584 N N . GLY A 1 204 ? -11.633 2.492 25.346 1.00 83.94 204 GLY A N 1
ATOM 1585 C CA . GLY A 1 204 ? -12.879 1.736 25.486 1.00 83.94 204 GLY A CA 1
ATOM 1586 C C . GLY A 1 204 ? -12.948 0.945 26.797 1.00 83.94 204 GLY A C 1
ATOM 1587 O O . GLY A 1 204 ? -13.955 1.020 27.496 1.00 83.94 204 GLY A O 1
ATOM 1588 N N . GLN A 1 205 ? -11.862 0.263 27.179 1.00 87.44 205 GLN A N 1
ATOM 1589 C CA . GLN A 1 205 ? -11.777 -0.467 28.451 1.00 87.44 205 GLN A CA 1
ATOM 1590 C C . GLN A 1 205 ? -11.891 0.465 29.665 1.00 87.44 205 GLN A C 1
ATOM 1592 O O . GLN A 1 205 ? -12.674 0.178 30.567 1.00 87.44 205 GLN A O 1
ATOM 1597 N N . LYS A 1 206 ? -11.195 1.610 29.656 1.00 86.75 206 LYS A N 1
ATOM 1598 C CA . LYS A 1 206 ? -11.300 2.626 30.723 1.00 86.75 206 LYS A CA 1
ATOM 1599 C C . LYS A 1 206 ? -12.711 3.206 30.840 1.00 86.75 206 LYS A C 1
ATOM 1601 O O . LYS A 1 206 ? -13.203 3.411 31.943 1.00 86.75 206 LYS A O 1
ATOM 1606 N N . ILE A 1 207 ? -13.387 3.436 29.710 1.00 82.62 207 ILE A N 1
ATOM 1607 C CA . ILE A 1 207 ? -14.780 3.904 29.696 1.00 82.62 207 ILE A CA 1
ATOM 1608 C C . ILE A 1 207 ? -15.722 2.843 30.278 1.00 82.62 207 ILE A C 1
ATOM 1610 O O . ILE A 1 207 ? -16.624 3.197 31.031 1.00 82.62 207 ILE A O 1
ATOM 1614 N N . GLU A 1 208 ? -15.521 1.557 29.975 1.00 81.75 208 GLU A N 1
ATOM 1615 C CA . GLU A 1 208 ? -16.292 0.478 30.606 1.00 81.75 208 GLU A CA 1
ATOM 1616 C C . GLU A 1 208 ? -16.015 0.340 32.112 1.00 81.75 208 GLU A C 1
ATOM 1618 O O . GLU A 1 208 ? -16.927 0.007 32.863 1.00 81.75 208 GLU A O 1
ATOM 1623 N N . GLU A 1 209 ? -14.778 0.559 32.561 1.00 85.06 209 GLU A N 1
ATOM 1624 C CA . GLU A 1 209 ? -14.395 0.529 33.979 1.00 85.06 209 GLU A CA 1
ATOM 1625 C C . GLU A 1 209 ? -15.085 1.664 34.748 1.00 85.06 209 GLU A C 1
ATOM 1627 O O . GLU A 1 209 ? -15.935 1.394 35.597 1.00 85.06 209 GLU A O 1
ATOM 1632 N N . SER A 1 210 ? -14.874 2.922 34.342 1.00 81.62 210 SER A N 1
ATOM 1633 C CA . SER A 1 210 ? -15.528 4.077 34.973 1.00 81.62 210 SER A CA 1
ATOM 1634 C C . SER A 1 210 ? -17.059 4.068 34.844 1.00 81.62 210 SER A C 1
ATOM 1636 O O . SER A 1 210 ? -17.739 4.691 35.655 1.00 81.62 210 SER A O 1
ATOM 1638 N N . ALA A 1 211 ? -17.634 3.376 33.851 1.00 79.38 211 ALA A N 1
ATOM 1639 C CA . ALA A 1 211 ? -19.084 3.188 33.753 1.00 79.38 211 ALA A CA 1
ATOM 1640 C C . ALA A 1 211 ? -19.634 2.205 34.804 1.00 79.38 211 ALA A C 1
ATOM 1642 O O . ALA A 1 211 ? -20.752 2.409 35.277 1.00 79.38 211 ALA A O 1
ATOM 1643 N N . ARG A 1 212 ? -18.864 1.178 35.198 1.00 82.06 212 ARG A N 1
ATOM 1644 C CA . ARG A 1 212 ? -19.231 0.271 36.303 1.00 82.06 212 ARG A CA 1
ATOM 1645 C C . ARG A 1 212 ? -19.135 0.987 37.645 1.00 82.06 212 ARG A C 1
ATOM 1647 O O . ARG A 1 212 ? -20.074 0.902 38.428 1.00 82.06 212 ARG A O 1
ATOM 1654 N N . ASP A 1 213 ? -18.071 1.761 37.861 1.00 78.62 213 ASP A N 1
ATOM 1655 C CA . ASP A 1 213 ? -17.920 2.592 39.064 1.00 78.62 213 ASP A CA 1
ATOM 1656 C C . ASP A 1 213 ? -19.084 3.590 39.211 1.00 78.62 213 ASP A C 1
ATOM 1658 O O . ASP A 1 213 ? -19.601 3.800 40.311 1.00 78.62 213 ASP A O 1
ATOM 1662 N N . LEU A 1 214 ? -19.535 4.178 38.093 1.00 76.62 214 LEU A N 1
ATOM 1663 C CA . LEU A 1 214 ? -20.702 5.062 38.051 1.00 76.62 214 LEU A CA 1
ATOM 1664 C C . LEU A 1 214 ? -21.997 4.314 38.421 1.00 76.62 214 LEU A C 1
ATOM 1666 O O . LEU A 1 214 ? -22.773 4.816 39.231 1.00 76.62 214 LEU A O 1
ATOM 1670 N N . GLU A 1 215 ? -22.224 3.121 37.860 1.00 79.25 215 GLU A N 1
ATOM 1671 C CA . GLU A 1 215 ? -23.400 2.288 38.151 1.00 79.25 215 GLU A CA 1
ATOM 1672 C C . GLU A 1 215 ? -23.428 1.830 39.621 1.00 79.25 215 GLU A C 1
ATOM 1674 O O . GLU A 1 215 ? -24.469 1.929 40.274 1.00 79.25 215 GLU A O 1
ATOM 1679 N N . ASP A 1 216 ? -22.301 1.391 40.186 1.00 79.06 216 ASP A N 1
ATOM 1680 C CA . ASP A 1 216 ? -22.213 1.003 41.599 1.00 79.06 216 ASP A CA 1
ATOM 1681 C C . ASP A 1 216 ? -22.429 2.202 42.538 1.00 79.06 216 ASP A C 1
ATOM 1683 O O . ASP A 1 216 ? -23.154 2.086 43.533 1.00 79.06 216 ASP A O 1
ATOM 1687 N N . ALA A 1 217 ? -21.878 3.376 42.212 1.00 74.06 217 ALA A N 1
ATOM 1688 C CA . ALA A 1 217 ? -22.107 4.601 42.975 1.00 74.06 217 ALA A CA 1
ATOM 1689 C C . ALA A 1 217 ? -23.573 5.073 42.899 1.00 74.06 217 ALA A C 1
ATOM 1691 O O . ALA A 1 217 ? -24.162 5.393 43.934 1.00 74.06 217 ALA A O 1
ATOM 1692 N N . GLU A 1 218 ? -24.206 5.064 41.718 1.00 71.38 218 GLU A N 1
ATOM 1693 C CA . GLU A 1 218 ? -25.634 5.387 41.573 1.00 71.38 218 GLU A CA 1
ATOM 1694 C C . GLU A 1 218 ? -26.528 4.390 42.333 1.00 71.38 218 GLU A C 1
ATOM 1696 O O . GLU A 1 218 ? -27.476 4.808 43.007 1.00 71.38 218 GLU A O 1
ATOM 1701 N N . ASN A 1 219 ? -26.207 3.091 42.297 1.00 79.44 219 ASN A N 1
ATOM 1702 C CA . ASN A 1 219 ? -26.936 2.049 43.025 1.00 79.44 219 ASN A CA 1
ATOM 1703 C C . ASN A 1 219 ? -26.841 2.216 44.550 1.00 79.44 219 ASN A C 1
ATOM 1705 O O . ASN A 1 219 ? -27.853 2.079 45.243 1.00 79.44 219 ASN A O 1
ATOM 1709 N N . GLN A 1 220 ? -25.662 2.536 45.091 1.00 72.44 220 GLN A N 1
ATOM 1710 C CA . GLN A 1 220 ? -25.496 2.805 46.526 1.00 72.44 220 GLN A CA 1
ATOM 1711 C C . GLN A 1 220 ? -26.255 4.074 46.948 1.00 72.44 220 GLN A C 1
ATOM 1713 O O . GLN A 1 220 ? -26.996 4.061 47.932 1.00 72.44 220 GLN A O 1
ATOM 1718 N N . LEU A 1 221 ? -26.154 5.151 46.164 1.00 69.69 221 LEU A N 1
ATOM 1719 C CA . LEU A 1 221 ? -26.828 6.423 46.441 1.00 69.69 221 LEU A CA 1
ATOM 1720 C C . LEU A 1 221 ? -28.366 6.266 46.367 1.00 69.69 221 LEU A C 1
ATOM 1722 O O . LEU A 1 221 ? -29.104 6.860 47.158 1.00 69.69 221 LEU A O 1
ATOM 1726 N N . ALA A 1 222 ? -28.873 5.400 45.482 1.00 73.31 222 ALA A N 1
ATOM 1727 C CA . ALA A 1 222 ? -30.282 5.006 45.447 1.00 73.31 222 ALA A CA 1
ATOM 1728 C C . ALA A 1 222 ? -30.720 4.213 46.697 1.00 73.31 222 ALA A C 1
ATOM 1730 O O . ALA A 1 222 ? -31.806 4.472 47.222 1.00 73.31 222 ALA A O 1
ATOM 1731 N N . GLN A 1 223 ? -29.885 3.301 47.210 1.00 74.25 223 GLN A N 1
ATOM 1732 C CA . GLN A 1 223 ? -30.161 2.564 48.452 1.00 74.25 223 GLN A CA 1
ATOM 1733 C C . GLN A 1 223 ? -30.228 3.503 49.666 1.00 74.25 223 GLN A C 1
ATOM 1735 O O . GLN A 1 223 ? -31.211 3.461 50.407 1.00 74.25 223 GLN A O 1
ATOM 1740 N N . TYR A 1 224 ? -29.263 4.416 49.825 1.00 67.88 224 TYR A N 1
ATOM 1741 C CA . TYR A 1 224 ? -29.276 5.394 50.922 1.00 67.88 224 TYR A CA 1
ATOM 1742 C C . TYR A 1 224 ? -30.488 6.335 50.864 1.00 67.88 224 TYR A C 1
ATOM 1744 O O . TYR A 1 224 ? -31.089 6.632 51.897 1.00 67.88 224 TYR A O 1
ATOM 1752 N N . ARG A 1 225 ? -30.911 6.761 49.664 1.00 68.50 225 ARG A N 1
ATOM 1753 C CA . ARG A 1 225 ? -32.154 7.536 49.483 1.00 68.50 225 ARG A CA 1
ATOM 1754 C C . ARG A 1 225 ? -33.399 6.760 49.923 1.00 68.50 225 ARG A C 1
ATOM 1756 O O . ARG A 1 225 ? -34.289 7.357 50.523 1.00 68.50 225 ARG A O 1
ATOM 1763 N N . ALA A 1 226 ? -33.463 5.456 49.654 1.0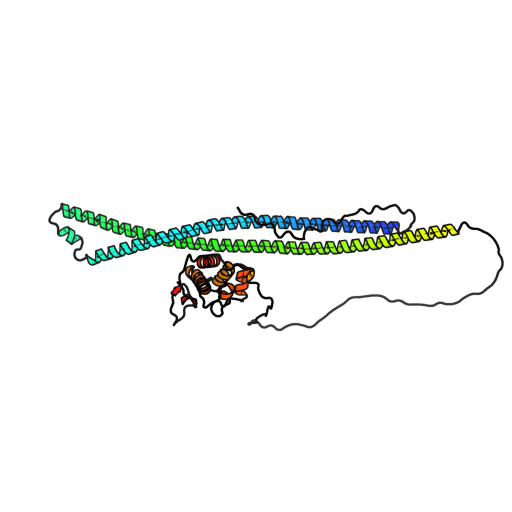0 72.69 226 ALA A N 1
ATOM 1764 C CA . ALA A 1 226 ? -34.582 4.614 50.078 1.00 72.69 226 ALA A CA 1
ATOM 1765 C C . ALA A 1 226 ? -34.609 4.397 51.605 1.00 72.69 226 ALA A C 1
ATOM 1767 O O . ALA A 1 226 ? -35.681 4.480 52.205 1.00 72.69 226 ALA A O 1
ATOM 1768 N N . GLU A 1 227 ? -33.451 4.185 52.246 1.00 72.19 227 GLU A N 1
ATOM 1769 C CA . GLU A 1 227 ? -33.353 4.083 53.712 1.00 72.19 227 GLU A CA 1
ATOM 1770 C C . GLU A 1 227 ? -33.769 5.397 54.393 1.00 72.19 227 GLU A C 1
ATOM 1772 O O . GLU A 1 227 ? -34.562 5.381 55.337 1.00 72.19 227 GLU A O 1
ATOM 1777 N N . LEU A 1 228 ? -33.293 6.542 53.884 1.00 63.81 228 LEU A N 1
ATOM 1778 C CA . LEU A 1 228 ? -33.685 7.865 54.378 1.00 63.81 228 LEU A CA 1
ATOM 1779 C C . LEU A 1 228 ? -35.200 8.079 54.275 1.00 63.81 228 LEU A C 1
ATOM 1781 O O . LEU A 1 228 ? -35.819 8.437 55.273 1.00 63.81 228 LEU A O 1
ATOM 1785 N N . GLN A 1 229 ? -35.817 7.777 53.127 1.00 72.12 229 GLN A N 1
ATOM 1786 C CA . GLN A 1 229 ? -37.270 7.908 52.962 1.00 72.12 229 GLN A CA 1
ATOM 1787 C C . GLN A 1 229 ? -38.067 6.998 53.906 1.00 72.12 229 GLN A C 1
ATOM 1789 O O . GLN A 1 229 ? -39.102 7.421 54.417 1.00 72.12 229 GLN A O 1
ATOM 1794 N N . GLN A 1 230 ? -37.601 5.774 54.187 1.00 73.81 230 GLN A N 1
ATOM 1795 C CA . GLN A 1 230 ? -38.235 4.921 55.201 1.00 73.81 230 GLN A CA 1
ATOM 1796 C C . GLN A 1 230 ? -38.104 5.513 56.612 1.00 73.81 230 GLN A C 1
ATOM 1798 O O . GLN A 1 230 ? -39.086 5.542 57.352 1.00 73.81 230 GLN A O 1
ATOM 1803 N N . ARG A 1 231 ? -36.924 6.033 56.975 1.00 65.94 231 ARG A N 1
ATOM 1804 C CA . ARG A 1 231 ? -36.674 6.666 58.282 1.00 65.94 231 ARG A CA 1
ATOM 1805 C C . ARG A 1 231 ? -37.468 7.962 58.482 1.00 65.94 231 ARG A C 1
ATOM 1807 O O . ARG A 1 231 ? -37.926 8.203 59.596 1.00 65.94 231 ARG A O 1
ATOM 1814 N N . GLU A 1 232 ? -37.662 8.769 57.438 1.00 63.94 232 GLU A N 1
ATOM 1815 C CA . GLU A 1 232 ? -38.538 9.952 57.473 1.00 63.94 232 GLU A CA 1
ATOM 1816 C C . GLU A 1 232 ? -39.995 9.554 57.750 1.00 63.94 232 GLU A C 1
ATOM 1818 O O . GLU A 1 232 ? -40.632 10.128 58.633 1.00 63.94 232 GLU A O 1
ATOM 1823 N N . LEU A 1 233 ? -40.494 8.518 57.066 1.00 71.75 233 LEU A N 1
ATOM 1824 C CA . LEU A 1 233 ? -41.856 8.002 57.242 1.00 71.75 233 LEU A CA 1
ATOM 1825 C C . LEU A 1 233 ? -42.068 7.415 58.650 1.00 71.75 233 LEU A C 1
ATOM 1827 O O . LEU A 1 233 ? -43.054 7.738 59.309 1.00 71.75 233 LEU A O 1
ATOM 1831 N N . GLU A 1 234 ? -41.105 6.640 59.166 1.00 73.81 234 GLU A N 1
ATOM 1832 C CA . GLU A 1 234 ? -41.112 6.181 60.564 1.00 73.81 234 GLU A CA 1
ATOM 1833 C C . GLU A 1 234 ? -41.104 7.345 61.570 1.00 73.81 234 GLU A C 1
ATOM 1835 O O . GLU A 1 234 ? -41.700 7.238 62.644 1.00 73.81 234 GLU A O 1
ATOM 1840 N N . ALA A 1 235 ? -40.412 8.448 61.270 1.00 63.38 235 ALA A N 1
ATOM 1841 C CA . ALA A 1 235 ? -40.367 9.617 62.143 1.00 63.38 235 ALA A CA 1
ATOM 1842 C C . ALA A 1 235 ? -41.699 10.389 62.137 1.00 63.38 235 ALA A C 1
ATOM 1844 O O . ALA A 1 235 ? -42.167 10.775 63.211 1.00 63.38 235 ALA A O 1
ATOM 1845 N N . GLU A 1 236 ? -42.344 10.560 60.976 1.00 70.25 236 GLU A N 1
ATOM 1846 C CA . GLU A 1 236 ? -43.706 11.108 60.889 1.00 70.25 236 GLU A CA 1
ATOM 1847 C C . GLU A 1 236 ? -44.719 10.228 61.635 1.00 70.25 236 GLU A C 1
ATOM 1849 O O . GLU A 1 236 ? -45.484 10.750 62.447 1.00 70.25 236 GLU A O 1
ATOM 1854 N N . GLU A 1 237 ? -44.691 8.902 61.451 1.00 74.12 237 GLU A N 1
ATOM 1855 C CA . GLU A 1 237 ? -45.581 7.980 62.173 1.00 74.12 237 GLU A CA 1
ATOM 1856 C C . GLU A 1 237 ? -45.382 8.057 63.697 1.00 74.12 237 GLU A C 1
ATOM 1858 O O . GLU A 1 237 ? -46.359 8.099 64.448 1.00 74.12 237 GLU A O 1
ATOM 1863 N N . ARG A 1 238 ? -44.131 8.147 64.176 1.00 72.69 238 ARG A N 1
ATOM 1864 C CA . ARG A 1 238 ? -43.830 8.316 65.611 1.00 72.69 238 ARG A CA 1
ATOM 1865 C C . ARG A 1 238 ? -44.299 9.669 66.152 1.00 72.69 238 ARG A C 1
ATOM 1867 O O . ARG A 1 238 ? -44.818 9.712 67.267 1.00 72.69 238 ARG A O 1
ATOM 1874 N N . MET A 1 239 ? -44.153 10.762 65.397 1.00 64.44 239 MET A N 1
ATOM 1875 C CA . MET A 1 239 ? -44.669 12.073 65.817 1.00 64.44 239 MET A CA 1
ATOM 1876 C C . MET A 1 239 ? -46.202 12.100 65.844 1.00 64.44 239 MET A C 1
ATOM 1878 O O . MET A 1 239 ? -46.774 12.574 66.824 1.00 64.44 239 MET A O 1
ATOM 1882 N N . ALA A 1 240 ? -46.870 11.526 64.840 1.00 74.06 240 ALA A N 1
ATOM 1883 C CA . ALA A 1 240 ? -48.328 11.405 64.810 1.00 74.06 240 ALA A CA 1
ATOM 1884 C C . ALA A 1 240 ? -48.865 10.523 65.955 1.00 74.06 240 ALA A C 1
ATOM 1886 O O . ALA A 1 240 ? -49.889 10.845 66.562 1.00 74.06 240 ALA A O 1
ATOM 1887 N N . ALA A 1 241 ? -48.155 9.443 66.304 1.00 71.94 241 ALA A N 1
ATOM 1888 C CA . ALA A 1 241 ? -48.478 8.616 67.464 1.00 71.94 241 ALA A CA 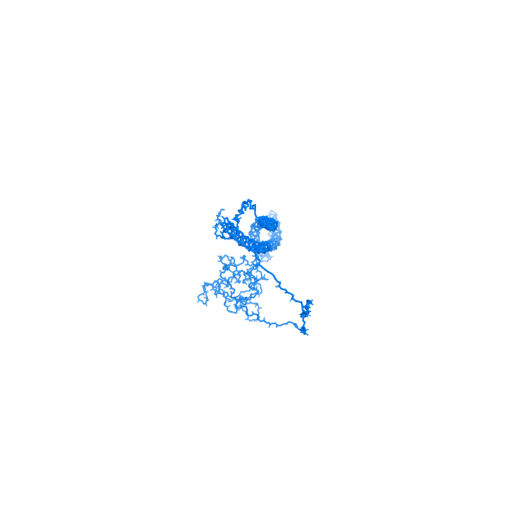1
ATOM 1889 C C . ALA A 1 241 ? -48.388 9.420 68.774 1.00 71.94 241 ALA A C 1
ATOM 1891 O O . ALA A 1 241 ? -49.356 9.437 69.537 1.00 71.94 241 ALA A O 1
ATOM 1892 N N . LEU A 1 242 ? -47.287 10.146 68.998 1.00 66.56 242 LEU A N 1
ATOM 1893 C CA . LEU A 1 242 ? -47.098 11.002 70.178 1.00 66.56 242 LEU A CA 1
ATOM 1894 C C . LEU A 1 242 ? -48.143 12.128 70.260 1.00 66.56 242 LEU A C 1
ATOM 1896 O O . LEU A 1 242 ? -48.695 12.376 71.332 1.00 66.56 242 LEU A O 1
ATOM 1900 N N . GLU A 1 243 ? -48.477 12.780 69.142 1.00 64.44 243 GLU A N 1
ATOM 1901 C CA . GLU A 1 243 ? -49.542 13.791 69.099 1.00 64.44 243 GLU A CA 1
ATOM 1902 C C . GLU A 1 243 ? -50.895 13.176 69.501 1.00 64.44 243 GLU A C 1
ATOM 1904 O O . GLU A 1 243 ? -51.588 13.711 70.373 1.00 64.44 243 GLU A O 1
ATOM 1909 N N . SER A 1 244 ? -51.227 11.992 68.969 1.00 58.09 244 SER A N 1
ATOM 1910 C CA . SER A 1 244 ? -52.448 11.262 69.336 1.00 58.09 244 SER A CA 1
ATOM 1911 C C . SER A 1 244 ? -52.489 10.844 70.813 1.00 58.09 244 SER A C 1
ATOM 1913 O O . SER A 1 244 ? -53.556 10.875 71.426 1.00 58.09 244 SER A O 1
ATOM 1915 N N . GLU A 1 245 ? -51.338 10.518 71.411 1.00 59.53 245 GLU A N 1
ATOM 1916 C CA . GLU A 1 245 ? -51.224 10.148 72.823 1.00 59.53 245 GLU A CA 1
ATOM 1917 C C . GLU A 1 245 ? -51.429 11.371 73.732 1.00 59.53 245 GLU A C 1
ATOM 1919 O O . GLU A 1 245 ? -52.231 11.313 74.669 1.00 59.53 245 GLU A O 1
ATOM 1924 N N . THR A 1 246 ? -50.813 12.519 73.413 1.00 49.62 246 THR A N 1
ATOM 1925 C CA . THR A 1 246 ? -50.994 13.763 74.192 1.00 49.62 246 THR A CA 1
ATOM 1926 C C . THR A 1 246 ? -52.444 14.254 74.224 1.00 49.62 246 THR A C 1
ATOM 1928 O O . THR A 1 246 ? -52.893 14.756 75.255 1.00 49.62 246 THR A O 1
ATOM 1931 N N . LEU A 1 247 ? -53.216 14.024 73.155 1.00 50.34 247 LEU A N 1
ATOM 1932 C CA . LEU A 1 247 ? -54.651 14.332 73.095 1.00 50.34 247 LEU A CA 1
ATOM 1933 C C . LEU A 1 247 ? -55.512 13.493 74.059 1.00 50.34 247 LEU A C 1
ATOM 1935 O O . LEU A 1 247 ? -56.645 13.881 74.346 1.00 50.34 247 LEU A O 1
ATOM 1939 N N . THR A 1 248 ? -55.005 12.374 74.589 1.00 49.69 248 THR A N 1
ATOM 1940 C CA . THR A 1 248 ? -55.733 11.563 75.586 1.00 49.69 248 THR A CA 1
ATOM 1941 C C . THR A 1 248 ? -55.507 12.025 77.031 1.00 49.69 248 THR A C 1
ATOM 1943 O O . THR A 1 248 ? -56.342 11.760 77.900 1.00 49.69 248 THR A O 1
ATOM 1946 N N . ALA A 1 249 ? -54.424 12.763 77.299 1.00 46.50 249 ALA A N 1
ATOM 1947 C CA . ALA A 1 249 ? -53.976 13.094 78.654 1.00 46.50 249 ALA A CA 1
ATOM 1948 C C . ALA A 1 249 ? -54.765 14.232 79.344 1.00 46.50 249 ALA A C 1
ATOM 1950 O O . ALA A 1 249 ? -54.752 14.324 80.571 1.00 46.50 249 ALA A O 1
ATOM 1951 N N . ASP A 1 250 ? -55.489 15.073 78.598 1.00 41.19 250 ASP A N 1
ATOM 1952 C CA . ASP A 1 250 ? -56.199 16.262 79.121 1.00 41.19 250 ASP A CA 1
ATOM 1953 C C . ASP A 1 250 ? -57.598 15.950 79.716 1.00 41.19 250 ASP A C 1
ATOM 1955 O O . ASP A 1 250 ? -58.509 16.776 79.677 1.00 41.19 250 ASP A O 1
ATOM 1959 N N . SER A 1 251 ? -57.828 14.729 80.229 1.00 38.72 251 SER A N 1
ATOM 1960 C CA . SER A 1 251 ? -59.187 14.254 80.572 1.00 38.72 251 SER A CA 1
ATOM 1961 C C . SER A 1 251 ? -59.383 13.524 81.918 1.00 38.72 251 SER A C 1
ATOM 1963 O O . SER A 1 251 ? -60.261 12.673 82.050 1.00 38.72 251 SER A O 1
ATOM 1965 N N . GLY A 1 252 ? -58.698 13.973 82.980 1.00 32.94 252 GLY A N 1
ATOM 1966 C CA . GLY A 1 252 ? -59.278 13.952 84.341 1.00 32.94 252 GLY A CA 1
ATOM 1967 C C . GLY A 1 252 ? -58.620 13.077 85.426 1.00 32.94 252 GLY A C 1
ATOM 1968 O O . GLY A 1 252 ? -58.031 12.033 85.174 1.00 32.94 252 GLY A O 1
ATOM 1969 N N . VAL A 1 253 ? -58.752 13.551 86.672 1.00 34.22 253 VAL A N 1
ATOM 1970 C CA . VAL A 1 253 ? -58.121 13.124 87.948 1.00 34.22 253 VAL A CA 1
ATOM 1971 C C . VAL A 1 253 ? -59.089 13.575 89.084 1.00 34.22 253 VAL A C 1
ATOM 1973 O O . VAL A 1 253 ? -59.749 14.592 88.835 1.00 34.22 253 VAL A O 1
ATOM 1976 N N . PRO A 1 254 ? -59.230 12.957 90.298 1.00 55.22 254 PRO A N 1
ATOM 1977 C CA . PRO A 1 254 ? -58.400 11.945 91.000 1.00 55.22 254 PRO A CA 1
ATOM 1978 C C . PRO A 1 254 ? -59.161 10.750 91.680 1.00 55.22 254 PRO A C 1
ATOM 1980 O O . PRO A 1 254 ? -60.372 10.609 91.558 1.00 55.22 254 PRO A O 1
ATOM 1983 N N . GLU A 1 255 ? -58.410 9.983 92.502 1.00 27.39 255 GLU A N 1
ATOM 1984 C CA . GLU A 1 255 ? -58.746 9.553 93.895 1.00 27.39 255 GLU A CA 1
ATOM 1985 C C . GLU A 1 255 ? -59.240 8.109 94.191 1.00 27.39 255 GLU A C 1
ATOM 1987 O O . GLU A 1 255 ? -60.405 7.790 93.979 1.00 27.39 255 GLU A O 1
ATOM 1992 N N . ALA A 1 256 ? -58.369 7.278 94.812 1.00 28.06 256 ALA A N 1
ATOM 1993 C CA . ALA A 1 256 ? -58.603 6.532 96.080 1.00 28.06 256 ALA A CA 1
ATOM 1994 C C . ALA A 1 256 ? -57.462 5.527 96.434 1.00 28.06 256 ALA A C 1
ATOM 1996 O O . ALA A 1 256 ? -56.913 4.867 95.557 1.00 28.06 256 ALA A O 1
ATOM 1997 N N . VAL A 1 257 ? -57.142 5.385 97.732 1.00 33.28 257 VAL A N 1
ATOM 1998 C CA . VAL A 1 257 ? -56.164 4.465 98.393 1.00 33.28 257 VAL A CA 1
ATOM 1999 C C . VAL A 1 257 ? -56.735 4.217 99.819 1.00 33.28 257 VAL A C 1
ATOM 2001 O O . VAL A 1 257 ? -57.233 5.215 100.352 1.00 33.28 257 VAL A O 1
ATOM 2004 N N . PRO A 1 258 ? -56.767 3.005 100.455 1.00 47.16 258 PRO A N 1
ATOM 2005 C CA . PRO A 1 258 ? -55.631 2.067 100.652 1.00 47.16 258 PRO A CA 1
ATOM 2006 C C . PRO A 1 258 ? -55.942 0.536 100.662 1.00 47.16 258 PRO A C 1
ATOM 2008 O O . PRO A 1 258 ? -57.103 0.141 100.694 1.00 47.16 258 PRO A O 1
ATOM 2011 N N . ASP A 1 259 ? -54.911 -0.334 100.673 1.00 29.70 259 ASP A N 1
ATOM 2012 C CA . ASP A 1 259 ? -54.454 -1.099 101.872 1.00 29.70 259 ASP A CA 1
ATOM 2013 C C . ASP A 1 259 ? -53.190 -1.972 101.603 1.00 29.70 259 ASP A C 1
ATOM 2015 O O . ASP A 1 259 ? -52.766 -2.123 100.458 1.00 29.70 259 ASP A O 1
ATOM 2019 N N . GLN A 1 260 ? -52.565 -2.510 102.664 1.00 33.06 260 GLN A N 1
ATOM 2020 C CA . GLN A 1 260 ? -51.376 -3.408 102.695 1.00 33.06 260 GLN A CA 1
ATOM 2021 C C . GLN A 1 260 ? -51.509 -4.408 103.879 1.00 33.06 260 GLN A C 1
ATOM 2023 O O . GLN A 1 260 ? -52.378 -4.149 104.716 1.00 33.06 260 GLN A O 1
ATOM 2028 N N . PRO A 1 261 ? -50.718 -5.511 104.034 1.00 49.69 261 PRO A N 1
ATOM 2029 C CA . PRO A 1 261 ? -49.368 -5.840 103.512 1.00 49.69 261 PRO A CA 1
ATOM 2030 C C . PRO A 1 261 ? -49.360 -7.187 102.699 1.00 49.69 261 PRO A C 1
ATOM 2032 O O . PRO A 1 261 ? -50.293 -7.352 101.920 1.00 49.69 261 PRO A O 1
ATOM 2035 N N . GLU A 1 262 ? -48.425 -8.166 102.681 1.00 31.67 262 GLU A N 1
ATOM 2036 C CA . GLU A 1 262 ? -47.242 -8.525 103.506 1.00 31.67 262 GLU A CA 1
ATOM 2037 C C . GLU A 1 262 ? -46.236 -9.491 102.786 1.00 31.67 262 GLU A C 1
ATOM 2039 O O . GLU A 1 262 ? -46.347 -9.746 101.591 1.00 31.67 262 GLU A O 1
ATOM 2044 N N . GLU A 1 263 ? -45.223 -9.965 103.527 1.00 31.80 263 GLU A N 1
ATOM 2045 C CA . GLU A 1 263 ? -44.013 -10.773 103.218 1.00 31.80 263 GLU A CA 1
ATOM 2046 C C . GLU A 1 263 ? -44.049 -11.933 102.178 1.00 31.80 263 GLU A C 1
ATOM 2048 O O . GLU A 1 263 ? -44.884 -12.834 102.252 1.00 31.80 263 GLU A O 1
ATOM 2053 N N . THR A 1 264 ? -42.995 -12.066 101.342 1.00 30.31 264 THR A N 1
ATOM 2054 C CA . THR A 1 264 ? -41.854 -13.028 101.519 1.00 30.31 264 THR A CA 1
ATOM 2055 C C . THR A 1 264 ? -40.856 -13.042 100.327 1.00 30.31 264 THR A C 1
ATOM 2057 O O . THR A 1 264 ? -41.202 -12.671 99.210 1.00 30.31 264 THR A O 1
ATOM 2060 N N . GLU A 1 265 ? -39.607 -13.483 100.559 1.00 30.69 265 GLU A N 1
ATOM 2061 C CA . GLU A 1 265 ? -38.505 -13.622 99.567 1.00 30.69 265 GLU A CA 1
ATOM 2062 C C . GLU A 1 265 ? -38.078 -15.112 99.348 1.00 30.69 265 GLU A C 1
ATOM 2064 O O . GLU A 1 265 ? -38.647 -15.990 99.998 1.00 30.69 265 GLU A O 1
ATOM 2069 N N . PRO A 1 266 ? -36.983 -15.449 98.615 1.00 60.19 266 PRO A N 1
ATOM 2070 C CA . PRO A 1 266 ? -36.718 -15.332 97.164 1.00 60.19 266 PRO A CA 1
ATOM 2071 C C . PRO A 1 266 ? -36.316 -16.721 96.561 1.00 60.19 266 PRO A C 1
ATOM 2073 O O . PRO A 1 266 ? -36.634 -17.736 97.173 1.00 60.19 266 PRO A O 1
ATOM 2076 N N . VAL A 1 267 ? -35.579 -16.787 95.419 1.00 31.69 267 VAL A N 1
ATOM 2077 C CA . VAL A 1 267 ? -34.407 -17.693 95.120 1.00 31.69 267 VAL A CA 1
ATOM 2078 C C . VAL A 1 267 ? -34.239 -18.152 93.636 1.00 31.69 267 VAL A C 1
ATOM 2080 O O . VAL A 1 267 ? -35.085 -18.853 93.096 1.00 31.69 267 VAL A O 1
ATOM 2083 N N . ARG A 1 268 ? -33.026 -17.895 93.092 1.00 32.66 268 ARG A N 1
ATOM 2084 C CA . ARG A 1 268 ? -32.238 -18.583 92.016 1.00 32.66 268 ARG A CA 1
ATOM 2085 C C . ARG A 1 268 ? -32.532 -18.477 90.499 1.00 32.66 268 ARG A C 1
ATOM 2087 O O . ARG A 1 268 ? -33.408 -19.129 89.947 1.00 32.66 268 ARG A O 1
ATOM 2094 N N . GLU A 1 269 ? -31.556 -17.838 89.850 1.00 38.81 269 GLU A N 1
ATOM 2095 C CA . GLU A 1 269 ? -30.842 -18.186 88.596 1.00 38.81 269 GLU A CA 1
ATOM 2096 C C . GLU A 1 269 ? -30.104 -19.566 88.682 1.00 38.81 269 GLU A C 1
ATOM 2098 O O . GLU A 1 269 ? -30.010 -20.085 89.806 1.00 38.81 269 GLU A O 1
ATOM 2103 N N . PRO A 1 270 ? -29.556 -20.186 87.593 1.00 50.75 270 PRO A N 1
ATOM 2104 C CA . PRO A 1 270 ? -28.340 -19.652 86.927 1.00 50.75 270 PRO A CA 1
ATOM 2105 C C . PRO A 1 270 ? -28.071 -19.966 85.418 1.00 50.75 270 PRO A C 1
ATOM 2107 O O . PRO A 1 270 ? -28.548 -20.952 84.866 1.00 50.75 270 PRO A O 1
ATOM 2110 N N . GLU A 1 271 ? -27.145 -19.167 84.858 1.00 31.19 271 GLU A N 1
ATOM 2111 C CA . GLU A 1 271 ? -26.054 -19.501 83.900 1.00 31.19 271 GLU A CA 1
ATOM 2112 C C . GLU A 1 271 ? -26.293 -19.790 82.389 1.00 31.19 271 GLU A C 1
ATOM 2114 O O . GLU A 1 271 ? -27.172 -20.536 81.965 1.00 31.19 271 GLU A O 1
ATOM 2119 N N . ALA A 1 272 ? -25.385 -19.212 81.578 1.00 36.75 272 ALA A N 1
ATOM 2120 C CA . ALA A 1 272 ? -25.108 -19.492 80.155 1.00 36.75 272 ALA A CA 1
ATOM 2121 C C . ALA A 1 272 ? -23.851 -20.406 80.008 1.00 36.75 272 ALA A C 1
ATOM 2123 O O . ALA A 1 272 ? -23.401 -20.936 81.029 1.00 36.75 272 ALA A O 1
ATOM 2124 N N . PRO A 1 273 ? -23.264 -20.645 78.802 1.00 46.50 273 PRO A N 1
ATOM 2125 C CA . PRO A 1 273 ? -22.277 -19.677 78.273 1.00 46.50 273 PRO A CA 1
ATOM 2126 C C . PRO A 1 273 ? -22.050 -19.621 76.731 1.00 46.50 273 PRO A C 1
ATOM 2128 O O . PRO A 1 273 ? -22.447 -20.500 75.972 1.00 46.50 273 PRO A O 1
ATOM 2131 N N . ASP A 1 274 ? -21.324 -18.571 76.333 1.00 32.88 274 ASP A N 1
ATOM 2132 C CA . ASP A 1 274 ? -20.514 -18.276 75.127 1.00 32.88 274 ASP A CA 1
ATOM 2133 C C . ASP A 1 274 ? -20.224 -19.353 74.052 1.00 32.88 274 ASP A C 1
ATOM 2135 O O . ASP A 1 274 ? -19.853 -20.488 74.371 1.00 32.88 274 ASP A O 1
ATOM 2139 N N . ARG A 1 275 ? -20.117 -18.901 72.779 1.00 31.39 275 ARG A N 1
ATOM 2140 C CA . ARG A 1 275 ? -18.827 -18.880 72.029 1.00 31.39 275 ARG A CA 1
ATOM 2141 C C . ARG A 1 275 ? -18.858 -18.233 70.630 1.00 31.39 275 ARG A C 1
ATOM 2143 O O . ARG A 1 275 ? -19.638 -18.619 69.770 1.00 31.39 275 ARG A O 1
ATOM 2150 N N . GLU A 1 276 ? -17.853 -17.392 70.397 1.00 34.66 276 GLU A N 1
ATOM 2151 C CA . GLU A 1 276 ? -17.172 -17.119 69.112 1.00 34.66 276 GLU A CA 1
ATOM 2152 C C . GLU A 1 276 ? -15.696 -17.622 69.238 1.00 34.66 276 GLU A C 1
ATOM 2154 O O . GLU A 1 276 ? -15.376 -18.129 70.325 1.00 34.66 276 GLU A O 1
ATOM 2159 N N . PRO A 1 277 ? -14.768 -17.548 68.240 1.00 40.84 277 PRO A N 1
ATOM 2160 C CA . PRO A 1 277 ? -14.746 -16.716 67.021 1.00 40.84 277 PRO A CA 1
ATOM 2161 C C . PRO A 1 277 ? -14.368 -17.463 65.708 1.00 40.84 277 PRO A C 1
ATOM 2163 O O . PRO A 1 277 ? -14.308 -18.690 65.658 1.00 40.84 277 PRO A O 1
ATOM 2166 N N . ALA A 1 278 ? -14.102 -16.701 64.638 1.00 29.44 278 ALA A N 1
ATOM 2167 C CA . ALA A 1 278 ? -13.769 -17.165 63.281 1.00 29.44 278 ALA A CA 1
ATOM 2168 C C . ALA A 1 278 ? -12.275 -17.479 63.024 1.00 29.44 278 ALA A C 1
ATOM 2170 O O . ALA A 1 278 ? -11.411 -16.961 63.733 1.00 29.44 278 ALA A O 1
ATOM 2171 N N . GLN A 1 279 ? -11.975 -18.215 61.932 1.00 28.05 279 GLN A N 1
ATOM 2172 C CA . GLN A 1 279 ? -10.891 -17.884 60.977 1.00 28.05 279 GLN A CA 1
ATOM 2173 C C . GLN A 1 279 ? -10.910 -18.700 59.656 1.00 28.05 279 GLN A C 1
ATOM 2175 O O . GLN A 1 279 ? -11.627 -19.686 59.516 1.00 28.05 279 GLN A O 1
ATOM 2180 N N . T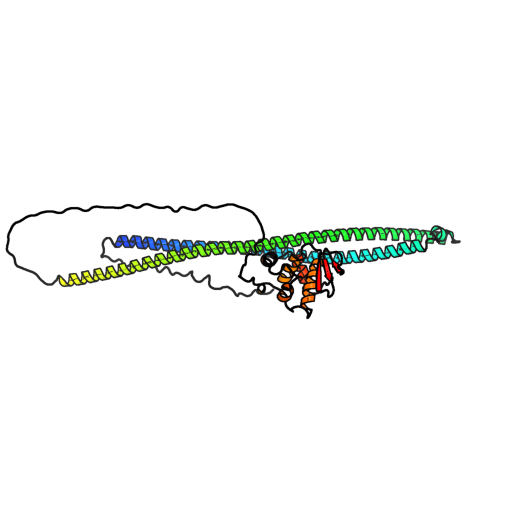HR A 1 280 ? -10.139 -18.183 58.696 1.00 26.28 280 THR A N 1
ATOM 2181 C CA . THR A 1 280 ? -9.954 -18.454 57.249 1.00 26.28 280 THR A CA 1
ATOM 2182 C C . THR A 1 280 ? -9.487 -19.856 56.803 1.00 26.28 280 THR A C 1
ATOM 2184 O O . THR A 1 280 ? -8.767 -20.490 57.562 1.00 26.28 280 THR A O 1
ATOM 2187 N N . GLU A 1 281 ? -9.816 -20.217 55.540 1.00 34.66 281 GLU A N 1
ATOM 2188 C CA . GLU A 1 281 ? -9.037 -20.909 54.454 1.00 34.66 281 GLU A CA 1
ATOM 2189 C C . GLU A 1 281 ? -8.023 -22.061 54.748 1.00 34.66 281 GLU A C 1
ATOM 2191 O O . GLU A 1 281 ? -7.472 -22.115 55.843 1.00 34.66 281 GLU A O 1
ATOM 2196 N N . PRO A 1 282 ? -7.722 -22.995 53.794 1.00 31.92 282 PRO A N 1
ATOM 2197 C CA . PRO A 1 282 ? -7.514 -22.741 52.349 1.00 31.92 282 PRO A CA 1
ATOM 2198 C C . PRO A 1 282 ? -8.021 -23.821 51.356 1.00 31.92 282 PRO A C 1
ATOM 2200 O O . PRO A 1 282 ? -8.680 -24.791 51.731 1.00 31.92 282 PRO A O 1
ATOM 2203 N N . ALA A 1 283 ? -7.671 -23.649 50.073 1.00 38.38 283 ALA A N 1
ATOM 2204 C CA . ALA A 1 283 ? -7.806 -24.634 48.994 1.00 38.38 283 ALA A CA 1
ATOM 2205 C C . ALA A 1 283 ? -6.433 -25.176 48.537 1.00 38.38 283 ALA A C 1
ATOM 2207 O O . ALA A 1 283 ? -5.468 -24.419 48.488 1.00 38.38 283 ALA A O 1
ATOM 2208 N N . GLU A 1 284 ? -6.358 -26.465 48.183 1.00 29.70 284 GLU A N 1
ATOM 2209 C CA . GLU A 1 284 ? -5.190 -27.176 47.613 1.00 29.70 284 GLU A CA 1
ATOM 2210 C C . GLU A 1 284 ? -5.631 -28.614 47.194 1.00 29.70 284 GLU A C 1
ATOM 2212 O O . GLU A 1 284 ? -6.709 -29.044 47.617 1.00 29.70 284 GLU A O 1
ATOM 2217 N N . PRO A 1 285 ? -4.849 -29.411 46.430 1.00 42.25 285 PRO A N 1
ATOM 2218 C CA . PRO A 1 285 ? -4.470 -29.215 45.022 1.00 42.25 285 PRO A CA 1
ATOM 2219 C C . PRO A 1 285 ? -4.745 -30.485 44.162 1.00 42.25 285 PRO A C 1
ATOM 2221 O O . PRO A 1 285 ? -5.314 -31.453 44.652 1.00 42.25 285 PRO A O 1
ATOM 2224 N N . GLU A 1 286 ? -4.291 -30.515 42.901 1.00 29.00 286 GLU A N 1
ATOM 2225 C CA . GLU A 1 286 ? -3.456 -31.609 42.344 1.00 29.00 286 GLU A CA 1
ATOM 2226 C C . GLU A 1 286 ? -2.609 -31.065 41.166 1.00 29.00 286 GLU A C 1
ATOM 2228 O O . GLU A 1 286 ? -2.830 -29.946 40.698 1.00 29.00 286 GLU A O 1
ATOM 2233 N N . ASP A 1 287 ? -1.573 -31.811 40.771 1.00 28.47 287 ASP A N 1
ATOM 2234 C CA . ASP A 1 287 ? -0.290 -31.286 40.261 1.00 28.47 287 ASP A CA 1
ATOM 2235 C C . ASP A 1 287 ? -0.055 -31.569 38.748 1.00 28.47 287 ASP A C 1
ATOM 2237 O O . ASP A 1 287 ? -0.631 -32.523 38.212 1.00 28.47 287 ASP A O 1
ATOM 2241 N N . PRO A 1 288 ? 0.758 -30.777 38.010 1.00 34.69 288 PRO A N 1
ATOM 2242 C CA . PRO A 1 288 ? 0.848 -30.872 36.554 1.00 34.69 288 PRO A CA 1
ATOM 2243 C C . PRO A 1 288 ? 2.073 -31.647 36.031 1.00 34.69 288 PRO A C 1
ATOM 2245 O O . PRO A 1 288 ? 3.129 -31.708 36.651 1.00 34.69 288 PRO A O 1
ATOM 2248 N N . GLY A 1 289 ? 1.978 -32.068 34.765 1.00 23.88 289 GLY A N 1
ATOM 2249 C CA . GLY A 1 289 ? 3.132 -32.107 33.861 1.00 23.88 289 GLY A CA 1
ATOM 2250 C C . GLY A 1 289 ? 3.744 -33.474 33.535 1.00 23.88 289 GLY A C 1
ATOM 2251 O O . GLY A 1 289 ? 4.390 -34.119 34.354 1.00 23.88 289 GLY A O 1
ATOM 2252 N N . ASN A 1 290 ? 3.733 -33.803 32.241 1.00 27.61 290 ASN A N 1
ATOM 2253 C CA . ASN A 1 290 ? 5.003 -33.814 31.511 1.00 27.61 290 ASN A CA 1
ATOM 2254 C C . ASN A 1 290 ? 4.819 -33.286 30.075 1.00 27.61 290 ASN A C 1
ATOM 2256 O O . ASN A 1 290 ? 3.732 -33.377 29.508 1.00 27.61 290 ASN A O 1
ATOM 2260 N N . THR A 1 291 ? 5.880 -32.711 29.515 1.00 34.31 291 THR A N 1
ATOM 2261 C CA . THR A 1 291 ? 5.923 -32.045 28.201 1.00 34.31 291 THR A CA 1
ATOM 2262 C C . THR A 1 291 ? 6.311 -32.985 27.059 1.00 34.31 291 THR A C 1
ATOM 2264 O O . THR A 1 291 ? 7.184 -33.824 27.258 1.00 34.31 291 THR A O 1
ATOM 2267 N N . GLU A 1 292 ? 5.806 -32.737 25.845 1.00 25.53 292 GLU A N 1
ATOM 2268 C CA . GLU A 1 292 ? 6.540 -32.926 24.575 1.00 25.53 292 GLU A CA 1
ATOM 2269 C C . GLU A 1 292 ? 5.894 -32.070 23.452 1.00 25.53 292 GLU A C 1
ATOM 2271 O O . GLU A 1 292 ? 4.749 -31.640 23.583 1.00 25.53 292 GLU A O 1
ATOM 2276 N N . ASP A 1 293 ? 6.651 -31.756 22.394 1.00 28.06 293 ASP A N 1
ATOM 2277 C CA . ASP A 1 293 ? 6.431 -30.650 21.429 1.00 28.06 293 ASP A CA 1
ATOM 2278 C C . ASP A 1 293 ? 6.714 -31.120 19.975 1.00 28.06 293 ASP A C 1
ATOM 2280 O O . ASP A 1 293 ? 7.406 -32.126 19.800 1.00 28.06 293 ASP A O 1
ATOM 2284 N N . PRO A 1 294 ? 6.319 -30.394 18.909 1.00 45.91 294 PRO A N 1
ATOM 2285 C CA . PRO A 1 294 ? 4.975 -29.996 18.479 1.00 45.91 294 PRO A CA 1
ATOM 2286 C C . PRO A 1 294 ? 4.490 -30.822 17.261 1.00 45.91 294 PRO A C 1
ATOM 2288 O O . PRO A 1 294 ? 5.291 -31.327 16.471 1.00 45.91 294 PRO A O 1
ATOM 2291 N N . GLY A 1 295 ? 3.176 -30.880 16.991 1.00 26.91 295 GLY A N 1
ATOM 2292 C CA . GLY A 1 295 ? 2.712 -31.507 15.743 1.00 26.91 295 GLY A CA 1
ATOM 2293 C C . GLY A 1 295 ? 1.217 -31.450 15.420 1.00 26.91 295 GLY A C 1
ATOM 2294 O O . GLY A 1 295 ? 0.451 -32.265 15.913 1.00 26.91 295 GLY A O 1
ATOM 2295 N N . ASN A 1 296 ? 0.850 -30.577 14.473 1.00 42.41 296 ASN A N 1
ATOM 2296 C CA . ASN A 1 296 ? -0.327 -30.689 13.593 1.00 42.41 296 ASN A CA 1
ATOM 2297 C C . ASN A 1 296 ? -1.675 -31.054 14.268 1.00 42.41 296 ASN A C 1
ATOM 2299 O O . ASN A 1 296 ? -2.137 -32.196 14.188 1.00 42.41 296 ASN A O 1
ATOM 2303 N N . GLY A 1 297 ? -2.360 -30.049 14.820 1.00 25.44 297 GLY A N 1
ATOM 2304 C CA . GLY A 1 297 ? -3.786 -30.105 15.154 1.00 25.44 297 GLY A CA 1
ATOM 2305 C C . GLY A 1 297 ? -4.570 -29.048 14.371 1.00 25.44 297 GLY A C 1
ATOM 2306 O O . GLY A 1 297 ? -4.181 -27.884 14.365 1.00 25.44 297 GLY A O 1
ATOM 2307 N N . ASN A 1 298 ? -5.664 -29.444 13.714 1.00 42.19 298 ASN A N 1
ATOM 2308 C CA . ASN A 1 298 ? -6.654 -28.488 13.211 1.00 42.19 298 ASN A CA 1
ATOM 2309 C C . ASN A 1 298 ? -7.541 -28.061 14.385 1.00 42.19 298 ASN A C 1
ATOM 2311 O O . ASN A 1 298 ? -8.259 -28.900 14.929 1.00 42.19 298 ASN A O 1
ATOM 2315 N N . GLU A 1 299 ? -7.529 -26.781 14.745 1.00 31.28 299 GLU A N 1
ATOM 2316 C CA . GLU A 1 299 ? -8.515 -26.224 15.671 1.00 31.28 299 GLU A CA 1
ATOM 2317 C C . GLU A 1 299 ? -9.794 -25.874 14.899 1.00 31.28 299 GLU A C 1
ATOM 2319 O O . GLU A 1 299 ? -9.792 -25.031 14.000 1.00 31.28 299 GLU A O 1
ATOM 2324 N N . ASP A 1 300 ? -10.885 -26.572 15.223 1.00 35.38 300 ASP A N 1
ATOM 2325 C CA . ASP A 1 300 ? -12.198 -26.419 14.588 1.00 35.38 300 ASP A CA 1
ATOM 2326 C C . ASP A 1 300 ? -12.916 -25.164 15.111 1.00 35.38 300 ASP A C 1
ATOM 2328 O O . ASP A 1 300 ? -13.787 -25.212 15.984 1.00 35.38 300 ASP A O 1
ATOM 2332 N N . VAL A 1 301 ? -12.506 -24.002 14.599 1.00 33.97 301 VAL A N 1
ATOM 2333 C CA . VAL A 1 301 ? -13.151 -22.721 14.901 1.00 33.97 301 VAL A CA 1
ATOM 2334 C C . VAL A 1 301 ? -14.439 -22.606 14.083 1.00 33.97 301 VAL A C 1
ATOM 2336 O O . VAL A 1 301 ? -14.481 -21.978 13.026 1.00 33.97 301 VAL A O 1
ATOM 2339 N N . SER A 1 302 ? -15.522 -23.190 14.604 1.00 35.59 302 SER A N 1
ATOM 2340 C CA . SER A 1 302 ? -16.886 -23.130 14.046 1.00 35.59 302 SER A CA 1
ATOM 2341 C C . SER A 1 302 ? -17.550 -21.734 14.171 1.00 35.59 302 SER A C 1
ATOM 2343 O O . SER A 1 302 ? -18.737 -21.610 14.483 1.00 35.59 302 SER A O 1
ATOM 2345 N N . GLY A 1 303 ? -16.793 -20.670 13.901 1.00 40.00 303 GLY A N 1
ATOM 2346 C CA . GLY A 1 303 ? -17.266 -19.309 13.655 1.00 40.00 303 GLY A CA 1
ATOM 2347 C C . GLY A 1 303 ? -16.801 -18.883 12.265 1.00 40.00 303 GLY A C 1
ATOM 2348 O O . GLY A 1 303 ? -15.645 -18.511 12.089 1.00 40.00 303 GLY A O 1
ATOM 2349 N N . GLY A 1 304 ? -17.678 -19.000 11.264 1.00 62.25 304 GLY A N 1
ATOM 2350 C CA . GLY A 1 304 ? -17.312 -18.794 9.860 1.00 62.25 304 GLY A CA 1
ATOM 2351 C C . GLY A 1 304 ? -16.792 -17.381 9.587 1.00 62.25 304 GLY A C 1
ATOM 2352 O O . GLY A 1 304 ? -17.491 -16.407 9.854 1.00 62.25 304 GLY A O 1
ATOM 2353 N N . PHE A 1 305 ? -15.579 -17.279 9.038 1.00 81.12 305 PHE A N 1
ATOM 2354 C CA . PHE A 1 305 ? -14.954 -16.002 8.693 1.00 81.12 305 PHE A CA 1
ATOM 2355 C C . PHE A 1 305 ? -15.749 -15.271 7.598 1.00 81.12 305 PHE A C 1
ATOM 2357 O O . PHE A 1 305 ? -16.014 -15.837 6.533 1.00 81.12 305 PHE A O 1
ATOM 2364 N N . ASP A 1 306 ? -16.117 -14.013 7.848 1.00 88.94 306 ASP A N 1
ATOM 2365 C CA . ASP A 1 306 ? -16.927 -13.224 6.919 1.00 88.94 306 ASP A CA 1
ATOM 2366 C C . ASP A 1 306 ? -16.078 -12.596 5.804 1.00 88.94 306 ASP A C 1
ATOM 2368 O O . ASP A 1 306 ? -15.619 -11.456 5.881 1.00 88.94 306 ASP A O 1
ATOM 2372 N N . TYR A 1 307 ? -15.908 -13.348 4.717 1.00 88.56 307 TYR A N 1
ATOM 2373 C CA . TYR A 1 307 ? -15.275 -12.855 3.493 1.00 88.56 307 TYR A CA 1
ATOM 2374 C C . TYR A 1 307 ? -16.067 -11.741 2.784 1.00 88.56 307 TYR A C 1
ATOM 2376 O O . TYR A 1 307 ? -15.506 -11.105 1.897 1.00 88.56 307 TYR A O 1
ATOM 2384 N N . SER A 1 308 ? -17.335 -11.482 3.138 1.00 88.00 308 SER A N 1
ATOM 2385 C CA . SER A 1 308 ? -18.146 -10.427 2.505 1.00 88.00 308 SER A CA 1
ATOM 2386 C C . SER A 1 308 ? -17.883 -9.021 3.059 1.00 88.00 308 SER A C 1
ATOM 2388 O O . SER A 1 308 ? -18.310 -8.038 2.454 1.00 88.00 308 SER A O 1
ATOM 2390 N N . ALA A 1 309 ? -17.130 -8.918 4.160 1.00 89.19 309 ALA A N 1
ATOM 2391 C CA . ALA A 1 309 ? -16.619 -7.653 4.684 1.00 89.19 309 ALA A CA 1
ATOM 2392 C C . ALA A 1 309 ? -15.482 -7.049 3.830 1.00 89.19 309 ALA A C 1
ATOM 2394 O O . ALA A 1 309 ? -15.209 -5.855 3.945 1.00 89.19 309 ALA A O 1
ATOM 2395 N N . TYR A 1 310 ? -14.840 -7.855 2.976 1.00 93.12 310 TYR A N 1
ATOM 2396 C CA . TYR A 1 310 ? -13.701 -7.469 2.140 1.00 93.12 310 TYR A CA 1
ATOM 2397 C C . TYR A 1 310 ? -14.120 -7.236 0.687 1.00 93.12 310 TYR A C 1
ATOM 2399 O O . TYR A 1 310 ? -15.005 -7.912 0.160 1.00 93.12 310 TYR A O 1
ATOM 2407 N N . SER A 1 311 ? -13.456 -6.302 0.008 1.00 96.44 311 SER A N 1
ATOM 2408 C CA . SER A 1 311 ? -13.632 -6.106 -1.430 1.00 96.44 311 SER A CA 1
ATOM 2409 C C . SER A 1 311 ? -12.961 -7.215 -2.244 1.00 96.44 311 SER A C 1
ATOM 2411 O O . SER A 1 311 ? -11.972 -7.821 -1.826 1.00 96.44 311 SER A O 1
ATOM 2413 N N . ASP A 1 312 ? -13.440 -7.421 -3.474 1.00 97.75 312 ASP A N 1
ATOM 2414 C CA . ASP A 1 312 ? -12.809 -8.330 -4.438 1.00 97.75 312 ASP A CA 1
ATOM 2415 C C . ASP A 1 312 ? -11.310 -8.025 -4.644 1.00 97.75 312 ASP A C 1
ATOM 2417 O O . ASP A 1 312 ? -10.531 -8.940 -4.919 1.00 97.75 312 ASP A O 1
ATOM 2421 N N . LEU A 1 313 ? -10.897 -6.753 -4.513 1.00 97.44 313 LEU A N 1
ATOM 2422 C CA . LEU A 1 313 ? -9.502 -6.321 -4.649 1.00 97.44 313 LEU A CA 1
ATOM 2423 C C . LEU A 1 313 ? -8.643 -6.860 -3.501 1.00 97.44 313 LEU A C 1
ATOM 2425 O O . LEU A 1 313 ? -7.590 -7.436 -3.757 1.00 97.44 313 LEU A O 1
ATOM 2429 N N . GLU A 1 314 ? -9.106 -6.724 -2.258 1.00 96.31 314 GLU A N 1
ATOM 2430 C CA . GLU A 1 314 ? -8.422 -7.251 -1.069 1.00 96.31 314 GLU A CA 1
ATOM 2431 C C . GLU A 1 314 ? -8.390 -8.785 -1.091 1.00 96.31 314 GLU A C 1
ATOM 2433 O O . GLU A 1 314 ? -7.343 -9.387 -0.853 1.00 96.31 314 GLU A O 1
ATOM 2438 N N . LEU A 1 315 ? -9.500 -9.428 -1.477 1.00 97.62 315 LEU A N 1
ATOM 2439 C CA . LEU A 1 315 ? -9.586 -10.882 -1.645 1.00 97.62 315 LEU A CA 1
ATOM 2440 C C . LEU A 1 315 ? -8.578 -11.409 -2.683 1.00 97.62 315 LEU A C 1
ATOM 2442 O O . LEU A 1 315 ? -7.916 -12.424 -2.431 1.00 97.62 315 LEU A O 1
ATOM 2446 N N . MET A 1 316 ? -8.433 -10.717 -3.822 1.00 98.06 316 MET A N 1
ATOM 2447 C CA . MET A 1 316 ? -7.452 -11.043 -4.861 1.00 98.06 316 MET A CA 1
ATOM 2448 C C . MET A 1 316 ? -6.016 -10.751 -4.412 1.00 98.06 316 MET A C 1
ATOM 2450 O O . MET A 1 316 ? -5.152 -11.611 -4.571 1.00 98.06 316 MET A O 1
ATOM 2454 N N . ALA A 1 317 ? -5.749 -9.574 -3.842 1.00 98.06 317 ALA A N 1
ATOM 2455 C CA . ALA A 1 317 ? -4.416 -9.165 -3.405 1.00 98.06 317 ALA A CA 1
ATOM 2456 C C . ALA A 1 317 ? -3.877 -10.081 -2.300 1.00 98.06 317 ALA A C 1
ATOM 2458 O O . ALA A 1 317 ? -2.730 -10.524 -2.375 1.00 98.06 317 ALA A O 1
ATOM 2459 N N . ALA A 1 318 ? -4.723 -10.464 -1.338 1.00 97.81 318 ALA A N 1
ATOM 2460 C CA . ALA A 1 318 ? -4.388 -11.469 -0.339 1.00 97.81 318 ALA A CA 1
ATOM 2461 C C . ALA A 1 318 ? -4.057 -12.829 -0.976 1.00 97.81 318 ALA A C 1
ATOM 2463 O O . ALA A 1 318 ? -3.156 -13.517 -0.499 1.00 97.81 318 ALA A O 1
ATOM 2464 N N . MET A 1 319 ? -4.713 -13.222 -2.076 1.00 97.94 319 MET A N 1
ATOM 2465 C CA . MET A 1 319 ? -4.389 -14.486 -2.749 1.00 97.94 319 MET A CA 1
ATOM 2466 C C . MET A 1 319 ? -3.073 -14.392 -3.529 1.00 97.94 319 MET A C 1
ATOM 2468 O O . MET A 1 319 ? -2.237 -15.284 -3.412 1.00 97.94 319 MET A O 1
ATOM 2472 N N . ILE A 1 320 ? -2.841 -13.293 -4.255 1.00 98.00 320 ILE A N 1
ATOM 2473 C CA . ILE A 1 320 ? -1.567 -13.023 -4.943 1.00 98.00 320 ILE A CA 1
ATOM 2474 C C . ILE A 1 320 ? -0.411 -12.985 -3.935 1.00 98.00 320 ILE A C 1
ATOM 2476 O O . ILE A 1 320 ? 0.642 -13.559 -4.193 1.00 98.00 320 ILE A O 1
ATOM 2480 N N . TYR A 1 321 ? -0.611 -12.412 -2.748 1.00 97.19 321 TYR A N 1
ATOM 2481 C CA . TYR A 1 321 ? 0.371 -12.459 -1.664 1.00 97.19 321 TYR A CA 1
ATOM 2482 C C . TYR A 1 321 ? 0.625 -13.892 -1.165 1.00 97.19 321 TYR A C 1
ATOM 2484 O O . TYR A 1 321 ? 1.772 -14.295 -0.972 1.00 97.19 321 TYR A O 1
ATOM 2492 N N . ARG A 1 322 ? -0.422 -14.708 -0.990 1.00 96.81 322 ARG A N 1
ATOM 2493 C CA . ARG A 1 322 ? -0.265 -16.094 -0.518 1.00 96.81 322 ARG A CA 1
ATOM 2494 C C . ARG A 1 322 ? 0.323 -17.063 -1.549 1.00 96.81 322 ARG A C 1
ATOM 2496 O O . ARG A 1 322 ? 0.925 -18.045 -1.122 1.00 96.81 322 ARG A O 1
ATOM 2503 N N . GLU A 1 323 ? 0.165 -16.797 -2.843 1.00 96.19 323 GLU A N 1
ATOM 2504 C CA . GLU A 1 323 ? 0.647 -17.650 -3.943 1.00 96.19 323 GLU A CA 1
ATOM 2505 C C . GLU A 1 323 ? 1.946 -17.132 -4.596 1.00 96.19 323 GLU A C 1
ATOM 2507 O O . GLU A 1 323 ? 2.720 -17.925 -5.124 1.00 96.19 323 GLU A O 1
ATOM 2512 N N . ALA A 1 324 ? 2.202 -15.817 -4.587 1.00 96.19 324 ALA A N 1
ATOM 2513 C CA . ALA A 1 324 ? 3.213 -15.175 -5.439 1.00 96.19 324 ALA A CA 1
ATOM 2514 C C . ALA A 1 324 ? 3.970 -13.980 -4.809 1.00 96.19 324 ALA A C 1
ATOM 2516 O O . ALA A 1 324 ? 4.620 -13.225 -5.533 1.00 96.19 324 ALA A O 1
ATOM 2517 N N . ASN A 1 325 ? 3.957 -13.780 -3.481 1.00 91.94 325 ASN A N 1
ATOM 2518 C CA . ASN A 1 325 ? 4.670 -12.647 -2.857 1.00 91.94 325 ASN A CA 1
ATOM 2519 C C . ASN A 1 325 ? 6.171 -12.569 -3.232 1.00 91.94 325 ASN A C 1
ATOM 2521 O O . ASN A 1 325 ? 6.696 -11.480 -3.455 1.00 91.94 325 ASN A O 1
ATOM 2525 N N . THR A 1 326 ? 6.857 -13.709 -3.361 1.00 89.12 326 THR A N 1
ATOM 2526 C CA . THR A 1 326 ? 8.284 -13.784 -3.740 1.00 89.12 326 THR A CA 1
ATOM 2527 C C . THR A 1 326 ? 8.552 -13.725 -5.247 1.00 89.12 326 THR A C 1
ATOM 2529 O O . THR A 1 326 ? 9.708 -13.765 -5.659 1.00 89.12 326 THR A O 1
ATOM 2532 N N . GLU A 1 327 ? 7.512 -13.653 -6.078 1.00 92.62 327 GLU A N 1
ATOM 2533 C CA . GLU A 1 327 ? 7.634 -13.642 -7.538 1.00 92.62 327 GLU A CA 1
ATOM 2534 C C . GLU A 1 327 ? 7.862 -12.220 -8.084 1.00 92.62 327 GLU A C 1
ATOM 2536 O O . GLU A 1 327 ? 7.463 -11.244 -7.433 1.00 92.62 327 GLU A O 1
ATOM 2541 N N . PRO A 1 328 ? 8.464 -12.069 -9.282 1.00 90.81 328 PRO A N 1
ATOM 2542 C CA . PRO A 1 328 ? 8.552 -10.776 -9.965 1.00 90.81 328 PRO A CA 1
ATOM 2543 C C . PRO A 1 328 ? 7.161 -10.184 -10.251 1.00 90.81 328 PRO A C 1
ATOM 2545 O O . PRO A 1 328 ? 6.146 -10.885 -10.181 1.00 90.81 328 PRO A O 1
ATOM 2548 N N . TRP A 1 329 ? 7.114 -8.893 -10.591 1.00 94.62 329 TRP A N 1
ATOM 2549 C CA . TRP A 1 329 ? 5.877 -8.150 -10.872 1.00 94.62 329 TRP A CA 1
ATOM 2550 C C . TRP A 1 329 ? 4.957 -8.886 -11.856 1.00 94.62 329 TRP A C 1
ATOM 2552 O O . TRP A 1 329 ? 3.791 -9.143 -11.558 1.00 94.62 329 TRP A O 1
ATOM 2562 N N . GLU A 1 330 ? 5.512 -9.327 -12.982 1.00 96.62 330 GLU A N 1
ATOM 2563 C CA . GLU A 1 330 ? 4.803 -10.054 -14.031 1.00 96.62 330 GLU A CA 1
ATOM 2564 C C . GLU A 1 330 ? 4.240 -11.387 -13.513 1.00 96.62 330 GLU A C 1
ATOM 2566 O O . GLU A 1 330 ? 3.175 -11.821 -13.942 1.00 96.62 330 GLU A O 1
ATOM 2571 N N . GLY A 1 331 ? 4.920 -12.026 -12.553 1.00 97.31 331 GLY A N 1
ATOM 2572 C CA . GLY A 1 331 ? 4.472 -13.257 -11.897 1.00 97.31 331 GLY A CA 1
ATOM 2573 C C . GLY A 1 331 ? 3.300 -13.024 -10.939 1.00 97.31 331 GLY A C 1
ATOM 2574 O O . GLY A 1 331 ? 2.351 -13.812 -10.934 1.00 97.31 331 GLY A O 1
ATOM 2575 N N . LYS A 1 332 ? 3.321 -11.915 -10.186 1.00 97.88 332 LYS A N 1
ATOM 2576 C CA . LYS A 1 332 ? 2.194 -11.472 -9.346 1.00 97.88 332 LYS A CA 1
ATOM 2577 C C . LYS A 1 332 ? 0.962 -11.154 -10.199 1.00 97.88 332 LYS A C 1
ATOM 2579 O O . LYS A 1 332 ? -0.116 -11.698 -9.950 1.00 97.88 332 LYS A O 1
ATOM 2584 N N . VAL A 1 333 ? 1.129 -10.335 -11.242 1.00 97.81 333 VAL A N 1
ATOM 2585 C CA . VAL A 1 333 ? 0.042 -9.970 -12.168 1.00 97.81 333 VAL A CA 1
ATOM 2586 C C . VAL A 1 333 ? -0.484 -11.198 -12.913 1.00 97.81 333 VAL A C 1
ATOM 2588 O O . VAL A 1 333 ? -1.696 -11.341 -13.043 1.00 97.81 333 VAL A O 1
ATOM 2591 N N . ALA A 1 334 ? 0.374 -12.136 -13.327 1.00 98.19 334 ALA A N 1
ATOM 2592 C CA . ALA A 1 334 ? -0.051 -13.369 -13.990 1.00 98.19 334 ALA A CA 1
ATOM 2593 C C . ALA A 1 334 ? -0.942 -14.265 -13.106 1.00 98.19 334 ALA A C 1
ATOM 2595 O O . ALA A 1 334 ? -1.911 -14.838 -13.606 1.00 98.19 334 ALA A O 1
ATOM 2596 N N . VAL A 1 335 ? -0.696 -14.356 -11.791 1.00 97.88 335 VAL A N 1
ATOM 2597 C CA . VAL A 1 335 ? -1.624 -15.047 -10.869 1.00 97.88 335 VAL A CA 1
ATOM 2598 C C . VAL A 1 335 ? -2.966 -14.305 -10.783 1.00 97.88 335 VAL A C 1
ATOM 2600 O O . VAL A 1 335 ? -4.020 -14.942 -10.846 1.00 97.88 335 VAL A O 1
ATOM 2603 N N . GLY A 1 336 ? -2.952 -12.968 -10.761 1.00 98.00 336 GLY A N 1
ATOM 2604 C CA . GLY A 1 336 ? -4.159 -12.146 -10.916 1.00 98.00 336 GLY A CA 1
ATOM 2605 C C . GLY A 1 336 ? -4.898 -12.399 -12.239 1.00 98.00 336 GLY A C 1
ATOM 2606 O O . GLY A 1 336 ? -6.120 -12.563 -12.249 1.00 98.00 336 GLY A O 1
ATOM 2607 N N . ASN A 1 337 ? -4.172 -12.519 -13.355 1.00 98.25 337 ASN A N 1
ATOM 2608 C CA . ASN A 1 337 ? -4.740 -12.852 -14.661 1.00 98.25 337 ASN A CA 1
ATOM 2609 C C . ASN A 1 337 ? -5.425 -14.232 -14.639 1.00 98.25 337 ASN A C 1
ATOM 2611 O O . ASN A 1 337 ? -6.504 -14.360 -15.210 1.00 98.25 337 ASN A O 1
ATOM 2615 N N . VAL A 1 338 ? -4.883 -15.245 -13.943 1.00 98.19 338 VAL A N 1
ATOM 2616 C CA . VAL A 1 338 ? -5.561 -16.553 -13.788 1.00 98.19 338 VAL A CA 1
ATOM 2617 C C . VAL A 1 338 ? -6.902 -16.408 -13.061 1.00 98.19 338 VAL A C 1
ATOM 2619 O O . VAL A 1 338 ? -7.886 -17.026 -13.472 1.00 98.19 338 VAL A O 1
ATOM 2622 N N . ILE A 1 339 ? -6.973 -15.585 -12.009 1.00 98.25 339 ILE A N 1
ATOM 2623 C CA . ILE A 1 339 ? -8.221 -15.323 -11.271 1.00 98.25 339 ILE A CA 1
ATOM 2624 C C . ILE A 1 339 ? -9.251 -14.652 -12.197 1.00 98.25 339 ILE A C 1
ATOM 2626 O O . ILE A 1 339 ? -10.381 -15.131 -12.314 1.00 98.25 339 ILE A O 1
ATOM 2630 N N . MET A 1 340 ? -8.850 -13.612 -12.934 1.00 98.06 340 MET A N 1
ATOM 2631 C CA . MET A 1 340 ? -9.728 -12.908 -13.881 1.00 98.06 340 MET A CA 1
ATOM 2632 C C . MET A 1 340 ? -10.176 -13.793 -15.055 1.00 98.06 340 MET A C 1
ATOM 2634 O O . MET A 1 340 ? -11.354 -13.791 -15.413 1.00 98.06 340 MET A O 1
ATOM 2638 N N . ASN A 1 341 ? -9.280 -14.613 -15.609 1.00 97.69 341 ASN A N 1
ATOM 2639 C CA . ASN A 1 341 ? -9.600 -15.572 -16.669 1.00 97.69 341 ASN A CA 1
ATOM 2640 C C . ASN A 1 341 ? -10.615 -16.626 -16.204 1.00 97.69 341 ASN A C 1
ATOM 2642 O O . ASN A 1 341 ? -11.427 -17.090 -17.004 1.00 97.69 341 ASN A O 1
ATOM 2646 N N . ARG A 1 342 ? -10.604 -16.999 -14.916 1.00 98.00 342 ARG A N 1
ATOM 2647 C CA . ARG A 1 342 ? -11.616 -17.890 -14.330 1.00 98.00 342 ARG A CA 1
ATOM 2648 C C . ARG A 1 342 ? -12.965 -17.199 -14.173 1.00 98.00 342 ARG A C 1
ATOM 2650 O O . ARG A 1 342 ? -13.948 -17.773 -14.625 1.00 98.00 342 ARG A O 1
ATOM 2657 N N . LEU A 1 343 ? -13.007 -15.971 -13.650 1.00 97.06 343 LEU A N 1
ATOM 2658 C CA . LEU A 1 343 ? -14.242 -15.173 -13.539 1.00 97.06 343 LEU A CA 1
ATOM 2659 C C . LEU A 1 343 ? -14.929 -14.949 -14.899 1.00 97.06 343 LEU A C 1
ATOM 2661 O O . LEU A 1 343 ? -16.153 -14.926 -14.986 1.00 97.06 343 LEU A O 1
ATOM 2665 N N . GLN A 1 344 ? -14.149 -14.824 -15.976 1.00 95.50 344 GLN A N 1
ATOM 2666 C CA . GLN A 1 344 ? -14.656 -14.677 -17.348 1.00 95.50 344 GLN A CA 1
ATOM 2667 C C . GLN A 1 344 ? -15.014 -16.015 -18.031 1.00 95.50 344 GLN A C 1
ATOM 2669 O O . GLN A 1 344 ? -15.532 -16.022 -19.150 1.00 95.50 344 GLN A O 1
ATOM 2674 N N . SER A 1 345 ? -14.734 -17.160 -17.401 1.00 95.81 345 SER A N 1
ATOM 2675 C CA . SER A 1 345 ? -14.839 -18.486 -18.013 1.00 95.81 345 SER A CA 1
ATOM 2676 C C . SER A 1 345 ? -16.012 -19.276 -17.447 1.00 95.81 345 SER A C 1
ATOM 2678 O O . SER A 1 345 ? -16.011 -19.675 -16.286 1.00 95.81 345 SER A O 1
ATOM 2680 N N . SER A 1 346 ? -16.961 -19.643 -18.314 1.00 95.38 346 SER A N 1
ATOM 2681 C CA . SER A 1 346 ? -18.166 -20.430 -17.988 1.00 95.38 346 SER A CA 1
ATOM 2682 C C . SER A 1 346 ? -17.909 -21.872 -17.495 1.00 95.38 346 SER A C 1
ATOM 2684 O O . SER A 1 346 ? -18.809 -22.711 -17.532 1.00 95.38 346 SER A O 1
ATOM 2686 N N . ARG A 1 347 ? -16.667 -22.198 -17.120 1.00 95.25 347 ARG A N 1
ATOM 2687 C CA . ARG A 1 347 ? -16.248 -23.442 -16.455 1.00 95.25 347 ARG A CA 1
ATOM 2688 C C . ARG A 1 347 ? -16.087 -23.277 -14.940 1.00 95.25 347 ARG A C 1
ATOM 2690 O O . ARG A 1 347 ? -15.952 -24.283 -14.252 1.00 95.25 347 ARG A O 1
ATOM 2697 N N . TYR A 1 348 ? -16.070 -22.040 -14.450 1.00 95.75 348 TYR A N 1
ATOM 2698 C CA . TYR A 1 348 ? -15.857 -21.667 -13.055 1.00 95.75 348 TYR A CA 1
ATOM 2699 C C . TYR A 1 348 ? -17.002 -20.757 -12.572 1.00 95.75 348 TYR A C 1
ATOM 2701 O O . TYR A 1 348 ? -17.809 -20.315 -13.394 1.00 95.75 348 TYR A O 1
ATOM 2709 N N . PRO A 1 349 ? -17.110 -20.485 -11.259 1.00 96.75 349 PRO A N 1
ATOM 2710 C CA . PRO A 1 349 ? -18.025 -19.468 -10.748 1.00 96.75 349 PRO A CA 1
ATOM 2711 C C . PRO A 1 349 ? -17.694 -18.061 -11.262 1.00 96.75 349 PRO A C 1
ATOM 2713 O O . PRO A 1 349 ? -16.548 -17.744 -11.566 1.00 96.75 349 PRO A O 1
ATOM 2716 N N . ASP A 1 350 ? -18.708 -17.206 -11.290 1.00 94.38 350 ASP A N 1
ATOM 2717 C CA . ASP A 1 350 ? -18.699 -15.819 -11.771 1.00 94.38 350 ASP A CA 1
ATOM 2718 C C . ASP A 1 350 ? -18.483 -14.778 -10.650 1.00 94.38 350 ASP A C 1
ATOM 2720 O O . ASP A 1 350 ? -18.701 -13.584 -10.842 1.00 94.38 350 ASP A O 1
ATOM 2724 N N . THR A 1 351 ? -18.041 -15.222 -9.469 1.00 96.06 351 THR A N 1
ATOM 2725 C CA . THR A 1 351 ? -17.820 -14.391 -8.271 1.00 96.06 351 THR A CA 1
ATOM 2726 C C . THR A 1 351 ? -16.434 -14.632 -7.680 1.00 96.06 351 THR A C 1
ATOM 2728 O O . THR A 1 351 ? -15.938 -15.760 -7.710 1.00 96.06 351 THR A O 1
ATOM 2731 N N . MET A 1 352 ? -15.810 -13.594 -7.104 1.00 96.94 352 MET A N 1
ATOM 2732 C CA . MET A 1 352 ? -14.444 -13.672 -6.563 1.00 96.94 352 MET A CA 1
ATOM 2733 C C . MET A 1 352 ? -14.301 -14.785 -5.522 1.00 96.94 352 MET A C 1
ATOM 2735 O O . MET A 1 352 ? -13.494 -15.697 -5.688 1.00 96.94 352 MET A O 1
ATOM 2739 N N . ILE A 1 353 ? -15.168 -14.775 -4.505 1.00 96.06 353 ILE A N 1
ATOM 2740 C CA . ILE A 1 353 ? -15.245 -15.816 -3.470 1.00 96.06 353 ILE A CA 1
ATOM 2741 C C . ILE A 1 353 ? -15.447 -17.204 -4.104 1.00 96.06 353 ILE A C 1
ATOM 2743 O O . ILE A 1 353 ? -14.804 -18.170 -3.696 1.00 96.06 353 ILE A O 1
ATOM 2747 N N . GLY A 1 354 ? -16.284 -17.322 -5.140 1.00 95.50 354 GLY A N 1
ATOM 2748 C CA . GLY A 1 354 ? -16.520 -18.582 -5.850 1.00 95.50 354 GLY A CA 1
ATOM 2749 C C . GLY A 1 354 ? -15.298 -19.109 -6.615 1.00 95.50 354 GLY A C 1
ATOM 2750 O O . GLY A 1 354 ? -15.088 -20.320 -6.653 1.00 95.50 354 GLY A O 1
ATOM 2751 N N . VAL A 1 355 ? -14.474 -18.229 -7.194 1.00 97.44 355 VAL A N 1
ATOM 2752 C CA . VAL A 1 355 ? -13.230 -18.598 -7.896 1.00 97.44 355 VAL A CA 1
ATOM 2753 C C . VAL A 1 355 ? -12.097 -18.913 -6.924 1.00 97.44 355 VAL A C 1
ATOM 2755 O O . VAL A 1 355 ? -11.401 -19.911 -7.115 1.00 97.44 355 VAL A O 1
ATOM 2758 N N . LEU A 1 356 ? -11.920 -18.099 -5.882 1.00 96.75 356 LEU A N 1
ATOM 2759 C CA . LEU A 1 356 ? -10.850 -18.267 -4.896 1.00 96.75 356 LEU A CA 1
ATOM 2760 C C . LEU A 1 356 ? -11.076 -19.478 -3.980 1.00 96.75 356 LEU A C 1
ATOM 2762 O O . LEU A 1 356 ? -10.112 -20.118 -3.580 1.00 96.75 356 LEU A O 1
ATOM 2766 N N . SER A 1 357 ? -12.331 -19.861 -3.726 1.00 94.50 357 SER A N 1
ATOM 2767 C CA . SER A 1 357 ? -12.671 -21.101 -3.008 1.00 94.50 357 SER A CA 1
ATOM 2768 C C . SER A 1 357 ? -12.558 -22.384 -3.849 1.00 94.50 357 SER A C 1
ATOM 2770 O O . SER A 1 357 ? -12.832 -23.473 -3.338 1.00 94.50 357 SER A O 1
ATOM 2772 N N . GLN A 1 358 ? -12.152 -22.307 -5.126 1.00 92.38 358 GLN A N 1
ATOM 2773 C CA . GLN A 1 358 ? -11.964 -23.511 -5.942 1.00 92.38 358 GLN A CA 1
ATOM 2774 C C . GLN A 1 358 ? -10.770 -24.349 -5.453 1.00 92.38 358 GLN A C 1
ATOM 2776 O O . GLN A 1 358 ? -9.668 -23.816 -5.282 1.00 92.38 358 GLN A O 1
ATOM 2781 N N . PRO A 1 359 ? -10.933 -25.678 -5.308 1.00 86.38 359 PRO A N 1
ATOM 2782 C CA . PRO A 1 359 ? -9.865 -26.543 -4.829 1.00 86.38 359 PRO A CA 1
ATOM 2783 C C . PRO A 1 359 ? -8.668 -26.583 -5.792 1.00 86.38 359 PRO A C 1
ATOM 2785 O O . PRO A 1 359 ? -8.762 -26.264 -6.981 1.00 86.38 359 PRO A O 1
ATOM 2788 N N . TYR A 1 360 ? -7.535 -27.041 -5.259 1.00 87.56 360 TYR A N 1
ATOM 2789 C CA . TYR A 1 360 ? -6.256 -27.286 -5.942 1.00 87.56 360 TYR A CA 1
ATOM 2790 C C . TYR A 1 360 ? -5.495 -26.066 -6.481 1.00 87.56 360 TYR A C 1
ATOM 2792 O O . TYR A 1 360 ? -4.271 -26.132 -6.503 1.00 87.56 360 TYR A O 1
ATOM 2800 N N . GLN A 1 361 ? -6.156 -24.987 -6.921 1.00 90.75 361 GLN A N 1
ATOM 2801 C CA . GLN A 1 361 ? -5.447 -23.835 -7.502 1.00 90.75 361 GLN A CA 1
ATOM 2802 C C . GLN A 1 361 ? -5.065 -22.765 -6.482 1.00 90.75 361 GLN A C 1
ATOM 2804 O O . GLN A 1 361 ? -3.995 -22.188 -6.613 1.00 90.75 361 GLN A O 1
ATOM 2809 N N . PHE A 1 362 ? -5.955 -22.498 -5.526 1.00 94.12 362 PHE A N 1
ATOM 2810 C CA . PHE A 1 362 ? -5.836 -21.420 -4.544 1.00 94.12 362 PHE A CA 1
ATOM 2811 C C . PHE A 1 362 ? -5.836 -22.020 -3.137 1.00 94.12 362 PHE A C 1
ATOM 2813 O O . PHE A 1 362 ? -6.714 -21.777 -2.311 1.00 94.12 362 PHE A O 1
ATOM 2820 N N . THR A 1 363 ? -4.872 -22.910 -2.893 1.00 87.19 363 THR A N 1
ATOM 2821 C CA . THR A 1 363 ? -4.823 -23.732 -1.668 1.00 87.19 363 THR A CA 1
ATOM 2822 C C . THR A 1 363 ? -4.714 -22.960 -0.341 1.00 87.19 363 THR A C 1
ATOM 2824 O O . THR A 1 363 ? -5.119 -23.523 0.676 1.00 87.19 363 THR A O 1
ATOM 2827 N N . PRO A 1 364 ? -4.256 -21.690 -0.294 1.00 92.44 364 PRO A N 1
ATOM 2828 C CA . PRO A 1 364 ? -4.339 -20.855 0.899 1.00 92.44 364 PRO A CA 1
ATOM 2829 C C . PRO A 1 364 ? -5.759 -20.422 1.291 1.00 92.44 364 PRO A C 1
ATOM 2831 O O . PRO A 1 364 ? -5.918 -19.937 2.413 1.00 92.44 364 PRO A O 1
ATOM 2834 N N . TRP A 1 365 ? -6.780 -20.559 0.433 1.00 92.00 365 TRP A N 1
ATOM 2835 C CA . TRP A 1 365 ? -8.156 -20.175 0.776 1.00 92.00 365 TRP A CA 1
ATOM 2836 C C . TRP A 1 365 ? -8.634 -20.862 2.066 1.00 92.00 365 TRP A C 1
ATOM 2838 O O . TRP A 1 365 ? -8.389 -22.048 2.282 1.00 92.00 365 TRP A O 1
ATOM 2848 N N . GLY A 1 366 ? -9.298 -20.115 2.952 1.00 86.50 366 GLY A N 1
ATOM 2849 C CA . GLY A 1 366 ? -9.725 -20.612 4.267 1.00 86.50 366 GLY A CA 1
ATOM 2850 C C . GLY A 1 366 ? -8.602 -20.803 5.299 1.00 86.50 366 GLY A C 1
ATOM 2851 O O . GLY A 1 366 ? -8.893 -20.986 6.477 1.00 86.50 366 GLY A O 1
ATOM 2852 N N . SER A 1 367 ? -7.322 -20.743 4.910 1.00 89.00 367 SER A N 1
ATOM 2853 C CA . SER A 1 367 ? -6.214 -20.920 5.855 1.00 89.00 367 SER A CA 1
ATOM 2854 C C . SER A 1 367 ? -6.037 -19.708 6.775 1.00 89.00 367 SER A C 1
ATOM 2856 O O . SER A 1 367 ? -6.203 -18.559 6.358 1.00 89.00 367 SER A O 1
ATOM 2858 N N . ALA A 1 368 ? -5.567 -19.947 8.004 1.00 81.81 368 ALA A N 1
ATOM 2859 C CA . ALA A 1 368 ? -5.187 -18.883 8.937 1.00 81.81 368 ALA A CA 1
ATOM 2860 C C . ALA A 1 368 ? -4.134 -17.914 8.351 1.00 81.81 368 ALA A C 1
ATOM 2862 O O . ALA A 1 368 ? -4.098 -16.741 8.713 1.00 81.81 368 ALA A O 1
ATOM 2863 N N . GLY A 1 369 ? -3.295 -18.378 7.415 1.00 84.50 369 GLY A N 1
ATOM 2864 C CA . GLY A 1 369 ? -2.324 -17.538 6.711 1.00 84.50 369 GLY A CA 1
ATOM 2865 C C . GLY A 1 369 ? -2.954 -16.569 5.703 1.00 84.50 369 GLY A C 1
ATOM 2866 O O . GLY A 1 369 ? -2.440 -15.467 5.543 1.00 84.50 369 GLY A O 1
ATOM 2867 N N . TYR A 1 370 ? -4.053 -16.957 5.049 1.00 94.31 370 TYR A N 1
ATOM 2868 C CA . TYR A 1 370 ? -4.837 -16.089 4.159 1.00 94.31 370 TYR A CA 1
ATOM 2869 C C . TYR A 1 370 ? -5.744 -15.143 4.954 1.00 94.31 370 TYR A C 1
ATOM 2871 O O . TYR A 1 370 ? -5.790 -13.955 4.663 1.00 94.31 370 TYR A O 1
ATOM 2879 N N . ILE A 1 371 ? -6.374 -15.638 6.024 1.00 91.12 371 ILE A N 1
ATOM 2880 C CA . ILE A 1 371 ? -7.171 -14.823 6.953 1.00 91.12 371 ILE A CA 1
ATOM 2881 C C . ILE A 1 371 ? -6.331 -13.684 7.555 1.00 91.12 371 ILE A C 1
ATOM 2883 O O . ILE A 1 371 ? -6.743 -12.530 7.488 1.00 91.12 371 ILE A O 1
ATOM 2887 N N . ARG A 1 372 ? -5.108 -13.963 8.032 1.00 85.06 372 ARG A N 1
ATOM 2888 C CA . ARG A 1 372 ? -4.190 -12.916 8.522 1.00 85.06 372 ARG A CA 1
ATOM 2889 C C . ARG A 1 372 ? -3.767 -11.919 7.437 1.00 85.06 372 ARG A C 1
ATOM 2891 O O . ARG A 1 372 ? -3.563 -10.757 7.755 1.00 85.06 372 ARG A O 1
ATOM 2898 N N . ALA A 1 373 ? -3.654 -12.345 6.177 1.00 90.06 373 ALA A N 1
ATOM 2899 C CA . ALA A 1 373 ? -3.343 -11.454 5.053 1.00 90.06 373 ALA A CA 1
ATOM 2900 C C . ALA A 1 373 ? -4.522 -10.530 4.678 1.00 90.06 373 ALA A C 1
ATOM 2902 O O . ALA A 1 373 ? -4.306 -9.450 4.144 1.00 90.06 373 ALA A O 1
ATOM 2903 N N . LEU A 1 374 ? -5.763 -10.924 4.982 1.00 91.56 374 LEU A N 1
ATOM 2904 C CA . LEU A 1 374 ? -6.929 -10.039 4.885 1.00 91.56 374 LEU A CA 1
ATOM 2905 C C . LEU A 1 374 ? -7.029 -9.099 6.095 1.00 91.56 374 LEU A C 1
ATOM 2907 O O . LEU A 1 374 ? -7.296 -7.916 5.935 1.00 91.56 374 LEU A O 1
ATOM 2911 N N . GLN A 1 375 ? -6.794 -9.604 7.309 1.00 85.88 375 GLN A N 1
ATOM 2912 C CA . GLN A 1 375 ? -6.905 -8.817 8.545 1.00 85.88 375 GLN A CA 1
ATOM 2913 C C . GLN A 1 375 ? -5.803 -7.759 8.705 1.00 85.88 375 GLN A C 1
ATOM 2915 O O . GLN A 1 375 ? -6.080 -6.679 9.215 1.00 85.88 375 GLN A O 1
ATOM 2920 N N . ASN A 1 376 ? -4.577 -8.060 8.269 1.00 82.19 376 ASN A N 1
ATOM 2921 C CA . ASN A 1 376 ? -3.408 -7.193 8.450 1.00 82.19 376 ASN A CA 1
ATOM 2922 C C . ASN A 1 376 ? -3.023 -6.420 7.174 1.00 82.19 376 ASN A C 1
ATOM 2924 O O . ASN A 1 376 ? -1.978 -5.771 7.156 1.00 82.19 376 ASN A O 1
ATOM 2928 N N . GLY A 1 377 ? -3.799 -6.563 6.095 1.00 83.88 377 GLY A N 1
ATOM 2929 C CA . GLY A 1 377 ? -3.412 -6.126 4.755 1.00 83.88 377 GLY A CA 1
ATOM 2930 C C . GLY A 1 377 ? -2.254 -6.932 4.144 1.00 83.88 377 GLY A C 1
ATOM 2931 O O . GLY A 1 377 ? -1.706 -7.869 4.736 1.00 83.88 377 GLY A O 1
ATOM 2932 N N . VAL A 1 378 ? -1.872 -6.546 2.924 1.00 90.88 378 VAL A N 1
ATOM 2933 C CA . VAL A 1 378 ? -0.713 -7.086 2.193 1.00 90.88 378 VAL A CA 1
ATOM 2934 C C . VAL A 1 378 ? 0.116 -5.962 1.580 1.00 90.88 378 VAL A C 1
ATOM 2936 O O . VAL A 1 378 ? -0.333 -4.821 1.495 1.00 90.88 378 VAL A O 1
ATOM 2939 N N . ASN A 1 379 ? 1.336 -6.286 1.152 1.00 85.00 379 ASN A N 1
ATOM 2940 C CA . ASN A 1 379 ? 2.270 -5.302 0.617 1.00 85.00 379 ASN A CA 1
ATOM 2941 C C . ASN A 1 379 ? 1.797 -4.650 -0.694 1.00 85.00 379 ASN A C 1
ATOM 2943 O O . ASN A 1 379 ? 0.940 -5.171 -1.421 1.00 85.00 379 ASN A O 1
ATOM 2947 N N . SER A 1 380 ? 2.398 -3.497 -1.002 1.00 89.06 380 SER A N 1
ATOM 2948 C CA . SER A 1 380 ? 1.983 -2.626 -2.104 1.00 89.06 380 SER A CA 1
ATOM 2949 C C . SER A 1 380 ? 1.969 -3.363 -3.442 1.00 89.06 380 SER A C 1
ATOM 2951 O O . SER A 1 380 ? 1.014 -3.256 -4.210 1.00 89.06 380 SER A O 1
ATOM 2953 N N . THR A 1 381 ? 2.985 -4.195 -3.688 1.00 91.69 381 THR A N 1
ATOM 2954 C CA . THR A 1 381 ? 3.153 -4.917 -4.953 1.00 91.69 381 THR A CA 1
ATOM 2955 C C . THR A 1 381 ? 2.051 -5.948 -5.204 1.00 91.69 381 THR A C 1
ATOM 2957 O O . THR A 1 381 ? 1.665 -6.140 -6.355 1.00 91.69 381 THR A O 1
ATOM 2960 N N . CYS A 1 382 ? 1.478 -6.570 -4.165 1.00 96.69 382 CYS A N 1
ATOM 2961 C CA . CYS A 1 382 ? 0.343 -7.486 -4.324 1.00 96.69 382 CYS A CA 1
ATOM 2962 C C . CYS A 1 382 ? -0.988 -6.738 -4.518 1.00 96.69 382 CYS A C 1
ATOM 2964 O O . CYS A 1 382 ? -1.804 -7.169 -5.335 1.00 96.69 382 CYS A O 1
ATOM 2966 N N . MET A 1 383 ? -1.183 -5.594 -3.847 1.00 95.56 383 MET A N 1
ATOM 2967 C CA . MET A 1 383 ? -2.339 -4.709 -4.074 1.00 95.56 383 MET A CA 1
ATOM 2968 C C . MET A 1 383 ? -2.336 -4.126 -5.496 1.00 95.56 383 MET A C 1
ATOM 2970 O O . MET A 1 383 ? -3.336 -4.223 -6.212 1.00 95.56 383 MET A O 1
ATOM 2974 N N . GLN A 1 384 ? -1.200 -3.576 -5.942 1.00 92.88 384 GLN A N 1
ATOM 2975 C CA . GLN A 1 384 ? -1.040 -3.039 -7.296 1.00 92.88 384 GLN A CA 1
ATOM 2976 C C . GLN A 1 384 ? -1.214 -4.138 -8.358 1.00 92.88 384 GLN A C 1
ATOM 2978 O O . GLN A 1 384 ? -1.905 -3.911 -9.351 1.00 92.88 384 GLN A O 1
ATOM 2983 N N . ALA A 1 385 ? -0.663 -5.342 -8.150 1.00 96.88 385 ALA A N 1
ATOM 2984 C CA . ALA A 1 385 ? -0.801 -6.445 -9.105 1.00 96.88 385 ALA A CA 1
ATOM 2985 C C . ALA A 1 385 ? -2.250 -6.950 -9.239 1.00 96.88 385 ALA A C 1
ATOM 2987 O O . ALA A 1 385 ? -2.698 -7.245 -10.350 1.00 96.88 385 ALA A O 1
ATOM 2988 N N . ALA A 1 386 ? -3.006 -6.998 -8.134 1.00 97.88 386 ALA A N 1
ATOM 2989 C CA . ALA A 1 386 ? -4.439 -7.285 -8.169 1.00 97.88 386 ALA A CA 1
ATOM 2990 C C . ALA A 1 386 ? -5.200 -6.214 -8.970 1.00 97.88 386 ALA A C 1
ATOM 2992 O O . ALA A 1 386 ? -5.970 -6.540 -9.874 1.00 97.88 386 ALA A O 1
ATOM 2993 N N . GLN A 1 387 ? -4.925 -4.932 -8.708 1.00 96.56 387 GLN A N 1
ATOM 2994 C CA . GLN A 1 387 ? -5.567 -3.820 -9.408 1.00 96.56 387 GLN A CA 1
ATOM 2995 C C . GLN A 1 387 ? -5.251 -3.809 -10.916 1.00 96.56 387 GLN A C 1
ATOM 2997 O O . GLN A 1 387 ? -6.151 -3.566 -11.723 1.00 96.56 387 GLN A O 1
ATOM 3002 N N . ALA A 1 388 ? -4.009 -4.109 -11.312 1.00 94.38 388 ALA A N 1
ATOM 3003 C CA . ALA A 1 388 ? -3.592 -4.212 -12.713 1.00 94.38 388 ALA A CA 1
ATOM 3004 C C . ALA A 1 388 ? -4.299 -5.368 -13.445 1.00 94.38 388 ALA A C 1
ATOM 3006 O O . ALA A 1 388 ? -4.826 -5.181 -14.546 1.00 94.38 388 ALA A O 1
ATOM 3007 N N . ALA A 1 389 ? -4.390 -6.542 -12.807 1.00 97.06 389 ALA A N 1
ATOM 3008 C CA . ALA A 1 389 ? -5.125 -7.682 -13.347 1.00 97.06 389 ALA A CA 1
ATOM 3009 C C . ALA A 1 389 ? -6.630 -7.388 -13.489 1.00 97.06 389 ALA A C 1
ATOM 3011 O O . ALA A 1 389 ? -7.215 -7.696 -14.527 1.00 97.06 389 ALA A O 1
ATOM 3012 N N . MET A 1 390 ? -7.247 -6.747 -12.489 1.00 96.69 390 MET A N 1
ATOM 3013 C CA . MET A 1 390 ? -8.659 -6.339 -12.524 1.00 96.69 390 ME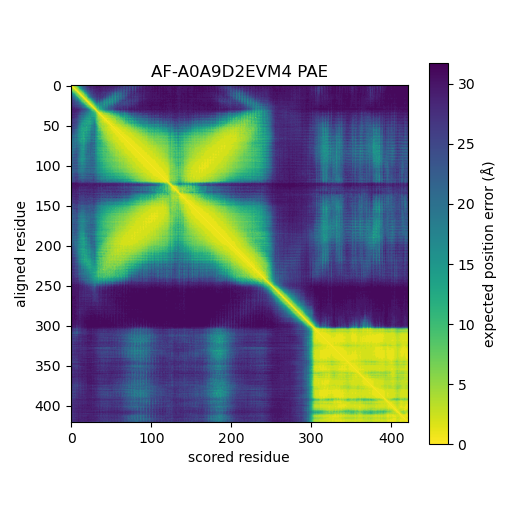T A CA 1
ATOM 3014 C C . MET A 1 390 ? -8.970 -5.314 -13.613 1.00 96.69 390 MET A C 1
ATOM 3016 O O . MET A 1 390 ? -9.991 -5.426 -14.290 1.00 96.69 390 MET A O 1
ATOM 3020 N N . ASN A 1 391 ? -8.087 -4.330 -13.798 1.00 92.56 391 ASN A N 1
ATOM 3021 C CA . ASN A 1 391 ? -8.226 -3.315 -14.840 1.00 92.56 391 ASN A CA 1
ATOM 3022 C C . ASN A 1 391 ? -8.028 -3.891 -16.252 1.00 92.56 391 ASN A C 1
ATOM 3024 O O . ASN A 1 391 ? -8.407 -3.246 -17.230 1.00 92.56 391 ASN A O 1
ATOM 3028 N N . GLY A 1 392 ? -7.407 -5.070 -16.374 1.00 87.75 392 GLY A N 1
ATOM 3029 C CA . GLY A 1 392 ? -7.031 -5.663 -17.656 1.00 87.75 392 GLY A CA 1
ATOM 3030 C C . GLY A 1 392 ? -5.962 -4.864 -18.409 1.00 87.75 392 GLY A C 1
ATOM 3031 O O . GLY A 1 392 ? -5.821 -5.039 -19.618 1.00 87.75 392 GLY A O 1
ATOM 3032 N N . THR A 1 393 ? -5.225 -3.981 -17.722 1.00 75.69 393 THR A N 1
ATOM 3033 C CA . THR A 1 393 ? -4.145 -3.170 -18.313 1.00 75.69 393 THR A CA 1
ATOM 3034 C C . THR A 1 393 ? -2.933 -4.013 -18.687 1.00 75.69 393 THR A C 1
ATOM 3036 O O . THR A 1 393 ? -2.227 -3.686 -19.636 1.00 75.69 393 THR A O 1
ATOM 3039 N N . GLU A 1 394 ? -2.715 -5.114 -17.968 1.00 81.50 394 GLU A N 1
ATOM 3040 C CA . GLU A 1 394 ? -1.599 -6.032 -18.159 1.00 81.50 394 GLU A CA 1
ATOM 3041 C C . GLU A 1 394 ? -2.111 -7.475 -18.205 1.00 81.50 394 GLU A C 1
ATOM 3043 O O . GLU A 1 394 ? -2.835 -7.925 -17.312 1.00 81.50 394 GLU A O 1
ATOM 3048 N N . ASN A 1 395 ? -1.734 -8.216 -19.250 1.00 88.50 395 ASN A N 1
ATOM 3049 C CA . ASN A 1 395 ? -2.007 -9.645 -19.357 1.00 88.50 395 ASN A CA 1
ATOM 3050 C C . ASN A 1 395 ? -0.792 -10.380 -19.934 1.00 88.50 395 ASN A C 1
ATOM 3052 O O . ASN A 1 395 ? -0.536 -10.332 -21.137 1.00 88.50 395 ASN A O 1
ATOM 3056 N N . TYR A 1 396 ? -0.073 -11.089 -19.064 1.00 92.19 396 TYR A N 1
ATOM 3057 C CA . TYR A 1 396 ? 1.155 -11.807 -19.414 1.00 92.19 396 TYR A CA 1
ATOM 3058 C C . TYR A 1 396 ? 0.915 -13.249 -19.892 1.00 92.19 396 TYR A C 1
ATOM 3060 O O . TYR A 1 396 ? 1.841 -13.902 -20.373 1.00 92.19 396 TYR A O 1
ATOM 3068 N N . ILE A 1 397 ? -0.315 -13.765 -19.763 1.00 96.31 397 ILE A N 1
ATOM 3069 C CA . ILE A 1 397 ? -0.634 -15.190 -19.972 1.00 96.31 397 ILE A CA 1
ATOM 3070 C C . ILE A 1 397 ? -1.780 -15.446 -20.961 1.00 96.31 397 ILE A C 1
ATOM 3072 O O . ILE A 1 397 ? -2.153 -16.595 -21.196 1.00 96.31 397 ILE A O 1
ATOM 3076 N N . GLY A 1 398 ? -2.374 -14.405 -21.544 1.00 93.81 398 GLY A N 1
ATOM 3077 C CA . GLY A 1 398 ? -3.554 -14.529 -22.396 1.00 93.81 398 GLY A CA 1
ATOM 3078 C C . GLY A 1 398 ? -4.740 -15.115 -21.625 1.00 93.81 398 GLY A C 1
ATOM 3079 O O . GLY A 1 398 ? -5.153 -14.560 -20.611 1.00 93.81 398 GLY A O 1
ATOM 3080 N N . ASN A 1 399 ? -5.269 -16.247 -22.097 1.00 95.12 399 ASN A N 1
ATOM 3081 C CA . ASN A 1 399 ? -6.486 -16.884 -21.569 1.00 95.12 399 ASN A CA 1
ATOM 3082 C C . ASN A 1 399 ? -6.196 -18.163 -20.752 1.00 95.12 399 ASN A C 1
ATOM 3084 O O . ASN A 1 399 ? -7.066 -19.029 -20.639 1.00 95.12 399 ASN A O 1
ATOM 3088 N N . LEU A 1 400 ? -4.967 -18.336 -20.254 1.00 96.69 400 LEU A N 1
ATOM 3089 C CA . LEU A 1 400 ? -4.572 -19.512 -19.469 1.00 96.69 400 LEU A CA 1
ATOM 3090 C C . LEU A 1 400 ? -5.252 -19.509 -18.087 1.00 96.69 400 LEU A C 1
ATOM 3092 O O . LEU A 1 400 ? -5.547 -18.453 -17.522 1.00 96.69 400 LEU A O 1
ATOM 3096 N N . LEU A 1 401 ? -5.568 -20.700 -17.575 1.00 96.44 401 LEU A N 1
ATOM 3097 C CA . LEU A 1 401 ? -6.518 -20.904 -16.466 1.00 96.44 401 LEU A CA 1
ATOM 3098 C C . LEU A 1 401 ? -5.884 -21.585 -15.250 1.00 96.44 401 LEU A C 1
ATOM 3100 O O . LEU A 1 401 ? -6.552 -21.750 -14.221 1.00 96.44 401 LEU A O 1
ATOM 3104 N N . HIS A 1 402 ? -4.621 -21.986 -15.360 1.00 96.00 402 HIS A N 1
ATOM 3105 C CA . HIS A 1 402 ? -3.882 -22.692 -14.329 1.00 96.00 402 HIS A CA 1
ATOM 3106 C C . HIS A 1 402 ? -2.461 -22.150 -14.196 1.00 96.00 402 HIS A C 1
ATOM 3108 O O . HIS A 1 402 ? -1.855 -21.686 -15.159 1.00 96.00 402 HIS A O 1
ATOM 3114 N N . PHE A 1 403 ? -1.907 -22.271 -12.993 1.00 96.25 403 PHE A N 1
ATOM 3115 C CA . PHE A 1 403 ? -0.478 -22.103 -12.739 1.00 96.25 403 PHE A CA 1
ATOM 3116 C C . PHE A 1 403 ? 0.011 -23.166 -11.751 1.00 96.25 403 PHE A C 1
ATOM 3118 O O . PHE A 1 403 ? -0.792 -23.849 -11.108 1.00 96.25 403 PHE A O 1
ATOM 3125 N N . ARG A 1 404 ? 1.329 -23.355 -11.672 1.00 93.88 404 ARG A N 1
ATOM 3126 C CA . ARG A 1 404 ? 2.017 -24.177 -10.660 1.00 93.88 404 ARG A CA 1
ATOM 3127 C C . ARG A 1 404 ? 3.510 -23.855 -10.651 1.00 93.88 404 ARG A C 1
ATOM 3129 O O . ARG A 1 404 ? 4.022 -23.350 -11.647 1.00 93.88 404 ARG A O 1
ATOM 3136 N N . MET A 1 405 ? 4.230 -24.231 -9.595 1.00 90.44 405 MET A N 1
ATOM 3137 C CA . MET A 1 405 ? 5.701 -24.188 -9.595 1.00 90.44 405 MET A CA 1
ATOM 3138 C C . MET A 1 405 ? 6.294 -25.022 -10.741 1.00 90.44 405 MET A C 1
ATOM 3140 O O . MET A 1 405 ? 5.845 -26.146 -10.997 1.00 90.44 405 MET A O 1
ATOM 3144 N N . VAL A 1 406 ? 7.312 -24.489 -11.421 1.00 89.06 406 VAL A N 1
ATOM 3145 C CA . VAL A 1 406 ? 8.030 -25.152 -12.522 1.00 89.06 406 VAL A CA 1
ATOM 3146 C C . VAL A 1 406 ? 8.527 -26.534 -12.080 1.00 89.06 406 VAL A C 1
ATOM 3148 O O . VAL A 1 406 ? 9.197 -26.681 -11.062 1.00 89.06 406 VAL A O 1
ATOM 3151 N N . ALA A 1 407 ? 8.199 -27.569 -12.857 1.00 82.88 407 ALA A N 1
ATOM 3152 C CA . ALA A 1 407 ? 8.685 -28.930 -12.638 1.00 82.88 407 ALA A CA 1
ATOM 3153 C C . ALA A 1 407 ? 8.834 -29.680 -13.977 1.00 82.88 407 ALA A C 1
ATOM 3155 O O . ALA A 1 407 ? 8.137 -29.341 -14.940 1.00 82.88 407 ALA A O 1
ATOM 3156 N N . PRO A 1 408 ? 9.695 -30.714 -14.057 1.00 84.94 408 PRO A N 1
ATOM 3157 C CA . PRO A 1 408 ? 9.873 -31.502 -15.274 1.00 84.94 408 PRO A CA 1
ATOM 3158 C C . PRO A 1 408 ? 8.557 -32.087 -15.804 1.00 84.94 408 PRO A C 1
ATOM 3160 O O . PRO A 1 408 ? 7.748 -32.612 -15.041 1.00 84.94 408 PRO A O 1
ATOM 3163 N N . GLY A 1 409 ? 8.365 -32.022 -17.123 1.00 82.81 409 GLY A N 1
ATOM 3164 C CA . GLY A 1 409 ? 7.191 -32.575 -17.813 1.00 82.81 409 GLY A CA 1
ATOM 3165 C C . GLY A 1 409 ? 6.007 -31.617 -17.992 1.00 82.81 409 GLY A C 1
ATOM 3166 O O . GLY A 1 409 ? 5.060 -31.985 -18.680 1.00 82.81 409 GLY A O 1
ATOM 3167 N N . TYR A 1 410 ? 6.061 -30.400 -17.441 1.00 79.00 410 TYR A N 1
ATOM 3168 C CA . TYR A 1 410 ? 5.041 -29.368 -17.661 1.00 79.00 410 TYR A CA 1
ATOM 3169 C C . TYR A 1 410 ? 5.502 -28.353 -18.713 1.00 79.00 410 TYR A C 1
ATOM 3171 O O . TYR A 1 410 ? 6.655 -27.928 -18.715 1.00 79.00 410 TYR A O 1
ATOM 3179 N N . THR A 1 411 ? 4.589 -27.959 -19.602 1.00 86.88 411 THR A N 1
ATOM 3180 C CA . THR A 1 411 ? 4.828 -27.000 -20.691 1.00 86.88 411 THR A CA 1
ATOM 3181 C C . THR A 1 411 ? 3.806 -25.875 -20.627 1.00 86.88 411 THR A C 1
ATOM 3183 O O . THR A 1 411 ? 2.613 -26.155 -20.536 1.00 86.88 411 THR A O 1
ATOM 3186 N N . GLY A 1 412 ? 4.258 -24.628 -20.721 1.00 92.31 412 GLY A N 1
ATOM 3187 C CA . GLY A 1 412 ? 3.414 -23.441 -20.612 1.00 92.31 412 GLY A CA 1
ATOM 3188 C C . GLY A 1 412 ? 4.243 -22.162 -20.707 1.00 92.31 412 GLY A C 1
ATOM 3189 O O . GLY A 1 412 ? 5.433 -22.224 -21.023 1.00 92.31 412 GLY A O 1
ATOM 3190 N N . ILE A 1 413 ? 3.632 -21.014 -20.415 1.00 95.62 413 ILE A N 1
ATOM 3191 C CA . ILE A 1 413 ? 4.360 -19.744 -20.260 1.00 95.62 413 ILE A CA 1
ATOM 3192 C C . ILE A 1 413 ? 5.056 -19.775 -18.895 1.00 95.62 413 ILE A C 1
ATOM 3194 O O . ILE A 1 413 ? 4.420 -20.127 -17.905 1.00 95.62 413 ILE A O 1
ATOM 3198 N N . ILE A 1 414 ? 6.348 -19.447 -18.831 1.00 95.50 414 ILE A N 1
ATOM 3199 C CA . ILE A 1 414 ? 7.121 -19.434 -17.579 1.00 95.50 414 ILE A CA 1
ATOM 3200 C C . ILE A 1 414 ? 7.388 -17.985 -17.175 1.00 95.50 414 ILE A C 1
ATOM 3202 O O . ILE A 1 414 ? 7.937 -17.224 -17.969 1.00 95.50 414 ILE A O 1
ATOM 3206 N N . ILE A 1 415 ? 7.010 -17.624 -15.948 1.00 93.94 415 ILE A N 1
ATOM 3207 C CA . ILE A 1 415 ? 7.249 -16.306 -15.349 1.00 93.94 415 ILE A CA 1
ATOM 3208 C C . ILE A 1 415 ? 7.654 -16.540 -13.893 1.00 93.94 415 ILE A C 1
ATOM 3210 O O . ILE A 1 415 ? 6.919 -17.185 -13.144 1.00 93.94 415 ILE A O 1
ATOM 3214 N N . GLY A 1 416 ? 8.840 -16.061 -13.508 1.00 92.75 416 GLY A N 1
ATOM 3215 C CA . GLY A 1 416 ? 9.437 -16.391 -12.213 1.00 92.75 416 GLY A CA 1
ATOM 3216 C C . GLY A 1 416 ? 9.589 -17.906 -12.019 1.00 92.75 416 GLY A C 1
ATOM 3217 O O . GLY A 1 416 ? 10.061 -18.618 -12.908 1.00 92.75 416 GLY A O 1
ATOM 3218 N N . ASN A 1 417 ? 9.156 -18.403 -10.865 1.00 92.44 417 ASN A N 1
ATOM 3219 C CA . ASN A 1 417 ? 9.131 -19.820 -10.507 1.00 92.44 417 ASN A CA 1
ATOM 3220 C C . ASN A 1 417 ? 7.863 -20.548 -10.993 1.00 92.44 417 ASN A C 1
ATOM 3222 O O . ASN A 1 417 ? 7.715 -21.748 -10.741 1.00 92.44 417 ASN A O 1
ATOM 3226 N N . HIS A 1 418 ? 6.943 -19.863 -11.682 1.00 95.62 418 HIS A N 1
ATOM 3227 C CA . HIS A 1 418 ? 5.657 -20.409 -12.117 1.00 95.62 418 HIS A CA 1
ATOM 3228 C C . HIS A 1 418 ? 5.605 -20.766 -13.606 1.00 95.62 418 HIS A C 1
ATOM 3230 O O . HIS A 1 418 ? 6.155 -20.075 -14.461 1.00 95.62 418 HIS A O 1
ATOM 3236 N N . VAL A 1 419 ? 4.882 -21.848 -13.917 1.00 96.69 419 VAL A N 1
ATOM 3237 C CA . VAL A 1 419 ? 4.445 -22.212 -15.270 1.00 96.69 419 VAL A CA 1
ATOM 3238 C C . VAL A 1 419 ? 2.919 -22.131 -15.366 1.00 96.69 419 VAL A C 1
ATOM 3240 O O . VAL A 1 419 ? 2.209 -22.744 -14.564 1.00 96.69 419 VAL A O 1
ATOM 3243 N N . PHE A 1 420 ? 2.433 -21.377 -16.351 1.00 96.94 420 PHE A N 1
ATOM 3244 C CA . PHE A 1 420 ? 1.026 -21.058 -16.614 1.00 96.94 420 PHE A CA 1
ATOM 3245 C C . PHE A 1 420 ? 0.511 -21.834 -17.836 1.00 96.94 420 PHE A C 1
ATOM 3247 O O . PHE A 1 420 ? 1.236 -21.947 -18.830 1.00 96.94 420 PHE A O 1
ATOM 3254 N N . TYR A 1 421 ? -0.706 -22.392 -17.754 1.00 94.75 421 TYR A N 1
ATOM 3255 C CA . TYR A 1 421 ? -1.272 -23.353 -18.721 1.00 94.75 421 TYR A CA 1
ATOM 3256 C C . TYR A 1 421 ? -2.818 -23.462 -18.681 1.00 94.75 421 TYR A C 1
ATOM 3258 O O . TYR A 1 421 ? -3.472 -22.741 -17.888 1.00 94.75 421 TYR A O 1
#

Secondary structure (DSSP, 8-state):
--PPP-----SSTT-TT------------S-SSHHHHHHHHHHHHHHHHHHHHHHHHHHHHHHHHHHHHHHHHHHHHHHHHHHHHHHHHHHHHHHHHHHHHHHHHHHHHHHHHHHHHHHHHTGGG-HHHHHTT-S-HHHHHHHHHHHHHHHHHHHHHHHHHHHHHHHHHHHHHHHHHHHHHHHHHHHHHHHHHHHHHHHHHHHHHHHHHHHHHHHHHHHHHHHHHHHHHHHHHHHHHHHHHHHHHHTTSSS---------------------------------------------------S---GGGS-HHHHHHHHHHHHHTTS-HHHHHHHHHHHHHHHTSTTS-SSHHHHHT-TTTSTTTTSHHHHHHHHS---HHHHHHHHHHHHTS--SSTT---EEE--TT--SEEETTEEE-